Protein AF-A0A933G383-F1 (afdb_monomer_lite)

Sequence (411 aa):
MTEGMGKTAVCTGCHQSFRIGSARPRFTWKPTDLGEDSWIGVEPPRERKEIKHCIMCQAPMEDDAIRCLACGANQVTGLVHRRRPQPAGKDRSPIWSILPLRAMVVLAVVVWVGAGVFWVIRGLFTSVADSGVEMARHRLVLEAARYLASGEDEAGFVEKFGGRVDNQNLPRYLEMLEAGDPMVRRAAGPLIAAGRVTQVGPIVAKVQEADQSVAAGAIQVLRAIGPRRLVELSGDPDATIRRSAAEALCRLFDLKTDDQTVAELAEKIAVGEKIARLNELCRPWPRAVGLFTVTIEGQECPMAAVVDQIGRTFYLRIGSGTVTSDFAAERTFVIPIEQWCAATGVAVDARQVREWIAGTLTLTSPFGAGWQGEARITARKDLSSPPPGFLPVAGLRRDQAATLSVVLEHR

Structure (mmCIF, N/CA/C/O backbone):
data_AF-A0A933G383-F1
#
_entry.id   AF-A0A933G383-F1
#
loop_
_atom_site.group_PDB
_atom_site.id
_atom_site.type_symbol
_atom_site.label_atom_id
_atom_site.label_alt_id
_atom_site.label_comp_id
_atom_site.label_asym_id
_atom_site.label_entity_id
_atom_site.label_seq_id
_atom_site.pdbx_PDB_ins_code
_atom_site.Cartn_x
_atom_site.Cartn_y
_atom_site.Cartn_z
_atom_site.occupancy
_atom_site.B_iso_or_equiv
_atom_site.auth_seq_id
_atom_site.auth_comp_id
_atom_site.auth_asym_id
_atom_site.auth_atom_id
_atom_site.pdbx_PDB_model_num
ATOM 1 N N . MET A 1 1 ? -3.531 -23.526 29.211 1.00 42.62 1 MET A N 1
ATOM 2 C CA . MET A 1 1 ? -2.476 -24.037 30.114 1.00 42.62 1 MET A CA 1
ATOM 3 C C . MET A 1 1 ? -1.416 -24.687 29.242 1.00 42.62 1 MET A C 1
ATOM 5 O O . MET A 1 1 ? -1.759 -25.554 28.455 1.00 42.62 1 MET A O 1
ATOM 9 N N . THR A 1 2 ? -0.194 -24.162 29.259 1.00 47.28 2 THR A N 1
ATOM 10 C CA . THR A 1 2 ? 0.841 -24.387 28.237 1.00 47.28 2 THR A CA 1
ATOM 11 C C . THR A 1 2 ? 1.765 -25.559 28.595 1.00 47.28 2 THR A C 1
ATOM 13 O O . THR A 1 2 ? 2.396 -25.558 29.649 1.00 47.28 2 THR A O 1
ATOM 16 N N . GLU A 1 3 ? 1.895 -26.533 27.686 1.00 54.69 3 GLU A N 1
ATOM 17 C CA . GLU A 1 3 ? 2.660 -27.803 27.785 1.00 54.69 3 GLU A CA 1
ATOM 18 C C . GLU A 1 3 ? 4.203 -27.668 27.925 1.00 54.69 3 GLU A C 1
ATOM 20 O O . GLU A 1 3 ? 4.966 -28.611 27.679 1.00 54.69 3 GLU A O 1
ATOM 25 N N . GLY A 1 4 ? 4.697 -26.491 28.317 1.00 55.84 4 GLY A N 1
ATOM 26 C CA . GLY A 1 4 ? 6.127 -26.180 28.408 1.00 55.84 4 GLY A CA 1
ATOM 27 C C . GLY A 1 4 ? 6.641 -25.812 29.801 1.00 55.84 4 GLY A C 1
ATOM 28 O O . GLY A 1 4 ? 7.855 -25.826 30.008 1.00 55.84 4 GLY A O 1
ATOM 29 N N . MET A 1 5 ? 5.768 -25.488 30.764 1.00 44.41 5 MET A N 1
ATOM 30 C CA . MET A 1 5 ? 6.213 -25.104 32.110 1.00 44.41 5 MET A CA 1
ATOM 31 C C . MET A 1 5 ? 6.782 -26.317 32.859 1.00 44.41 5 MET A C 1
ATOM 33 O O . MET A 1 5 ? 6.090 -27.306 33.075 1.00 44.41 5 MET A O 1
ATOM 37 N N . GLY A 1 6 ? 8.060 -26.237 33.244 1.00 59.22 6 GLY A N 1
ATOM 38 C CA . GLY A 1 6 ? 8.761 -27.282 34.002 1.00 59.22 6 GLY A CA 1
ATOM 39 C C . GLY A 1 6 ? 9.775 -28.117 33.213 1.00 59.22 6 GLY A C 1
ATOM 40 O O . GLY A 1 6 ? 10.547 -28.847 33.837 1.00 59.22 6 GLY A O 1
ATOM 41 N N . LYS A 1 7 ? 9.848 -27.982 31.880 1.00 68.81 7 LYS A N 1
ATOM 42 C CA . LYS A 1 7 ? 10.910 -28.621 31.081 1.00 68.81 7 LYS A CA 1
ATOM 43 C C . LYS A 1 7 ? 12.247 -27.892 31.272 1.00 68.81 7 LYS A C 1
ATOM 45 O O . LYS A 1 7 ? 12.302 -26.663 31.376 1.00 68.81 7 LYS A O 1
ATOM 50 N N . THR A 1 8 ? 13.324 -28.666 31.351 1.00 72.31 8 THR A N 1
ATOM 51 C CA . THR A 1 8 ? 14.702 -28.176 31.462 1.00 72.31 8 THR A CA 1
ATOM 52 C C . THR A 1 8 ? 15.228 -27.842 30.068 1.00 72.31 8 THR A C 1
ATOM 54 O O . THR A 1 8 ? 15.267 -28.710 29.201 1.00 72.31 8 THR A O 1
ATOM 57 N N . ALA A 1 9 ? 15.626 -26.592 29.844 1.00 74.19 9 ALA A N 1
ATOM 58 C CA . ALA A 1 9 ? 16.316 -26.158 28.633 1.00 74.19 9 ALA A CA 1
ATOM 59 C C . ALA A 1 9 ? 17.818 -26.032 28.915 1.00 74.19 9 ALA A C 1
ATOM 61 O O . ALA A 1 9 ? 18.207 -25.672 30.026 1.00 74.19 9 ALA A O 1
ATOM 62 N N . VAL A 1 10 ? 18.661 -26.321 27.924 1.00 78.62 10 VAL A N 1
ATOM 63 C CA . VAL A 1 10 ? 20.124 -26.201 28.032 1.00 78.62 10 VAL A CA 1
ATOM 64 C C . VAL A 1 10 ? 20.580 -25.012 27.195 1.00 78.62 10 VAL A C 1
ATOM 66 O O . VAL A 1 10 ? 20.233 -24.906 26.020 1.00 78.62 10 VAL A O 1
ATOM 69 N N . CYS A 1 11 ? 21.339 -24.095 27.798 1.00 67.12 11 CYS A N 1
ATOM 70 C CA . CYS A 1 11 ? 21.926 -22.967 27.079 1.00 67.12 11 CYS A CA 1
ATOM 71 C C . CYS A 1 11 ? 23.033 -23.464 26.137 1.00 67.12 11 CYS A C 1
ATOM 73 O O . CYS A 1 11 ? 24.021 -24.034 26.596 1.00 67.12 11 CYS A O 1
ATOM 75 N N . THR A 1 12 ? 22.923 -23.205 24.836 1.00 64.38 12 THR A N 1
ATOM 76 C CA . THR A 1 12 ? 23.939 -23.609 23.847 1.00 64.38 12 THR A CA 1
ATOM 77 C C . THR A 1 12 ? 25.294 -22.932 24.059 1.00 64.38 12 THR A C 1
ATOM 79 O O . THR A 1 12 ? 26.307 -23.513 23.697 1.00 64.38 12 THR A O 1
ATOM 82 N N . GLY A 1 13 ? 25.342 -21.760 24.704 1.00 67.44 13 GLY A N 1
ATOM 83 C CA . GLY A 1 13 ? 26.595 -21.047 24.977 1.00 67.44 13 GLY A CA 1
ATOM 84 C C . GLY A 1 13 ? 27.373 -21.574 26.188 1.00 67.44 13 GLY A C 1
ATOM 85 O O . GLY A 1 13 ? 28.570 -21.804 26.092 1.00 67.44 13 GLY A O 1
ATOM 86 N N . CYS A 1 14 ? 26.709 -21.779 27.331 1.00 78.00 14 CYS A N 1
ATOM 87 C CA . CYS A 1 14 ? 27.381 -22.177 28.581 1.00 78.00 14 CYS A CA 1
ATOM 88 C C . CYS A 1 14 ? 27.087 -23.615 29.036 1.00 78.00 14 CYS A C 1
ATOM 90 O O . CYS A 1 14 ? 27.590 -24.042 30.071 1.00 78.00 14 CYS A O 1
ATOM 92 N N . HIS A 1 15 ? 26.236 -24.338 28.303 1.00 75.50 15 HIS A N 1
ATOM 93 C CA . HIS A 1 15 ? 25.824 -25.725 28.562 1.00 75.50 15 HIS A CA 1
ATOM 94 C C . HIS A 1 15 ? 25.168 -25.962 29.934 1.00 75.50 15 HIS A C 1
ATOM 96 O O . HIS A 1 15 ? 25.005 -27.101 30.368 1.00 75.50 15 HIS A O 1
ATOM 102 N N . GLN A 1 16 ? 24.716 -24.903 30.610 1.00 73.94 16 GLN A N 1
ATOM 103 C CA . GLN A 1 16 ? 23.964 -25.025 31.855 1.00 73.94 16 GLN A CA 1
ATOM 104 C C . GLN A 1 16 ? 22.474 -25.254 31.584 1.00 73.94 16 GLN A C 1
ATOM 106 O O . GLN A 1 16 ? 21.861 -24.590 30.740 1.00 73.94 16 GLN A O 1
ATOM 111 N N . SER A 1 17 ? 21.889 -26.192 32.329 1.00 78.19 17 SER A N 1
ATOM 112 C CA . SER A 1 17 ? 20.462 -26.503 32.302 1.00 78.19 17 SER A CA 1
ATOM 113 C C . SER A 1 17 ? 19.675 -25.581 33.236 1.00 78.19 17 SER A C 1
ATOM 115 O O . SER A 1 17 ? 20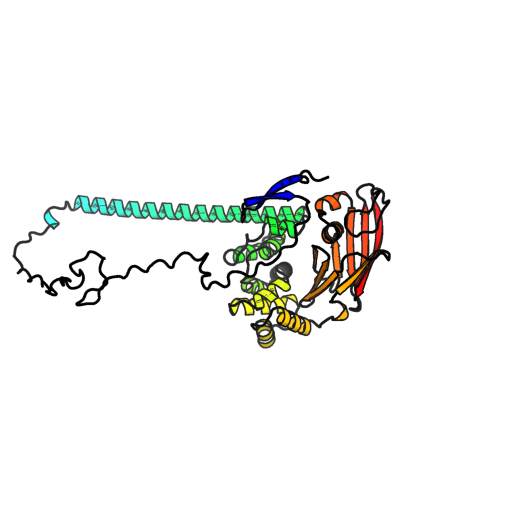.028 -25.448 34.407 1.00 78.19 17 SER A O 1
ATOM 117 N N . PHE A 1 18 ? 18.575 -25.001 32.760 1.00 75.62 18 PHE A N 1
ATOM 118 C CA . PHE A 1 18 ? 17.667 -24.185 33.569 1.00 75.62 18 PHE A CA 1
ATOM 119 C C . PHE A 1 18 ? 16.203 -24.558 33.312 1.00 75.62 18 PHE A C 1
ATOM 121 O O . PHE A 1 18 ? 15.841 -25.036 32.236 1.00 75.62 18 PHE A O 1
ATOM 128 N N . ARG A 1 19 ? 15.338 -24.357 34.313 1.00 77.44 19 ARG A N 1
ATOM 129 C CA . ARG A 1 19 ? 13.894 -24.601 34.178 1.00 77.44 19 ARG A CA 1
ATOM 130 C C . ARG A 1 19 ? 13.209 -23.402 33.536 1.00 77.44 19 ARG A C 1
ATOM 132 O O . ARG A 1 19 ? 13.369 -22.265 33.980 1.00 77.44 19 ARG A O 1
ATOM 139 N N . ILE A 1 20 ? 12.399 -23.666 32.516 1.00 63.53 20 ILE A N 1
ATOM 140 C CA . ILE A 1 20 ? 11.551 -22.648 31.894 1.00 63.53 20 ILE A CA 1
ATOM 141 C C . ILE A 1 20 ? 10.501 -22.209 32.931 1.00 63.53 20 ILE A C 1
ATOM 143 O O . ILE A 1 20 ? 9.637 -23.001 33.309 1.00 63.53 20 ILE A O 1
ATOM 147 N N . GLY A 1 21 ? 10.619 -20.967 33.420 1.00 69.44 21 GLY A N 1
ATOM 148 C CA . GLY A 1 21 ? 9.721 -20.358 34.414 1.00 69.44 21 GLY A CA 1
ATOM 149 C C . GLY A 1 21 ? 10.376 -19.901 35.727 1.00 69.44 21 GLY A C 1
ATOM 150 O O . GLY A 1 21 ? 9.725 -19.209 36.502 1.00 69.44 21 GLY A O 1
ATOM 151 N N . SER A 1 22 ? 11.648 -20.225 35.992 1.00 66.62 22 SER A N 1
ATOM 152 C CA . SER A 1 22 ? 12.361 -19.702 37.172 1.00 66.62 22 SER A CA 1
ATOM 153 C C . SER A 1 22 ? 13.015 -18.345 36.889 1.00 66.62 22 SER A C 1
ATOM 155 O O . SER A 1 22 ? 13.675 -18.179 35.860 1.00 66.62 22 SER A O 1
ATOM 157 N N . ALA A 1 23 ? 12.868 -17.389 37.813 1.00 60.38 23 ALA A N 1
ATOM 158 C CA . ALA A 1 23 ? 13.513 -16.079 37.744 1.00 60.38 23 ALA A CA 1
ATOM 159 C C . ALA A 1 23 ? 15.041 -16.228 37.635 1.00 60.38 23 ALA A C 1
ATOM 161 O O . ALA A 1 23 ? 15.661 -16.945 38.422 1.00 60.38 23 ALA A O 1
ATOM 162 N N . ARG A 1 24 ? 15.651 -15.569 36.641 1.00 61.88 24 ARG A N 1
ATOM 163 C CA . ARG A 1 24 ? 17.108 -15.603 36.452 1.00 61.88 24 ARG A CA 1
ATOM 164 C C . ARG A 1 24 ? 17.795 -14.946 37.659 1.00 61.88 24 ARG A C 1
ATOM 166 O O . ARG A 1 24 ? 17.355 -13.868 38.065 1.00 61.88 24 ARG A O 1
ATOM 173 N N . PRO A 1 25 ? 18.879 -15.521 38.208 1.00 60.53 25 PRO A N 1
ATOM 174 C CA . PRO A 1 25 ? 19.726 -14.778 39.133 1.00 60.53 25 PRO A CA 1
ATOM 175 C C . PRO A 1 25 ? 20.259 -13.520 38.432 1.00 60.53 25 PRO A C 1
ATOM 177 O O . PRO A 1 25 ? 20.523 -13.538 37.225 1.00 60.53 25 PRO A O 1
ATOM 180 N N . ARG A 1 26 ? 20.375 -12.412 39.176 1.00 53.22 26 ARG A N 1
ATOM 181 C CA . ARG A 1 26 ? 20.917 -11.152 38.648 1.00 53.22 26 ARG A CA 1
ATOM 182 C C . ARG A 1 26 ? 22.304 -11.416 38.070 1.00 53.22 26 ARG A C 1
ATOM 184 O O . ARG A 1 26 ? 23.179 -11.935 38.754 1.00 53.22 26 ARG A O 1
ATOM 191 N N . PHE A 1 27 ? 22.470 -11.063 36.802 1.00 61.28 27 PHE A N 1
ATOM 192 C CA . PHE A 1 27 ? 23.753 -11.098 36.123 1.00 61.28 27 PHE A CA 1
ATOM 193 C C . PHE A 1 27 ? 24.686 -10.076 36.781 1.00 61.28 27 PHE A C 1
ATOM 195 O O . PHE A 1 27 ? 24.442 -8.872 36.711 1.00 61.28 27 PHE A O 1
ATOM 202 N N . THR A 1 28 ? 25.722 -10.563 37.458 1.00 47.53 28 THR A N 1
ATOM 203 C CA . THR A 1 28 ? 26.767 -9.733 38.060 1.00 47.53 28 THR A CA 1
ATOM 204 C C . THR A 1 28 ? 27.967 -9.745 37.124 1.00 47.53 28 THR A C 1
ATOM 206 O O . THR A 1 28 ? 28.609 -10.783 36.956 1.00 47.53 28 THR A O 1
ATOM 209 N N . TRP A 1 29 ? 28.259 -8.603 36.498 1.00 42.91 29 TRP A N 1
ATOM 210 C CA . TRP A 1 29 ? 29.483 -8.411 35.720 1.00 42.91 29 TRP A CA 1
ATOM 211 C C . TRP A 1 29 ? 30.695 -8.697 36.616 1.00 42.91 29 TRP A C 1
ATOM 213 O O . TRP A 1 29 ? 30.834 -8.076 37.670 1.00 42.91 29 TRP A O 1
ATOM 223 N N . LYS A 1 30 ? 31.560 -9.637 36.218 1.00 47.12 30 LYS A N 1
ATOM 224 C CA . LYS A 1 30 ? 32.882 -9.814 36.831 1.00 47.12 30 LYS A CA 1
ATOM 225 C C . LYS A 1 30 ? 33.890 -8.991 36.022 1.00 47.12 30 LYS A C 1
ATOM 227 O O . LYS A 1 30 ? 34.109 -9.320 34.859 1.00 47.12 30 LYS A O 1
ATOM 232 N N . PRO A 1 31 ? 34.479 -7.925 36.588 1.00 53.38 31 PRO A N 1
ATOM 233 C CA . PRO A 1 31 ? 35.487 -7.126 35.912 1.00 53.38 31 PRO A CA 1
ATOM 234 C C . PRO A 1 31 ? 36.859 -7.778 36.114 1.00 53.38 31 PRO A C 1
ATOM 236 O O . PRO A 1 31 ? 37.655 -7.325 36.925 1.00 53.38 31 PRO A O 1
ATOM 239 N N . THR A 1 32 ? 37.123 -8.869 35.406 1.00 48.09 32 THR A N 1
ATOM 240 C CA . THR A 1 32 ? 38.477 -9.417 35.242 1.00 48.09 32 THR A CA 1
ATOM 241 C C . THR A 1 32 ? 38.535 -10.044 33.865 1.00 48.09 32 THR A C 1
ATOM 243 O O . THR A 1 32 ? 38.028 -11.145 33.678 1.00 48.09 32 THR A O 1
ATOM 246 N N . ASP A 1 33 ? 38.994 -9.227 32.918 1.00 40.62 33 ASP A N 1
ATOM 247 C CA . ASP A 1 33 ? 39.839 -9.564 31.764 1.00 40.62 33 ASP A CA 1
ATOM 248 C C . ASP A 1 33 ? 39.635 -8.494 30.685 1.00 40.62 33 ASP A C 1
ATOM 250 O O . ASP A 1 33 ? 39.052 -8.711 29.627 1.00 40.62 33 ASP A O 1
ATOM 254 N N . LEU A 1 34 ? 40.143 -7.290 30.972 1.00 48.75 34 LEU A N 1
ATOM 255 C CA . LEU A 1 34 ? 40.654 -6.410 29.921 1.00 48.75 34 LEU A CA 1
ATOM 256 C C . LEU A 1 34 ? 42.033 -6.953 29.531 1.00 48.75 34 LEU A C 1
ATOM 258 O O . LEU A 1 34 ? 43.064 -6.400 29.898 1.00 48.75 34 LEU A O 1
ATOM 262 N N . GLY A 1 35 ? 42.017 -8.108 28.869 1.00 38.28 35 GLY A N 1
ATOM 263 C CA . GLY A 1 35 ? 43.128 -8.612 28.084 1.00 38.28 35 GLY A CA 1
ATOM 264 C C . GLY A 1 35 ? 42.896 -8.181 26.646 1.00 38.28 35 GLY A C 1
ATOM 265 O O . GLY A 1 35 ? 41.890 -8.538 26.031 1.00 38.28 35 GLY A O 1
ATOM 266 N N . GLU A 1 36 ? 43.801 -7.355 26.147 1.00 46.94 36 GLU A N 1
ATOM 267 C CA . GLU A 1 36 ? 44.035 -7.120 24.730 1.00 46.94 36 GLU A CA 1
ATOM 268 C C . GLU A 1 36 ? 44.186 -8.482 24.036 1.00 46.94 36 GLU A C 1
ATOM 270 O O . GLU A 1 36 ? 45.245 -9.067 24.158 1.00 46.94 36 GLU A O 1
ATOM 275 N N . ASP A 1 37 ? 43.118 -9.043 23.450 1.00 47.78 37 ASP A N 1
ATOM 276 C CA . ASP A 1 37 ? 43.139 -10.143 22.457 1.00 47.78 37 ASP A CA 1
ATOM 277 C C . ASP A 1 37 ? 41.707 -10.598 22.101 1.00 47.78 37 ASP A C 1
ATOM 279 O O . ASP A 1 37 ? 41.307 -11.753 22.246 1.00 47.78 37 ASP A O 1
ATOM 283 N N . SER A 1 38 ? 40.878 -9.678 21.599 1.00 43.25 38 SER A N 1
ATOM 284 C CA . SER A 1 38 ? 39.568 -10.019 21.015 1.00 43.25 38 SER A CA 1
ATOM 285 C C . SER A 1 38 ? 39.655 -10.157 19.492 1.00 43.25 38 SER A C 1
ATOM 287 O O . SER A 1 38 ? 39.009 -9.440 18.736 1.00 43.25 38 SER A O 1
ATOM 289 N N . TRP A 1 39 ? 40.433 -11.145 19.048 1.00 46.75 39 TRP A N 1
ATOM 290 C CA . TRP A 1 39 ? 40.293 -11.770 17.728 1.00 46.75 39 TRP A CA 1
ATOM 291 C C . TRP A 1 39 ? 39.708 -13.175 17.905 1.00 46.75 39 TRP A C 1
ATOM 293 O O . TRP A 1 39 ? 40.367 -14.182 17.669 1.00 46.75 39 TRP A O 1
ATOM 303 N N . ILE A 1 40 ? 38.455 -13.261 18.356 1.00 45.19 40 ILE A N 1
ATOM 304 C CA . ILE A 1 40 ? 37.713 -14.527 18.417 1.00 45.19 40 ILE A CA 1
ATOM 305 C C . ILE A 1 40 ? 36.464 -14.366 17.550 1.00 45.19 40 ILE A C 1
ATOM 307 O O . ILE A 1 40 ? 35.490 -13.743 17.963 1.00 45.19 40 ILE A O 1
ATOM 311 N N . GLY A 1 41 ? 36.515 -14.903 16.326 1.00 52.91 41 GLY A N 1
ATOM 312 C CA . GLY A 1 41 ? 35.354 -15.008 15.431 1.00 52.91 41 GLY A CA 1
ATOM 313 C C . GLY A 1 41 ? 35.588 -14.642 13.963 1.00 52.91 41 GLY A C 1
ATOM 314 O O . GLY A 1 41 ? 34.700 -14.876 13.148 1.00 52.91 41 GLY A O 1
ATOM 315 N N . VAL A 1 42 ? 36.756 -14.106 13.599 1.00 44.00 42 VAL A N 1
ATOM 316 C CA . VAL A 1 42 ? 37.132 -13.900 12.191 1.00 44.00 42 VAL A CA 1
ATOM 317 C C . VAL A 1 42 ? 38.031 -15.060 11.779 1.00 44.00 42 VAL A C 1
ATOM 319 O O . VAL A 1 42 ? 39.037 -15.309 12.442 1.00 44.00 42 VAL A O 1
ATOM 322 N N . GLU A 1 43 ? 37.662 -15.796 10.726 1.00 57.22 43 GLU A N 1
ATOM 323 C CA . GLU A 1 43 ? 38.563 -16.784 10.122 1.00 57.22 43 GLU A CA 1
ATOM 324 C C . GLU A 1 43 ? 39.923 -16.115 9.860 1.00 57.22 43 GLU A C 1
ATOM 326 O O . GLU A 1 43 ? 39.941 -14.991 9.341 1.00 57.22 43 GLU A O 1
ATOM 331 N N . PRO A 1 44 ? 41.055 -16.749 10.226 1.00 59.06 44 PRO A N 1
ATOM 332 C CA . PRO A 1 44 ? 42.370 -16.168 9.993 1.00 59.06 44 PRO A CA 1
ATOM 333 C C . PRO A 1 44 ? 42.470 -15.769 8.515 1.00 59.06 44 PRO A C 1
ATOM 335 O O . PRO A 1 44 ? 42.077 -16.565 7.651 1.00 59.06 44 PRO A O 1
ATOM 338 N N . PRO A 1 45 ? 42.929 -14.543 8.194 1.00 60.53 45 PRO A N 1
ATOM 339 C CA . PRO A 1 45 ? 43.042 -14.117 6.810 1.00 60.53 45 PRO A CA 1
ATOM 340 C C . PRO A 1 45 ? 43.897 -15.151 6.088 1.00 60.53 45 PRO A C 1
ATOM 342 O O . PRO A 1 45 ? 45.030 -15.403 6.492 1.00 60.53 45 PRO A O 1
ATOM 345 N N . ARG A 1 46 ? 43.322 -15.796 5.062 1.00 56.06 46 ARG A N 1
ATOM 346 C CA . ARG A 1 46 ? 44.026 -16.800 4.256 1.00 56.06 46 ARG A CA 1
ATOM 347 C C . ARG A 1 46 ? 45.366 -16.198 3.852 1.00 56.06 46 ARG A C 1
ATOM 349 O O . ARG A 1 46 ? 45.368 -15.201 3.126 1.00 56.06 46 ARG A O 1
ATOM 356 N N . GLU A 1 47 ? 46.467 -16.774 4.339 1.00 56.97 47 GLU A N 1
ATOM 357 C CA . GLU A 1 47 ? 47.813 -16.397 3.917 1.00 56.97 47 GLU A CA 1
ATOM 358 C C . GLU A 1 47 ? 47.811 -16.382 2.390 1.00 56.97 47 GLU A C 1
ATOM 360 O O . GLU A 1 47 ? 47.573 -17.400 1.731 1.00 56.97 47 GLU A O 1
ATOM 365 N N . ARG A 1 48 ? 47.963 -15.188 1.809 1.00 55.28 48 ARG A N 1
ATOM 366 C CA . ARG A 1 48 ? 48.083 -15.061 0.363 1.00 55.28 48 ARG A CA 1
ATOM 367 C C . ARG A 1 48 ? 49.400 -15.726 0.014 1.00 55.28 48 ARG A C 1
ATOM 369 O O . ARG A 1 48 ? 50.451 -15.170 0.306 1.00 55.28 48 ARG A O 1
ATOM 376 N N . LYS A 1 49 ? 49.319 -16.925 -0.563 1.00 65.50 49 LYS A N 1
ATOM 377 C CA . LYS A 1 49 ? 50.470 -17.678 -1.057 1.00 65.50 49 LYS A CA 1
ATOM 378 C C . LYS A 1 49 ? 51.324 -16.728 -1.901 1.00 65.50 49 LYS A C 1
ATOM 380 O O . LYS A 1 49 ? 50.845 -16.225 -2.919 1.00 65.50 49 LYS A O 1
ATOM 385 N N . GLU A 1 50 ? 52.523 -16.405 -1.424 1.00 65.44 50 GLU A N 1
ATOM 386 C CA . GLU A 1 50 ? 53.415 -15.478 -2.116 1.00 65.44 50 GLU A CA 1
ATOM 387 C C . GLU A 1 50 ? 53.791 -16.084 -3.468 1.00 65.44 50 GLU A C 1
ATOM 389 O O . GLU A 1 50 ? 54.512 -17.075 -3.546 1.00 65.44 50 GLU A O 1
ATOM 394 N N . ILE A 1 51 ? 53.265 -15.505 -4.548 1.00 75.81 51 ILE A N 1
ATOM 395 C CA . ILE A 1 51 ? 53.572 -15.954 -5.904 1.00 75.81 51 ILE A CA 1
ATOM 396 C C . ILE A 1 51 ? 55.026 -15.575 -6.189 1.00 75.81 51 ILE A C 1
ATOM 398 O O . ILE A 1 51 ? 55.384 -14.392 -6.186 1.00 75.81 51 ILE A O 1
ATOM 402 N N . LYS A 1 52 ? 55.880 -16.568 -6.445 1.00 80.56 52 LYS A N 1
ATOM 403 C CA . LYS A 1 52 ? 57.266 -16.324 -6.856 1.00 80.56 52 LYS A CA 1
ATOM 404 C C . LYS A 1 52 ? 57.284 -15.690 -8.243 1.00 80.56 52 LYS A C 1
ATOM 406 O O . LYS A 1 52 ? 56.568 -16.117 -9.144 1.00 80.56 52 LYS A O 1
ATOM 411 N N . HIS A 1 53 ? 58.134 -14.689 -8.432 1.00 88.44 53 HIS A N 1
ATOM 412 C CA . HIS A 1 53 ? 58.320 -14.035 -9.726 1.00 88.44 53 HIS A CA 1
ATOM 413 C C . HIS A 1 53 ? 59.697 -14.382 -10.291 1.00 88.44 53 HIS A C 1
ATOM 415 O O . HIS A 1 53 ? 60.660 -14.581 -9.551 1.00 88.44 53 HIS A O 1
ATOM 421 N N . CYS A 1 54 ? 59.798 -14.456 -11.616 1.00 85.81 54 CYS A N 1
ATOM 422 C CA . CYS A 1 54 ? 61.063 -14.695 -12.294 1.00 85.81 54 CYS A CA 1
ATOM 423 C C . CYS A 1 54 ? 62.063 -13.568 -12.008 1.00 85.81 54 CYS A C 1
ATOM 425 O O . CYS A 1 54 ? 61.769 -12.405 -12.288 1.00 85.81 54 CYS A O 1
ATOM 427 N N . ILE A 1 55 ? 63.281 -13.916 -11.585 1.00 83.94 55 ILE A N 1
ATOM 428 C CA . ILE A 1 55 ? 64.341 -12.938 -11.285 1.00 83.94 55 ILE A CA 1
ATOM 429 C C . ILE A 1 55 ? 64.741 -12.070 -12.492 1.00 83.94 55 ILE A C 1
ATOM 431 O O . ILE A 1 55 ? 65.256 -10.974 -12.308 1.00 83.94 55 ILE A O 1
ATOM 435 N N . MET A 1 56 ? 64.509 -12.543 -13.725 1.00 84.69 56 MET A N 1
ATOM 436 C CA . MET A 1 56 ? 64.929 -11.846 -14.950 1.00 84.69 56 MET A CA 1
ATOM 437 C C . MET A 1 56 ? 63.823 -11.028 -15.616 1.00 84.69 56 MET A C 1
ATOM 439 O O . MET A 1 56 ? 64.114 -9.996 -16.211 1.00 84.69 56 MET A O 1
ATOM 443 N N . CYS A 1 57 ? 62.572 -11.494 -15.591 1.00 87.19 57 CYS A N 1
ATOM 444 C CA . CYS A 1 57 ? 61.478 -10.844 -16.327 1.00 87.19 57 CYS A CA 1
ATOM 445 C C . CYS A 1 57 ? 60.220 -10.589 -15.496 1.00 87.19 57 CYS A C 1
ATOM 447 O O . CYS A 1 57 ? 59.212 -10.173 -16.056 1.00 87.19 57 CYS A O 1
ATOM 449 N N . GLN A 1 58 ? 60.261 -10.869 -14.190 1.00 87.12 58 GLN A N 1
ATOM 450 C CA . GLN A 1 58 ? 59.145 -10.702 -13.255 1.00 87.12 58 GLN A CA 1
ATOM 451 C C . GLN A 1 58 ? 57.849 -11.430 -13.651 1.00 87.12 58 GLN A C 1
ATOM 453 O O . GLN A 1 58 ? 56.786 -11.119 -13.134 1.00 87.12 58 GLN A O 1
ATOM 458 N N . ALA A 1 59 ? 57.899 -12.423 -14.542 1.00 87.06 59 ALA A N 1
ATOM 459 C CA . ALA A 1 59 ? 56.730 -13.252 -14.823 1.00 87.06 59 ALA A CA 1
ATOM 460 C C . ALA A 1 59 ? 56.385 -14.118 -13.592 1.00 87.06 59 ALA A C 1
ATOM 462 O O . ALA A 1 59 ? 57.316 -14.643 -12.970 1.00 87.06 59 ALA A O 1
ATOM 463 N N . PRO A 1 60 ? 55.097 -14.296 -13.245 1.00 87.38 60 PRO A N 1
ATOM 464 C CA . PRO A 1 60 ? 54.692 -15.170 -12.149 1.00 87.38 60 PRO A CA 1
ATOM 465 C C . PRO A 1 60 ? 55.085 -16.621 -12.455 1.00 87.38 60 PRO A C 1
ATOM 467 O O . PRO A 1 60 ? 55.020 -17.067 -13.603 1.00 87.38 60 PRO A O 1
ATOM 470 N N . MET A 1 61 ? 55.526 -17.347 -11.433 1.00 84.81 61 MET A N 1
ATOM 471 C CA . MET A 1 61 ? 55.992 -18.727 -11.530 1.00 84.81 61 MET A CA 1
ATOM 472 C C . MET A 1 61 ? 55.323 -19.600 -10.471 1.00 84.81 61 MET A C 1
ATOM 474 O O . MET A 1 61 ? 54.934 -19.122 -9.406 1.00 84.81 61 MET A O 1
ATOM 478 N N . GLU A 1 62 ? 55.220 -20.890 -10.770 1.00 85.56 62 GLU A N 1
ATOM 479 C CA . GLU A 1 62 ? 54.771 -21.910 -9.821 1.00 85.56 62 GLU A CA 1
ATOM 480 C C . GLU A 1 62 ? 55.834 -22.130 -8.727 1.00 85.56 62 GLU A C 1
ATOM 482 O O . GLU A 1 62 ? 57.025 -21.881 -8.940 1.00 85.56 62 GLU A O 1
ATOM 487 N N . ASP A 1 63 ? 55.413 -22.565 -7.536 1.00 81.25 63 ASP A N 1
ATOM 488 C CA . ASP A 1 63 ? 56.255 -22.584 -6.327 1.00 81.25 63 ASP A CA 1
ATOM 489 C C . ASP A 1 63 ? 57.511 -23.472 -6.446 1.00 81.25 63 ASP A C 1
ATOM 491 O O . ASP A 1 63 ? 58.513 -23.221 -5.761 1.00 81.25 63 ASP A O 1
ATOM 495 N N . ASP A 1 64 ? 57.469 -24.473 -7.327 1.00 83.88 64 ASP A N 1
ATOM 496 C CA . ASP A 1 64 ? 58.508 -25.459 -7.638 1.00 83.88 64 ASP A CA 1
ATOM 497 C C . ASP A 1 64 ? 59.192 -25.231 -9.004 1.00 83.88 64 ASP A C 1
ATOM 499 O O . ASP A 1 64 ? 60.116 -25.963 -9.378 1.00 83.88 64 ASP A O 1
ATOM 503 N N . ALA A 1 65 ? 58.813 -24.185 -9.747 1.00 81.56 65 ALA A N 1
ATOM 504 C CA . ALA A 1 65 ? 59.368 -23.911 -11.067 1.00 81.56 65 ALA A CA 1
ATOM 505 C C . ALA A 1 65 ? 60.808 -23.363 -10.993 1.00 81.56 65 ALA A C 1
ATOM 507 O O . ALA A 1 65 ? 61.060 -22.181 -10.761 1.00 81.56 65 ALA A O 1
ATOM 508 N N . ILE A 1 66 ? 61.785 -24.225 -11.290 1.00 85.12 66 ILE A N 1
ATOM 509 C CA . ILE A 1 66 ? 63.215 -23.862 -11.370 1.00 85.12 66 ILE A CA 1
ATOM 510 C C . ILE A 1 66 ? 63.528 -23.049 -12.643 1.00 85.12 66 ILE A C 1
ATOM 512 O O . ILE A 1 66 ? 64.564 -22.387 -12.730 1.00 85.12 66 ILE A O 1
ATOM 516 N N . ARG A 1 67 ? 62.655 -23.064 -13.659 1.00 84.06 67 ARG A N 1
ATOM 517 C CA . ARG A 1 67 ? 62.842 -22.321 -14.918 1.00 84.06 67 ARG A CA 1
ATOM 518 C C . ARG A 1 67 ? 61.620 -21.486 -15.259 1.00 84.06 67 ARG A C 1
ATOM 520 O O . ARG A 1 67 ? 60.500 -21.979 -15.238 1.00 84.06 67 ARG A O 1
ATOM 527 N N . CYS A 1 68 ? 61.857 -20.244 -15.669 1.00 85.12 68 CYS A N 1
ATOM 528 C CA . CYS A 1 68 ? 60.795 -19.376 -16.154 1.00 8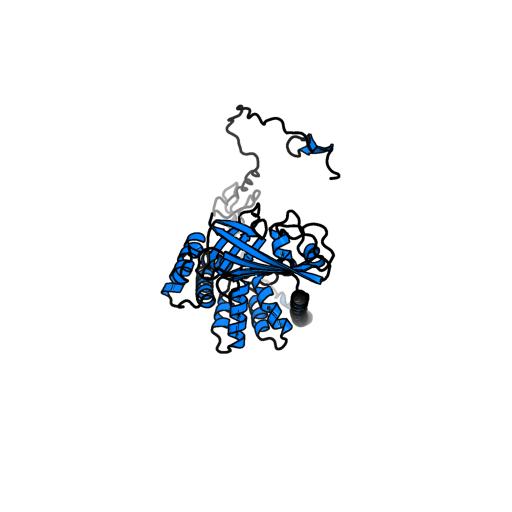5.12 68 CYS A CA 1
ATOM 529 C C . CYS A 1 68 ? 60.358 -19.793 -17.564 1.00 85.12 68 CYS A C 1
ATOM 531 O O . CYS A 1 68 ? 61.180 -19.836 -18.479 1.00 85.12 68 CYS A O 1
ATOM 533 N N . LEU A 1 69 ? 59.062 -20.039 -17.759 1.00 83.31 69 LEU A N 1
ATOM 534 C CA . LEU A 1 69 ? 58.493 -20.384 -19.067 1.00 83.31 69 LEU A CA 1
ATOM 535 C C . LEU A 1 69 ? 58.514 -19.212 -20.058 1.00 83.31 69 LEU A C 1
ATOM 537 O O . LEU A 1 69 ? 58.622 -19.436 -21.260 1.00 83.31 69 LEU A O 1
ATOM 541 N N . ALA A 1 70 ? 58.457 -17.971 -19.566 1.00 84.00 70 ALA A N 1
ATOM 542 C CA . ALA A 1 70 ? 58.426 -16.788 -20.422 1.00 84.00 70 ALA A CA 1
ATOM 543 C C . ALA A 1 70 ? 59.795 -16.480 -21.053 1.00 84.00 70 ALA A C 1
ATOM 545 O O . ALA A 1 70 ? 59.874 -16.180 -22.241 1.00 84.00 70 ALA A O 1
ATOM 546 N N . CYS A 1 71 ? 60.881 -16.554 -20.275 1.00 84.94 71 CYS A N 1
ATOM 547 C CA . CYS A 1 71 ? 62.217 -16.159 -20.744 1.00 84.94 71 CYS A CA 1
ATOM 548 C C . CYS A 1 71 ? 63.248 -17.297 -20.767 1.00 84.94 71 CYS A C 1
ATOM 550 O O . CYS A 1 71 ? 64.357 -17.110 -21.265 1.00 84.94 71 CYS A O 1
ATOM 552 N N . GLY A 1 72 ? 62.917 -18.474 -20.230 1.00 82.00 72 GLY A N 1
ATOM 553 C CA . GLY A 1 72 ? 63.822 -19.624 -20.157 1.00 82.00 72 GLY A CA 1
ATOM 554 C C . GLY A 1 72 ? 64.936 -19.500 -19.112 1.00 82.00 72 GLY A C 1
ATOM 555 O O . GLY A 1 72 ? 65.828 -20.351 -19.085 1.00 82.00 72 GLY A O 1
ATOM 556 N N . ALA A 1 73 ? 64.917 -18.463 -18.266 1.00 86.81 73 ALA A N 1
ATOM 557 C CA . ALA A 1 73 ? 65.915 -18.262 -17.218 1.00 86.81 73 ALA A CA 1
ATOM 558 C C . ALA A 1 73 ? 65.792 -19.329 -16.123 1.00 86.81 73 ALA A C 1
ATOM 560 O O . ALA A 1 73 ? 64.711 -19.527 -15.558 1.00 86.81 73 ALA A O 1
ATOM 561 N N . ASN A 1 74 ? 66.908 -19.982 -15.794 1.00 86.00 74 ASN A N 1
ATOM 562 C CA . ASN A 1 74 ? 67.001 -20.834 -14.613 1.00 86.00 74 ASN A CA 1
ATOM 563 C C . ASN A 1 74 ? 67.117 -19.955 -13.356 1.00 86.00 74 ASN A C 1
ATOM 565 O O . ASN A 1 74 ? 68.008 -19.116 -13.268 1.00 86.00 74 ASN A O 1
ATOM 569 N N . GLN A 1 75 ? 66.210 -20.142 -12.402 1.00 83.69 75 GLN A N 1
ATOM 570 C CA . GLN A 1 75 ? 66.062 -19.307 -11.207 1.00 83.69 75 GLN A CA 1
ATOM 571 C C . GLN A 1 75 ? 67.132 -19.574 -10.147 1.00 83.69 75 GLN A C 1
ATOM 573 O O . GLN A 1 75 ? 67.346 -18.741 -9.277 1.00 83.69 75 GLN A O 1
ATOM 578 N N . VAL A 1 76 ? 67.829 -20.711 -10.242 1.00 81.69 76 VAL A N 1
ATOM 579 C CA . VAL A 1 76 ? 68.923 -21.066 -9.326 1.00 81.69 76 VAL A CA 1
ATOM 580 C C . VAL A 1 76 ? 70.270 -20.582 -9.861 1.00 81.69 76 VAL A C 1
ATOM 582 O O . VAL A 1 76 ? 71.124 -20.164 -9.090 1.00 81.69 76 VAL A O 1
ATOM 585 N N . THR A 1 77 ? 70.476 -20.621 -11.182 1.00 78.25 77 THR A N 1
ATOM 586 C CA . THR A 1 77 ? 71.784 -20.304 -11.788 1.00 78.25 77 THR A CA 1
ATOM 587 C C . THR A 1 77 ? 71.835 -18.968 -12.527 1.00 78.25 77 THR A C 1
ATOM 589 O O . THR A 1 77 ? 72.913 -18.559 -12.945 1.00 78.25 77 THR A O 1
ATOM 592 N N . GLY A 1 78 ? 70.700 -18.298 -12.751 1.00 76.19 78 GLY A N 1
ATOM 593 C CA . GLY A 1 78 ? 70.612 -17.024 -13.480 1.00 76.19 78 GLY A CA 1
ATOM 594 C C . GLY A 1 78 ? 70.918 -17.109 -14.983 1.00 76.19 78 GLY A C 1
ATOM 595 O O . GLY A 1 78 ? 70.793 -16.119 -15.701 1.00 76.19 78 GLY A O 1
ATOM 596 N N . LEU A 1 79 ? 71.293 -18.285 -15.494 1.00 77.00 79 LEU A N 1
ATOM 597 C CA . LEU A 1 79 ? 71.680 -18.470 -16.890 1.00 77.00 79 LEU A CA 1
ATOM 598 C C . LEU A 1 79 ? 70.451 -18.691 -17.781 1.00 77.00 79 LEU A C 1
ATOM 600 O O . LEU A 1 79 ? 69.611 -19.562 -17.532 1.00 77.00 79 LEU A O 1
ATOM 604 N N . VAL A 1 80 ? 70.372 -17.913 -18.862 1.00 76.12 80 VAL A N 1
ATOM 605 C CA . VAL A 1 80 ? 69.344 -18.044 -19.900 1.00 76.12 80 VAL A CA 1
ATOM 606 C C . VAL A 1 80 ? 69.866 -18.974 -20.990 1.00 76.12 80 VAL A C 1
ATOM 608 O O . VAL A 1 80 ? 70.706 -18.591 -21.806 1.00 76.12 80 VAL A O 1
ATOM 611 N N . HIS A 1 81 ? 69.348 -20.201 -21.050 1.00 65.12 81 HIS A N 1
ATOM 612 C CA . HIS A 1 81 ? 69.608 -21.072 -22.193 1.00 65.12 81 HIS A CA 1
ATOM 613 C C . HIS A 1 81 ? 68.764 -20.615 -23.385 1.00 65.12 81 HIS A C 1
ATOM 615 O O . HIS A 1 81 ? 67.652 -21.095 -23.605 1.00 65.12 81 HIS A O 1
ATOM 621 N N . ARG A 1 82 ? 69.306 -19.698 -24.194 1.00 58.84 82 ARG A N 1
ATOM 622 C CA . ARG A 1 82 ? 68.770 -19.450 -25.536 1.00 58.84 82 ARG A CA 1
ATOM 623 C C . ARG A 1 82 ? 68.892 -20.745 -26.337 1.00 58.84 82 ARG A C 1
ATOM 625 O O . ARG A 1 82 ? 70.001 -21.191 -26.632 1.00 58.84 82 ARG A O 1
ATOM 632 N N . ARG A 1 83 ? 67.756 -21.354 -26.694 1.00 51.41 83 ARG A N 1
ATOM 633 C CA . ARG A 1 83 ? 67.725 -22.413 -27.710 1.00 51.41 83 ARG A CA 1
ATOM 634 C C . ARG A 1 83 ? 68.369 -21.848 -28.975 1.00 51.41 83 ARG A C 1
ATOM 636 O O . ARG A 1 83 ? 67.866 -20.893 -29.560 1.00 51.41 83 ARG A O 1
ATOM 643 N N . ARG A 1 84 ? 69.506 -22.423 -29.360 1.00 49.94 84 ARG A N 1
ATOM 644 C CA . ARG A 1 84 ? 70.188 -22.130 -30.621 1.00 49.94 84 ARG A CA 1
ATOM 645 C C . ARG A 1 84 ? 69.196 -22.450 -31.754 1.00 49.94 84 ARG A C 1
ATOM 647 O O . ARG A 1 84 ? 68.676 -23.568 -31.754 1.00 49.94 84 ARG A O 1
ATOM 654 N N . PRO A 1 85 ? 68.880 -21.514 -32.665 1.00 51.16 85 PRO A N 1
ATOM 655 C CA . PRO A 1 85 ? 67.989 -21.809 -33.776 1.00 51.16 85 PRO A CA 1
ATOM 656 C C . PRO A 1 85 ? 68.624 -22.907 -34.629 1.00 51.16 85 PRO A C 1
ATOM 658 O O . PRO A 1 85 ? 69.753 -22.776 -35.102 1.00 51.16 85 PRO A O 1
ATOM 661 N N . GLN A 1 86 ? 67.915 -24.025 -34.743 1.00 48.97 86 GLN A N 1
ATOM 662 C CA . GLN A 1 86 ? 68.332 -25.171 -35.533 1.00 48.97 86 GLN A CA 1
ATOM 663 C C . GLN A 1 86 ? 68.162 -24.806 -37.017 1.00 48.97 86 GLN A C 1
ATOM 665 O O . GLN A 1 86 ? 67.075 -24.364 -37.400 1.00 48.97 86 GLN A O 1
ATOM 670 N N . PRO A 1 87 ? 69.210 -24.921 -37.852 1.00 45.12 87 PRO A N 1
ATOM 671 C CA . PRO A 1 87 ? 69.120 -24.563 -39.259 1.00 45.12 87 PRO A CA 1
ATOM 672 C C . PRO A 1 87 ? 68.140 -25.495 -39.978 1.00 45.12 87 PRO A C 1
ATOM 674 O O . PRO A 1 87 ? 68.113 -26.702 -39.734 1.00 45.12 87 PRO A O 1
ATOM 677 N N . ALA A 1 88 ? 67.319 -24.899 -40.843 1.00 50.91 88 ALA A N 1
ATOM 678 C CA . ALA A 1 88 ? 66.277 -25.561 -41.611 1.00 50.91 88 ALA A CA 1
ATOM 679 C C . ALA A 1 88 ? 66.858 -26.686 -42.481 1.00 50.91 88 ALA A C 1
ATOM 681 O O . ALA A 1 88 ? 67.443 -26.448 -43.538 1.00 50.91 88 ALA A O 1
ATOM 682 N N . GLY A 1 89 ? 66.670 -27.924 -42.026 1.00 41.94 89 GLY A N 1
ATOM 683 C CA . GLY A 1 89 ? 66.852 -29.115 -42.838 1.00 41.94 89 GLY A CA 1
ATOM 684 C C . GLY A 1 89 ? 65.715 -29.220 -43.848 1.00 41.94 89 GLY A C 1
ATOM 685 O O . GLY A 1 89 ? 64.559 -29.425 -43.475 1.00 41.94 89 GLY A O 1
ATOM 686 N N . LYS A 1 90 ? 66.067 -29.061 -45.126 1.00 52.22 90 LYS A N 1
ATOM 687 C CA . LYS A 1 90 ? 65.344 -29.624 -46.270 1.00 52.22 90 LYS A CA 1
ATOM 688 C C . LYS A 1 90 ? 64.991 -31.078 -45.958 1.00 52.22 90 LYS A C 1
ATOM 690 O O . LYS A 1 90 ? 65.901 -31.876 -45.786 1.00 52.22 90 LYS A O 1
ATOM 695 N N . ASP A 1 91 ? 63.704 -31.365 -45.820 1.00 52.12 91 ASP A N 1
ATOM 696 C CA . ASP A 1 91 ? 62.943 -32.316 -46.641 1.00 52.12 91 ASP A CA 1
ATOM 697 C C . ASP A 1 91 ? 61.603 -32.559 -45.924 1.00 52.12 91 ASP A C 1
ATOM 699 O O . ASP A 1 91 ? 61.503 -33.311 -44.954 1.00 52.12 91 ASP A O 1
ATOM 703 N N . ARG A 1 92 ? 60.566 -31.818 -46.320 1.00 45.88 92 ARG A N 1
ATOM 704 C CA . ARG A 1 92 ? 59.189 -32.080 -45.890 1.00 45.88 92 ARG A CA 1
ATOM 705 C C . ARG A 1 92 ? 58.370 -32.298 -47.143 1.00 45.88 92 ARG A C 1
ATOM 707 O O . ARG A 1 92 ? 57.837 -31.356 -47.726 1.00 45.88 92 ARG A O 1
ATOM 714 N N . SER A 1 93 ? 58.270 -33.558 -47.533 1.00 57.72 93 SER A N 1
ATOM 715 C CA . SER A 1 93 ? 57.150 -34.052 -48.318 1.00 57.72 93 SER A CA 1
ATOM 716 C C . SER A 1 93 ? 55.840 -33.575 -47.662 1.00 57.72 93 SER A C 1
ATOM 718 O O . SER A 1 93 ? 55.706 -33.611 -46.433 1.00 57.72 93 SER A O 1
ATOM 720 N N . PRO A 1 94 ? 54.876 -33.058 -48.440 1.00 51.81 94 PRO A N 1
ATOM 721 C CA . PRO A 1 94 ? 53.657 -32.497 -47.884 1.00 51.81 94 PRO A CA 1
ATOM 722 C C . PRO A 1 94 ? 52.840 -33.599 -47.196 1.00 51.81 94 PRO A C 1
ATOM 724 O O . PRO A 1 94 ? 52.370 -34.544 -47.833 1.00 51.81 94 PRO A O 1
ATOM 727 N N . ILE A 1 95 ? 52.615 -33.422 -45.891 1.00 51.88 95 ILE A N 1
ATOM 728 C CA . ILE A 1 95 ? 51.740 -34.239 -45.021 1.00 51.88 95 ILE A CA 1
ATOM 729 C C . ILE A 1 95 ? 50.301 -34.357 -45.583 1.00 51.88 95 ILE A C 1
ATOM 731 O O . ILE A 1 95 ? 49.547 -35.253 -45.215 1.00 51.88 95 ILE A O 1
ATOM 735 N N . TRP A 1 96 ? 49.938 -33.516 -46.554 1.00 49.62 96 TRP A N 1
ATOM 736 C CA . TRP A 1 96 ? 48.682 -33.566 -47.306 1.00 49.62 96 TRP A CA 1
ATOM 737 C C . TRP A 1 96 ? 48.497 -34.808 -48.194 1.00 49.62 96 TRP A C 1
ATOM 739 O O . TRP A 1 96 ? 47.390 -35.039 -48.666 1.00 49.62 96 TRP A O 1
ATOM 749 N N . SER A 1 97 ? 49.534 -35.619 -48.417 1.00 54.34 97 SER A N 1
ATOM 750 C CA . SER A 1 97 ? 49.450 -36.818 -49.271 1.00 54.34 97 SER A CA 1
ATOM 751 C C . SER A 1 97 ? 48.974 -38.092 -48.555 1.00 54.34 97 SER A C 1
ATOM 753 O O . SER A 1 97 ? 48.690 -39.084 -49.221 1.00 54.34 97 SER A O 1
ATOM 755 N N . ILE A 1 98 ? 48.844 -38.074 -47.221 1.00 59.00 98 ILE A N 1
ATOM 756 C CA . ILE A 1 98 ? 48.465 -39.258 -46.418 1.00 59.00 98 ILE A CA 1
ATOM 757 C C . ILE A 1 98 ? 47.048 -39.137 -45.833 1.00 59.00 98 ILE A C 1
ATOM 759 O O . ILE A 1 98 ? 46.453 -40.132 -45.426 1.00 59.00 98 ILE A O 1
ATOM 763 N N . LEU A 1 99 ? 46.452 -37.941 -45.834 1.00 56.97 99 LEU A N 1
ATOM 764 C CA . LEU A 1 99 ? 45.064 -37.765 -45.412 1.00 56.97 99 LEU A CA 1
ATOM 765 C C . LEU A 1 99 ? 44.123 -38.035 -46.595 1.00 56.97 99 LEU A C 1
ATOM 767 O O . LEU A 1 99 ? 44.138 -37.270 -47.562 1.00 56.97 99 LEU A O 1
ATOM 771 N N . PRO A 1 100 ? 43.283 -39.090 -46.549 1.00 72.62 100 PRO A N 1
ATOM 772 C CA . PRO A 1 100 ? 42.315 -39.341 -47.604 1.00 72.62 100 PRO A CA 1
ATOM 773 C C . PRO A 1 100 ? 41.338 -38.166 -47.639 1.00 72.62 100 PRO A C 1
ATOM 775 O O . PRO A 1 100 ? 40.478 -38.031 -46.771 1.00 72.62 100 PRO A O 1
ATOM 778 N N . LEU A 1 101 ? 41.468 -37.311 -48.656 1.00 73.19 101 LEU A N 1
ATOM 779 C CA . LEU A 1 101 ? 40.666 -36.094 -48.832 1.00 73.19 101 LEU A CA 1
ATOM 780 C C . LEU A 1 101 ? 39.159 -36.378 -48.699 1.00 73.19 101 LEU A C 1
ATOM 782 O O . LEU A 1 101 ? 38.410 -35.591 -48.129 1.00 73.19 101 LEU A O 1
ATOM 786 N N . ARG A 1 102 ? 38.733 -37.566 -49.151 1.00 76.50 102 ARG A N 1
ATOM 787 C CA . ARG A 1 102 ? 37.359 -38.063 -49.019 1.00 76.50 102 ARG A CA 1
ATOM 788 C C . ARG A 1 102 ? 36.901 -38.176 -47.560 1.00 76.50 102 ARG A C 1
ATOM 790 O O . ARG A 1 102 ? 35.781 -37.783 -47.265 1.00 76.50 102 ARG A O 1
ATOM 797 N N . ALA A 1 103 ? 37.747 -38.650 -46.646 1.00 78.94 103 ALA A N 1
ATOM 798 C CA . ALA A 1 103 ? 37.393 -38.774 -45.231 1.00 78.94 103 ALA A CA 1
ATOM 799 C C . ALA A 1 103 ? 37.276 -37.404 -44.545 1.00 78.94 103 ALA A C 1
ATOM 801 O O . ALA A 1 103 ? 36.369 -37.199 -43.746 1.00 78.94 103 ALA A O 1
ATOM 802 N N . MET A 1 104 ? 38.142 -36.448 -44.901 1.00 80.44 104 MET A N 1
ATOM 803 C CA . MET A 1 104 ? 38.075 -35.071 -44.388 1.00 80.44 104 MET A CA 1
ATOM 804 C C . MET A 1 104 ? 36.801 -34.354 -44.847 1.00 80.44 104 MET A C 1
ATOM 806 O O . MET A 1 104 ? 36.146 -33.697 -44.042 1.00 80.44 104 MET A O 1
ATOM 810 N N . VAL A 1 105 ? 36.408 -34.525 -46.114 1.00 83.81 105 VAL A N 1
ATOM 811 C CA . VAL A 1 105 ? 35.152 -33.966 -46.642 1.00 83.81 105 VAL A CA 1
ATOM 812 C C . VAL A 1 105 ? 33.939 -34.593 -45.952 1.00 83.81 105 VAL A C 1
ATOM 814 O O . VAL A 1 105 ? 33.039 -33.869 -45.537 1.00 83.81 105 VAL A O 1
ATOM 817 N N . VAL A 1 106 ? 33.926 -35.917 -45.762 1.00 85.25 106 VAL A N 1
ATOM 818 C CA . VAL A 1 106 ? 32.839 -36.603 -45.042 1.00 85.25 106 VAL A CA 1
ATOM 819 C C . VAL A 1 106 ? 32.741 -36.119 -43.593 1.00 85.25 106 VAL A C 1
ATOM 821 O O . VAL A 1 106 ? 31.646 -35.798 -43.138 1.00 85.25 106 VAL A O 1
ATOM 824 N N . LEU A 1 107 ? 33.866 -35.994 -42.882 1.00 85.81 107 LEU A N 1
ATOM 825 C CA . LEU A 1 107 ? 33.885 -35.485 -41.510 1.00 85.81 107 LEU A CA 1
ATOM 826 C C . LEU A 1 107 ? 33.365 -34.040 -41.437 1.00 85.81 107 LEU A C 1
ATOM 828 O O . LEU A 1 107 ? 32.556 -33.724 -40.569 1.00 85.81 107 LEU A O 1
ATOM 832 N N . ALA A 1 108 ? 33.781 -33.178 -42.369 1.00 84.69 108 ALA A N 1
ATOM 833 C CA . ALA A 1 108 ? 33.325 -31.792 -42.434 1.00 84.69 108 ALA A CA 1
ATOM 834 C C . ALA A 1 108 ? 31.808 -31.696 -42.664 1.00 84.69 108 ALA A C 1
ATOM 836 O O . ALA A 1 108 ? 31.138 -30.918 -41.988 1.00 84.69 108 ALA A O 1
ATOM 837 N N . VAL A 1 109 ? 31.253 -32.528 -43.554 1.00 89.56 109 VAL A N 1
ATOM 838 C CA . VAL A 1 109 ? 29.802 -32.604 -43.783 1.00 89.56 109 VAL A CA 1
ATOM 839 C C . VAL A 1 109 ? 29.079 -33.085 -42.525 1.00 89.56 109 VAL A C 1
ATOM 841 O O . VAL A 1 109 ? 28.101 -32.464 -42.124 1.00 89.56 109 VAL A O 1
ATOM 844 N N . VAL A 1 110 ? 29.571 -34.131 -41.854 1.00 91.56 110 VAL A N 1
ATOM 845 C CA . VAL A 1 110 ? 28.961 -34.645 -40.614 1.00 91.56 110 VAL A CA 1
ATOM 846 C C . VAL A 1 110 ? 28.976 -33.597 -39.501 1.00 91.56 110 VAL A C 1
ATOM 848 O O . VAL A 1 110 ? 27.964 -33.416 -38.830 1.00 91.56 110 VAL A O 1
ATOM 851 N N . VAL A 1 111 ? 30.081 -32.869 -39.324 1.00 90.06 111 VAL A N 1
ATOM 852 C CA . VAL A 1 111 ? 30.172 -31.775 -38.343 1.00 90.06 111 VAL A CA 1
ATOM 853 C C . VAL A 1 111 ? 29.210 -30.644 -38.697 1.00 90.06 111 VAL A C 1
ATOM 855 O O . VAL A 1 111 ? 28.538 -30.122 -37.811 1.00 90.06 111 VAL A O 1
ATOM 858 N N . TRP A 1 112 ? 29.096 -30.285 -39.977 1.00 91.88 112 TRP A N 1
ATOM 859 C CA . TRP A 1 112 ? 28.193 -29.228 -40.425 1.00 91.88 112 TRP A CA 1
ATOM 860 C C . TRP A 1 112 ? 26.718 -29.603 -40.223 1.00 91.88 112 TRP A C 1
ATOM 862 O O . TRP A 1 112 ? 25.954 -28.820 -39.658 1.00 91.88 112 TRP A O 1
ATOM 872 N N . VAL A 1 113 ? 26.330 -30.833 -40.579 1.00 90.56 113 VAL A N 1
ATOM 873 C CA . VAL A 1 113 ? 24.986 -31.364 -40.302 1.00 90.56 113 VAL A CA 1
ATOM 874 C C . VAL A 1 113 ? 24.738 -31.451 -38.796 1.00 90.56 113 VAL A C 1
ATOM 876 O O . VAL A 1 113 ? 23.690 -31.015 -38.329 1.00 90.56 113 VAL A O 1
ATOM 879 N N . GLY A 1 114 ? 25.702 -31.946 -38.017 1.00 87.56 114 GLY A N 1
ATOM 880 C CA . GLY A 1 114 ? 25.604 -32.028 -36.560 1.00 87.56 114 GLY A CA 1
ATOM 881 C C . GLY A 1 114 ? 25.432 -30.659 -35.899 1.00 87.56 114 GLY A C 1
ATOM 882 O O . GLY A 1 114 ? 24.593 -30.510 -35.014 1.00 87.56 114 GLY A O 1
ATOM 883 N N . ALA A 1 115 ? 26.157 -29.639 -36.365 1.00 87.56 115 ALA A N 1
ATOM 884 C CA . ALA A 1 115 ? 26.009 -28.262 -35.902 1.00 87.56 115 ALA A CA 1
ATOM 885 C C . ALA A 1 115 ? 24.637 -27.678 -36.272 1.00 87.56 115 ALA A C 1
ATOM 887 O O . ALA A 1 115 ? 24.011 -27.024 -35.438 1.00 87.56 115 ALA A O 1
ATOM 888 N N . GLY A 1 116 ? 24.143 -27.953 -37.485 1.00 86.75 116 GLY A N 1
ATOM 889 C CA . GLY A 1 116 ? 22.800 -27.558 -37.914 1.00 86.75 116 GLY A CA 1
ATOM 890 C C . GLY A 1 116 ? 21.705 -28.199 -37.059 1.00 86.75 116 GLY A C 1
ATOM 891 O O . GLY A 1 116 ? 20.835 -27.502 -36.540 1.00 86.75 116 GLY A O 1
ATOM 892 N N . VAL A 1 117 ? 21.791 -29.512 -36.829 1.00 88.94 117 VAL A N 1
ATOM 893 C CA . VAL A 1 117 ? 20.862 -30.259 -35.965 1.00 88.94 117 VAL A CA 1
ATOM 894 C C . VAL A 1 117 ? 20.925 -29.751 -34.523 1.00 88.94 117 VAL A C 1
ATOM 896 O O . VAL A 1 117 ? 19.882 -29.515 -33.920 1.00 88.94 117 VAL A O 1
ATOM 899 N N . PHE A 1 118 ? 22.119 -29.507 -33.979 1.00 88.50 118 PHE A N 1
ATOM 900 C CA . PHE A 1 118 ? 22.286 -28.932 -32.643 1.00 88.50 118 PHE A CA 1
ATOM 901 C C . PHE A 1 118 ? 21.624 -27.554 -32.520 1.00 88.50 118 PHE A C 1
ATOM 903 O O . PHE A 1 118 ? 20.939 -27.296 -31.532 1.00 88.50 118 PHE A O 1
ATOM 910 N N . TRP A 1 119 ? 21.777 -26.684 -33.521 1.00 86.88 119 TRP A N 1
ATOM 911 C CA . TRP A 1 119 ? 21.137 -25.368 -33.536 1.00 86.88 119 TRP A CA 1
ATOM 912 C C . TRP A 1 119 ? 19.611 -25.452 -33.595 1.00 86.88 119 TRP A C 1
ATOM 914 O O . TRP A 1 119 ? 18.938 -24.734 -32.856 1.00 86.88 119 TRP A O 1
ATOM 924 N N . VAL A 1 120 ? 19.061 -26.357 -34.408 1.00 83.19 120 VAL A N 1
ATOM 925 C CA . VAL A 1 120 ? 17.610 -26.594 -34.486 1.00 83.19 120 VAL A CA 1
ATOM 926 C C . VAL A 1 120 ? 17.071 -27.132 -33.161 1.00 83.19 120 VAL A C 1
ATOM 928 O O . VAL A 1 120 ? 16.091 -26.610 -32.635 1.00 83.19 120 VAL A O 1
ATOM 931 N N . ILE A 1 121 ? 17.739 -28.130 -32.578 1.00 80.81 121 ILE A N 1
ATOM 932 C CA . ILE A 1 121 ? 17.364 -28.706 -31.281 1.00 80.81 121 ILE A CA 1
ATOM 933 C C . ILE A 1 121 ? 17.425 -27.635 -30.185 1.00 80.81 121 ILE A C 1
ATOM 935 O O . ILE A 1 121 ? 16.482 -27.491 -29.409 1.00 80.81 121 ILE A O 1
ATOM 939 N N . ARG A 1 122 ? 18.494 -26.833 -30.146 1.00 81.88 122 ARG A N 1
ATOM 940 C CA . ARG A 1 122 ? 18.633 -25.722 -29.198 1.00 81.88 122 ARG A CA 1
ATOM 941 C C . ARG A 1 122 ? 17.508 -24.696 -29.362 1.00 81.88 122 ARG A C 1
ATOM 943 O O . ARG A 1 122 ? 16.953 -24.274 -28.353 1.00 81.88 122 ARG A O 1
ATOM 950 N N . GLY A 1 123 ? 17.147 -24.344 -30.597 1.00 73.94 123 GLY A N 1
ATOM 951 C CA . GLY A 1 123 ? 16.038 -23.432 -30.897 1.00 73.94 123 GLY A CA 1
ATOM 952 C C . GLY A 1 123 ? 14.674 -23.958 -30.434 1.00 73.94 123 GLY A C 1
ATOM 953 O O . GLY A 1 123 ? 13.869 -23.208 -29.878 1.00 73.94 123 GLY A O 1
ATOM 954 N N . LEU A 1 124 ? 14.431 -25.264 -30.589 1.00 71.00 124 LEU A N 1
ATOM 955 C CA . LEU A 1 124 ? 13.224 -25.919 -30.078 1.00 71.00 124 LEU A CA 1
ATOM 956 C C . LEU A 1 124 ? 13.174 -25.892 -28.544 1.00 71.00 124 LEU A C 1
ATOM 958 O O . LEU A 1 124 ? 12.136 -25.560 -27.976 1.00 71.00 124 LEU A O 1
ATOM 962 N N . PHE A 1 125 ? 14.292 -26.157 -27.862 1.00 69.50 125 PHE A N 1
ATOM 963 C CA . PHE A 1 125 ? 14.344 -26.089 -26.398 1.00 69.50 125 PHE A CA 1
ATOM 964 C C . PHE A 1 125 ? 14.145 -24.671 -25.855 1.00 69.50 125 PHE A C 1
ATOM 966 O O . PHE A 1 125 ? 13.453 -24.512 -24.852 1.00 69.50 125 PHE A O 1
ATOM 973 N N . THR A 1 126 ? 14.687 -23.638 -26.510 1.00 67.62 126 THR A N 1
ATOM 974 C CA . THR A 1 126 ? 14.448 -22.245 -26.095 1.00 67.62 126 THR A CA 1
ATOM 975 C C . THR A 1 126 ? 12.985 -21.843 -26.276 1.00 67.62 126 THR A C 1
ATOM 977 O O . THR A 1 126 ? 12.405 -21.243 -25.379 1.00 67.62 126 THR A O 1
ATOM 980 N N . SER A 1 127 ? 12.347 -22.255 -27.376 1.00 58.34 127 SER A N 1
ATOM 981 C CA . SER A 1 127 ? 10.930 -21.962 -27.629 1.00 58.34 127 SER A CA 1
ATOM 982 C C . SER A 1 127 ? 9.986 -22.678 -26.649 1.00 58.34 127 SER A C 1
ATOM 984 O O . SER A 1 127 ? 9.018 -22.085 -26.162 1.00 58.34 127 SER A O 1
ATOM 986 N N . VAL A 1 128 ? 10.279 -23.938 -26.305 1.00 59.88 128 VAL A N 1
ATOM 987 C CA . VAL A 1 128 ? 9.518 -24.688 -25.292 1.00 59.88 128 VAL A CA 1
ATOM 988 C C . VAL A 1 128 ? 9.718 -24.094 -23.895 1.00 59.88 128 VAL A C 1
ATOM 990 O O . VAL A 1 128 ? 8.752 -23.989 -23.138 1.00 59.88 128 VAL A O 1
ATOM 993 N N . ALA A 1 129 ? 10.937 -23.661 -23.558 1.00 63.34 129 ALA A N 1
ATOM 994 C CA . ALA A 1 129 ? 11.210 -22.986 -22.292 1.00 63.34 129 ALA A CA 1
ATOM 995 C C . ALA A 1 129 ? 10.417 -21.672 -22.167 1.00 63.34 129 ALA A C 1
ATOM 997 O O . ALA A 1 129 ? 9.748 -21.465 -21.154 1.00 63.34 129 ALA A O 1
ATOM 998 N N . ASP A 1 130 ? 10.397 -20.841 -23.211 1.00 69.50 130 ASP A N 1
ATOM 999 C CA . ASP A 1 130 ? 9.635 -19.585 -23.220 1.00 69.50 130 ASP A CA 1
ATOM 1000 C C . ASP A 1 130 ? 8.120 -19.821 -23.111 1.00 69.50 130 ASP A C 1
ATOM 1002 O O . ASP A 1 130 ? 7.429 -19.132 -22.356 1.00 69.50 130 ASP A O 1
ATOM 1006 N N . SER A 1 131 ? 7.604 -20.858 -23.780 1.00 70.44 131 SER A N 1
ATOM 1007 C CA . SER A 1 131 ? 6.186 -21.243 -23.702 1.00 70.44 131 SER A CA 1
ATOM 1008 C C . SER A 1 131 ? 5.787 -21.711 -22.297 1.00 70.44 131 SER A C 1
ATOM 1010 O O . SER A 1 131 ? 4.709 -21.377 -21.800 1.00 70.44 131 SER A O 1
ATOM 1012 N N . GLY A 1 132 ? 6.663 -22.463 -21.623 1.00 73.12 132 GLY A N 1
ATOM 1013 C CA . GLY A 1 132 ? 6.431 -22.923 -20.254 1.00 73.12 132 GLY A CA 1
ATOM 1014 C C . GLY A 1 132 ? 6.389 -21.774 -19.244 1.00 73.12 132 GLY A C 1
ATOM 1015 O O . GLY A 1 132 ? 5.546 -21.765 -18.343 1.00 73.12 132 GLY A O 1
ATOM 1016 N N . VAL A 1 133 ? 7.254 -20.773 -19.422 1.00 77.00 133 VAL A N 1
ATOM 1017 C CA . VAL A 1 133 ? 7.293 -19.578 -18.570 1.00 77.00 133 VAL A CA 1
ATOM 1018 C C . VAL A 1 133 ? 6.029 -18.729 -18.748 1.00 77.00 133 VAL A C 1
ATOM 1020 O O . VAL A 1 133 ? 5.458 -18.276 -17.754 1.00 77.00 133 VAL A O 1
ATOM 1023 N N . GLU A 1 134 ? 5.541 -18.562 -19.978 1.00 78.12 134 GLU A N 1
ATOM 1024 C CA . GLU A 1 134 ? 4.278 -17.861 -20.245 1.00 78.12 134 GLU A CA 1
ATOM 1025 C C . GLU A 1 134 ? 3.071 -18.559 -19.613 1.00 78.12 134 GLU A C 1
ATOM 1027 O O . GLU A 1 134 ? 2.254 -17.924 -18.942 1.00 78.12 134 GLU A O 1
ATOM 1032 N N . MET A 1 135 ? 2.996 -19.888 -19.717 1.00 79.31 135 MET A N 1
ATOM 1033 C CA . MET A 1 135 ? 1.934 -20.651 -19.057 1.00 79.31 135 MET A CA 1
ATOM 1034 C C . MET A 1 135 ? 1.979 -20.527 -17.531 1.00 79.31 135 MET A C 1
ATOM 1036 O O . MET A 1 135 ? 0.931 -20.413 -16.891 1.00 79.31 135 MET A O 1
ATOM 1040 N N . ALA A 1 136 ? 3.173 -20.540 -16.934 1.00 83.50 136 ALA A N 1
ATOM 1041 C CA . ALA A 1 136 ? 3.331 -20.367 -15.494 1.00 83.50 136 ALA A CA 1
ATOM 1042 C C . ALA A 1 136 ? 2.856 -18.980 -15.030 1.00 83.50 136 ALA A C 1
ATOM 1044 O O . ALA A 1 136 ? 2.154 -18.879 -14.023 1.00 83.50 136 ALA A O 1
ATOM 1045 N N . ARG A 1 137 ? 3.169 -17.921 -15.788 1.00 83.50 137 ARG A N 1
ATOM 1046 C CA . ARG A 1 137 ? 2.703 -16.553 -15.505 1.00 83.50 137 ARG A CA 1
ATOM 1047 C C . ARG A 1 137 ? 1.195 -16.429 -15.630 1.00 83.50 137 ARG A C 1
ATOM 1049 O O . ARG A 1 137 ? 0.554 -15.906 -14.723 1.00 83.50 137 ARG A O 1
ATOM 1056 N N . HIS A 1 138 ? 0.611 -16.956 -16.704 1.00 84.31 138 HIS A N 1
ATOM 1057 C CA . HIS A 1 138 ? -0.835 -16.879 -16.876 1.00 84.31 138 HIS A CA 1
ATOM 1058 C C . HIS A 1 138 ? -1.573 -17.600 -15.737 1.00 84.31 138 HIS A C 1
ATOM 1060 O O . HIS A 1 138 ? -2.557 -17.077 -15.210 1.00 84.31 138 HIS A O 1
ATOM 1066 N N . ARG A 1 139 ? -1.056 -18.753 -15.288 1.00 88.75 139 ARG A N 1
ATOM 1067 C CA . ARG A 1 139 ? -1.575 -19.447 -14.101 1.00 88.75 139 ARG A CA 1
ATOM 1068 C C . ARG A 1 139 ? -1.447 -18.606 -12.834 1.00 88.75 139 ARG A C 1
ATOM 1070 O O . ARG A 1 139 ? -2.427 -18.520 -12.104 1.00 88.75 139 ARG A O 1
ATOM 1077 N N . LEU A 1 140 ? -0.294 -17.972 -12.600 1.00 91.69 140 LEU A N 1
ATOM 1078 C CA . LEU A 1 140 ? -0.077 -17.094 -11.444 1.00 91.69 140 LEU A CA 1
ATOM 1079 C C . LEU A 1 140 ? -1.121 -15.970 -11.399 1.00 91.69 140 LEU A C 1
ATOM 1081 O O . LEU A 1 140 ? -1.722 -15.724 -10.359 1.00 91.69 140 LEU A O 1
ATOM 1085 N N . VAL A 1 141 ? -1.373 -15.323 -12.535 1.00 91.69 141 VAL A N 1
ATOM 1086 C CA . VAL A 1 141 ? -2.330 -14.214 -12.636 1.00 91.69 141 VAL A CA 1
ATOM 1087 C C . VAL A 1 141 ? -3.759 -14.684 -12.394 1.00 91.69 141 VAL A C 1
ATOM 1089 O O . VAL A 1 141 ? -4.497 -14.038 -11.656 1.00 91.69 141 VAL A O 1
ATOM 1092 N N . LEU A 1 142 ? -4.151 -15.831 -12.954 1.00 90.25 142 LEU A N 1
ATOM 1093 C CA . LEU A 1 142 ? -5.469 -16.415 -12.698 1.00 90.25 142 LEU A CA 1
ATOM 1094 C C . LEU A 1 142 ? -5.636 -16.829 -11.233 1.00 90.25 142 LEU A C 1
ATOM 1096 O O . LEU A 1 142 ? -6.714 -16.671 -10.665 1.00 90.25 142 LEU A O 1
ATOM 1100 N N . GLU A 1 143 ? -4.583 -17.356 -10.611 1.00 92.88 143 GLU A N 1
ATOM 1101 C CA . GLU A 1 143 ? -4.596 -17.705 -9.195 1.00 92.88 143 GLU A CA 1
ATOM 1102 C C . GLU A 1 143 ? -4.727 -16.459 -8.312 1.00 92.88 143 GLU A C 1
ATOM 1104 O O . GLU A 1 143 ? -5.560 -16.443 -7.406 1.00 92.88 143 GLU A O 1
ATOM 1109 N N . ALA A 1 144 ? -3.976 -15.400 -8.615 1.00 93.19 144 ALA A N 1
ATOM 1110 C CA . ALA A 1 144 ? -4.081 -14.110 -7.941 1.00 93.19 144 ALA A CA 1
ATOM 1111 C C . ALA A 1 144 ? -5.471 -13.487 -8.119 1.00 93.19 144 ALA A C 1
ATOM 1113 O O . ALA A 1 144 ? -6.066 -13.016 -7.153 1.00 93.19 144 ALA A O 1
ATOM 1114 N N . ALA A 1 145 ? -6.041 -13.553 -9.323 1.00 90.88 145 ALA A N 1
ATOM 1115 C CA . ALA A 1 145 ? -7.386 -13.060 -9.588 1.00 90.88 145 ALA A CA 1
ATOM 1116 C C . ALA A 1 145 ? -8.449 -13.809 -8.772 1.00 90.88 145 ALA A C 1
ATOM 1118 O O . ALA A 1 145 ? -9.333 -13.183 -8.189 1.00 90.88 145 ALA A O 1
ATOM 1119 N N . ARG A 1 146 ? -8.346 -15.142 -8.680 1.00 90.00 146 ARG A N 1
ATOM 1120 C CA . ARG A 1 146 ? -9.246 -15.955 -7.845 1.00 90.00 146 ARG A CA 1
ATOM 1121 C C . ARG A 1 146 ? -9.095 -15.637 -6.363 1.00 90.00 146 ARG A C 1
ATOM 1123 O O . ARG A 1 146 ? -10.103 -15.563 -5.673 1.00 90.00 146 ARG A O 1
ATOM 1130 N N . TYR A 1 147 ? -7.866 -15.424 -5.900 1.00 90.75 147 TYR A N 1
ATOM 1131 C CA . TYR A 1 147 ? -7.585 -15.036 -4.519 1.00 90.75 147 TYR A CA 1
ATOM 1132 C C . TYR A 1 147 ? -8.198 -13.669 -4.173 1.00 90.75 147 TYR A C 1
ATOM 1134 O O . TYR A 1 147 ? -8.795 -13.486 -3.119 1.00 90.75 147 TYR A O 1
ATOM 1142 N N . LEU A 1 148 ? -8.120 -12.697 -5.085 1.00 87.25 148 LEU A N 1
ATOM 1143 C CA . LEU A 1 148 ? -8.788 -11.405 -4.898 1.00 87.25 148 LEU A CA 1
ATOM 1144 C C . LEU A 1 148 ? -10.318 -11.546 -4.944 1.00 87.25 148 LEU A C 1
ATOM 1146 O O . LEU A 1 148 ? -11.028 -10.852 -4.219 1.00 87.25 148 LEU A O 1
ATOM 1150 N N . ALA A 1 149 ? -10.838 -12.454 -5.775 1.00 84.94 149 ALA A N 1
ATOM 1151 C CA . ALA A 1 149 ? -12.271 -12.718 -5.880 1.00 84.94 149 ALA A CA 1
ATOM 1152 C C . ALA A 1 149 ? -12.857 -13.413 -4.637 1.00 84.94 149 ALA A C 1
ATOM 1154 O O . ALA A 1 149 ? -14.036 -13.214 -4.347 1.00 84.94 149 ALA A O 1
ATOM 1155 N N . SER A 1 150 ? -12.065 -14.187 -3.885 1.00 83.75 150 SER A N 1
ATOM 1156 C CA . SER A 1 150 ? -12.498 -14.797 -2.618 1.00 83.75 150 SER A CA 1
ATOM 1157 C C . SER A 1 150 ? -12.566 -13.804 -1.449 1.00 83.75 150 SER A C 1
ATOM 1159 O O . SER A 1 150 ? -13.059 -14.166 -0.380 1.00 83.75 150 SER A O 1
ATOM 1161 N N . GLY A 1 151 ? -12.130 -12.550 -1.637 1.00 73.56 151 GLY A N 1
ATOM 1162 C CA . GLY A 1 151 ? -12.150 -11.525 -0.586 1.00 73.56 151 GLY A CA 1
ATOM 1163 C C . GLY A 1 151 ? -11.141 -11.797 0.533 1.00 73.56 151 GLY A C 1
ATOM 1164 O O . GLY A 1 151 ? -11.378 -11.460 1.700 1.00 73.56 151 GLY A O 1
ATOM 1165 N N . GLU A 1 152 ? -10.040 -12.471 0.204 1.00 73.12 152 GLU A N 1
ATOM 1166 C CA . GLU A 1 152 ? -8.909 -12.627 1.113 1.00 73.12 152 GLU A CA 1
ATOM 1167 C C . GLU A 1 152 ? -8.157 -11.297 1.290 1.00 73.12 152 GLU A C 1
ATOM 1169 O O . GLU A 1 152 ? -8.283 -10.378 0.479 1.00 73.12 152 GLU A O 1
ATOM 1174 N N . ASP A 1 153 ? -7.443 -11.155 2.407 1.00 74.50 153 ASP A N 1
ATOM 1175 C CA . ASP A 1 153 ? -6.810 -9.895 2.791 1.00 74.50 153 ASP A CA 1
ATOM 1176 C C . ASP A 1 153 ? -5.489 -9.628 2.047 1.00 74.50 153 ASP A C 1
ATOM 1178 O O . ASP A 1 153 ? -4.852 -10.516 1.473 1.00 74.50 153 ASP A O 1
ATOM 1182 N N . GLU A 1 154 ? -5.083 -8.357 2.047 1.00 76.31 154 GLU A N 1
ATOM 1183 C CA . GLU A 1 154 ? -3.866 -7.883 1.383 1.00 76.31 154 GLU A CA 1
ATOM 1184 C C . GLU A 1 154 ? -2.598 -8.509 1.982 1.00 76.31 154 GLU A C 1
ATOM 1186 O O . GLU A 1 154 ? -1.673 -8.857 1.250 1.00 76.31 154 GLU A O 1
ATOM 1191 N N . ALA A 1 155 ? -2.577 -8.731 3.301 1.00 75.94 155 ALA A N 1
ATOM 1192 C CA . ALA A 1 155 ? -1.459 -9.376 3.982 1.00 75.94 155 ALA A CA 1
ATOM 1193 C C . ALA A 1 155 ? -1.217 -10.798 3.452 1.00 75.94 155 ALA A C 1
ATOM 1195 O O . ALA A 1 155 ? -0.094 -11.123 3.058 1.00 75.94 155 ALA A O 1
ATOM 1196 N N . GLY A 1 156 ? -2.269 -11.620 3.352 1.00 83.56 156 GLY A N 1
ATOM 1197 C CA . GLY A 1 156 ? -2.152 -12.955 2.772 1.00 83.56 156 GLY A CA 1
ATOM 1198 C C . GLY A 1 156 ? -1.840 -12.925 1.270 1.00 83.56 156 GLY A C 1
ATOM 1199 O O . GLY A 1 156 ? -1.126 -13.795 0.767 1.00 83.56 156 GLY A O 1
ATOM 1200 N N . PHE A 1 157 ? -2.298 -11.895 0.546 1.00 89.69 157 PHE A N 1
ATOM 1201 C CA . PHE A 1 157 ? -1.925 -11.708 -0.858 1.00 89.69 157 PHE A CA 1
ATOM 1202 C C . PHE A 1 157 ? -0.411 -11.508 -1.012 1.00 89.69 157 PHE A C 1
ATOM 1204 O O . PHE A 1 157 ? 0.219 -12.178 -1.834 1.00 89.69 157 PHE A O 1
ATOM 1211 N N . VAL A 1 158 ? 0.188 -10.625 -0.207 1.00 88.38 158 VAL A N 1
ATOM 1212 C CA . VAL A 1 158 ? 1.637 -10.371 -0.221 1.00 88.38 158 VAL A CA 1
ATOM 1213 C C . VAL A 1 158 ? 2.419 -11.607 0.221 1.00 88.38 158 VAL A C 1
ATOM 1215 O O . VAL A 1 158 ? 3.436 -11.923 -0.388 1.00 88.38 158 VAL A O 1
ATOM 1218 N N . GLU A 1 159 ? 1.947 -12.357 1.215 1.00 88.19 159 GLU A N 1
ATOM 1219 C CA . GLU A 1 159 ? 2.588 -13.614 1.622 1.00 88.19 159 GLU A CA 1
ATOM 1220 C C . GLU A 1 159 ? 2.620 -14.636 0.472 1.00 88.19 159 GLU A C 1
ATOM 1222 O O . GLU A 1 159 ? 3.647 -15.264 0.201 1.00 88.19 159 GLU A O 1
ATOM 1227 N N . LYS A 1 160 ? 1.503 -14.777 -0.247 1.00 91.81 160 LYS A N 1
ATOM 1228 C CA . LYS A 1 160 ? 1.345 -15.790 -1.293 1.00 91.81 160 LYS A CA 1
ATOM 1229 C C . LYS A 1 160 ? 2.027 -15.417 -2.612 1.00 91.81 160 LYS A C 1
ATOM 1231 O O . LYS A 1 160 ? 2.661 -16.263 -3.255 1.00 91.81 160 LYS A O 1
ATOM 1236 N N . PHE A 1 161 ? 1.887 -14.164 -3.036 1.00 93.75 161 PHE A N 1
ATOM 1237 C CA . PHE A 1 161 ? 2.325 -13.683 -4.351 1.00 93.75 161 PHE A CA 1
ATOM 1238 C C . PHE A 1 161 ? 3.508 -12.709 -4.291 1.00 93.75 161 PHE A C 1
ATOM 1240 O O . PHE A 1 161 ? 3.983 -12.253 -5.335 1.00 93.75 161 PHE A O 1
ATOM 1247 N N . GLY A 1 162 ? 4.019 -12.419 -3.095 1.00 91.81 162 GLY A N 1
ATOM 1248 C CA . GLY A 1 162 ? 5.130 -11.504 -2.877 1.00 91.81 162 GLY A CA 1
ATOM 1249 C C . GLY A 1 162 ? 6.384 -11.873 -3.664 1.00 91.81 162 GLY A C 1
ATOM 1250 O O . GLY A 1 162 ? 6.777 -13.037 -3.768 1.00 91.81 162 GLY A O 1
ATOM 1251 N N . GLY A 1 163 ? 7.020 -10.861 -4.252 1.00 91.25 163 GLY A N 1
ATOM 1252 C CA . GLY A 1 163 ? 8.295 -10.983 -4.961 1.00 91.25 163 GLY A CA 1
ATOM 1253 C C . GLY A 1 163 ? 8.263 -11.771 -6.274 1.00 91.25 163 GLY A C 1
ATOM 1254 O O . GLY A 1 163 ? 9.329 -12.062 -6.820 1.00 91.25 163 GLY A O 1
ATOM 1255 N N . ARG A 1 164 ? 7.075 -12.113 -6.793 1.00 92.25 164 ARG A N 1
ATOM 1256 C CA . ARG A 1 164 ? 6.900 -12.809 -8.084 1.00 92.25 164 ARG A CA 1
ATOM 1257 C C . ARG A 1 164 ? 7.089 -11.886 -9.288 1.00 92.25 164 ARG A C 1
ATOM 1259 O O . ARG A 1 164 ? 7.500 -12.349 -10.352 1.00 92.25 164 ARG A O 1
ATOM 1266 N N . VAL A 1 165 ? 6.806 -10.598 -9.112 1.00 93.88 165 VAL A N 1
ATOM 1267 C CA . VAL A 1 165 ? 7.054 -9.545 -10.103 1.00 93.88 165 VAL A CA 1
ATOM 1268 C C . VAL A 1 165 ? 8.353 -8.818 -9.752 1.00 93.88 165 VAL A C 1
ATOM 1270 O O . VAL A 1 165 ? 8.612 -8.548 -8.582 1.00 93.88 165 VAL A O 1
ATOM 1273 N N . ASP A 1 166 ? 9.182 -8.518 -10.743 1.00 94.56 166 ASP A N 1
ATOM 1274 C CA . ASP A 1 166 ? 10.431 -7.764 -10.627 1.00 94.56 166 ASP A CA 1
ATOM 1275 C C . ASP A 1 166 ? 10.628 -6.864 -11.858 1.00 94.56 166 ASP A C 1
ATOM 1277 O O . ASP A 1 166 ? 9.820 -6.872 -12.784 1.00 94.56 166 ASP A O 1
ATOM 1281 N N . ASN A 1 167 ? 11.703 -6.073 -11.888 1.00 94.31 167 ASN A N 1
ATOM 1282 C CA . ASN A 1 167 ? 11.957 -5.147 -12.999 1.00 94.31 167 ASN A CA 1
ATOM 1283 C C . ASN A 1 167 ? 12.091 -5.851 -14.368 1.00 94.31 167 ASN A C 1
ATOM 1285 O O . ASN A 1 167 ? 11.822 -5.227 -15.390 1.00 94.31 167 ASN A O 1
ATOM 1289 N N . GLN A 1 168 ? 12.508 -7.125 -14.412 1.00 92.62 168 GLN A N 1
ATOM 1290 C CA . GLN A 1 168 ? 12.723 -7.848 -15.673 1.00 92.62 168 GLN A CA 1
ATOM 1291 C C . GLN A 1 168 ? 11.403 -8.310 -16.285 1.00 92.62 168 GLN A C 1
ATOM 1293 O O . GLN A 1 168 ? 11.247 -8.312 -17.506 1.00 92.62 168 GLN A O 1
ATOM 1298 N N . ASN A 1 169 ? 10.454 -8.722 -15.443 1.00 92.81 169 ASN A N 1
ATOM 1299 C CA . ASN A 1 169 ? 9.156 -9.210 -15.894 1.00 92.81 169 ASN A CA 1
ATOM 1300 C C . ASN A 1 169 ? 8.036 -8.154 -15.831 1.00 92.81 169 ASN A C 1
ATOM 1302 O O . ASN A 1 169 ? 6.983 -8.382 -16.428 1.00 92.81 169 ASN A O 1
ATOM 1306 N N . LEU A 1 170 ? 8.279 -6.996 -15.204 1.00 94.12 170 LEU A N 1
ATOM 1307 C CA . LEU A 1 170 ? 7.342 -5.874 -15.094 1.00 94.12 170 LEU A CA 1
ATOM 1308 C C . LEU A 1 170 ? 6.660 -5.497 -16.422 1.00 94.12 170 LEU A C 1
ATOM 1310 O O . LEU A 1 170 ? 5.434 -5.395 -16.402 1.00 94.12 170 LEU A O 1
ATOM 1314 N N . PRO A 1 171 ? 7.362 -5.336 -17.569 1.00 92.31 171 PRO A N 1
ATOM 1315 C CA . PRO A 1 171 ? 6.709 -4.936 -18.820 1.00 92.31 171 PRO A CA 1
ATOM 1316 C C . PRO A 1 171 ? 5.531 -5.837 -19.210 1.00 92.31 171 PRO A C 1
ATOM 1318 O O . PRO A 1 171 ? 4.481 -5.341 -19.604 1.00 92.31 171 PRO A O 1
ATOM 1321 N N . ARG A 1 172 ? 5.649 -7.151 -18.987 1.00 90.38 172 ARG A N 1
ATOM 1322 C CA . ARG A 1 172 ? 4.583 -8.113 -19.304 1.00 90.38 172 ARG A CA 1
ATOM 1323 C C . ARG A 1 172 ? 3.373 -7.975 -18.382 1.00 90.38 172 ARG A C 1
ATOM 1325 O O . ARG A 1 172 ? 2.244 -8.142 -18.822 1.00 90.38 172 ARG A O 1
ATOM 1332 N N . TYR A 1 173 ? 3.581 -7.661 -17.103 1.00 92.38 173 TYR A N 1
ATOM 1333 C CA . TYR A 1 173 ? 2.465 -7.393 -16.186 1.00 92.38 173 TYR A CA 1
ATOM 1334 C C . TYR A 1 173 ? 1.806 -6.038 -16.465 1.00 92.38 173 TYR A C 1
ATOM 1336 O O . TYR A 1 173 ? 0.617 -5.883 -16.203 1.00 92.38 173 TYR A O 1
ATOM 1344 N N . LEU A 1 174 ? 2.540 -5.074 -17.031 1.00 91.88 174 LEU A N 1
ATOM 1345 C CA . LEU A 1 174 ? 1.951 -3.818 -17.500 1.00 91.88 174 LEU A CA 1
ATOM 1346 C C . LEU A 1 174 ? 1.057 -4.031 -18.722 1.00 91.88 174 LEU A C 1
ATOM 1348 O O . LEU A 1 174 ? -0.037 -3.481 -18.750 1.00 91.88 174 LEU A O 1
ATOM 1352 N N . GLU A 1 175 ? 1.448 -4.888 -19.668 1.00 90.25 175 GLU A N 1
ATOM 1353 C CA . GLU A 1 175 ? 0.578 -5.296 -20.787 1.00 90.25 175 GLU A CA 1
ATOM 1354 C C . GLU A 1 175 ? -0.730 -5.941 -20.287 1.00 90.25 175 GLU A C 1
ATOM 1356 O O . GLU A 1 175 ? -1.796 -5.761 -20.872 1.00 90.25 175 GLU A O 1
ATOM 1361 N N . MET A 1 176 ? -0.694 -6.645 -19.150 1.00 90.12 176 MET A N 1
ATOM 1362 C CA . MET A 1 176 ? -1.891 -7.252 -18.556 1.00 90.12 176 MET A CA 1
ATOM 1363 C C . MET A 1 176 ? -2.889 -6.236 -17.990 1.00 90.12 176 MET A C 1
ATOM 1365 O O . MET A 1 176 ? -4.049 -6.600 -17.796 1.00 90.12 176 MET A O 1
ATOM 1369 N N . LEU A 1 177 ? -2.494 -4.976 -17.768 1.00 87.25 177 LEU A N 1
ATOM 1370 C CA . LEU A 1 177 ? -3.436 -3.898 -17.433 1.00 87.25 177 LEU A CA 1
ATOM 1371 C C . LEU A 1 177 ? -4.398 -3.604 -18.594 1.00 87.25 177 LEU A C 1
ATOM 1373 O O . LEU A 1 177 ? -5.473 -3.055 -18.370 1.00 87.25 177 LEU A O 1
ATOM 1377 N N . GLU A 1 178 ? -4.041 -4.018 -19.810 1.00 86.00 178 GLU A N 1
ATOM 1378 C CA . GLU A 1 178 ? -4.801 -3.823 -21.050 1.00 86.00 178 GLU A CA 1
ATOM 1379 C C . GLU A 1 178 ? -5.509 -5.104 -21.507 1.00 86.00 178 GLU A C 1
ATOM 1381 O O . GLU A 1 178 ? -6.223 -5.112 -22.510 1.00 86.00 178 GLU A O 1
ATOM 1386 N N . ALA A 1 179 ? -5.336 -6.209 -20.775 1.00 85.88 179 ALA A N 1
ATOM 1387 C CA . ALA A 1 179 ? -5.912 -7.492 -21.145 1.00 85.88 179 ALA A CA 1
ATOM 1388 C C . ALA A 1 179 ? -7.436 -7.392 -21.290 1.00 85.88 179 ALA A C 1
ATOM 1390 O O . ALA A 1 179 ? -8.104 -6.778 -20.462 1.00 85.88 179 ALA A O 1
ATOM 1391 N N . GLY A 1 180 ? -8.021 -8.052 -22.293 1.00 82.75 180 GLY A N 1
ATOM 1392 C CA . GLY A 1 180 ? -9.479 -8.059 -22.481 1.00 82.75 180 GLY A CA 1
ATOM 1393 C C . GLY A 1 180 ? -10.244 -8.654 -21.290 1.00 82.75 180 GLY A C 1
ATOM 1394 O O . GLY A 1 180 ? -11.343 -8.197 -20.972 1.00 82.75 180 GLY A O 1
ATOM 1395 N N . ASP A 1 181 ? -9.636 -9.610 -20.581 1.00 86.94 181 ASP A N 1
ATOM 1396 C CA . ASP A 1 181 ? -10.199 -10.234 -19.381 1.00 86.94 181 ASP A CA 1
ATOM 1397 C C . ASP A 1 181 ? -10.116 -9.289 -18.156 1.00 86.94 181 ASP A C 1
ATOM 1399 O O . ASP A 1 181 ? -9.014 -8.982 -17.683 1.00 86.94 181 ASP A O 1
ATOM 1403 N N . PRO A 1 182 ? -11.257 -8.851 -17.582 1.00 85.31 182 PRO A N 1
ATOM 1404 C CA . PRO A 1 182 ? -11.277 -7.990 -16.400 1.00 85.31 182 PRO A CA 1
ATOM 1405 C C . PRO A 1 182 ? -10.606 -8.595 -15.161 1.00 85.31 182 PRO A C 1
ATOM 1407 O O . PRO A 1 182 ? -10.075 -7.849 -14.336 1.00 85.31 182 PRO A O 1
ATOM 1410 N N . MET A 1 183 ? -10.622 -9.924 -15.007 1.00 85.44 183 MET A N 1
ATOM 1411 C CA . MET A 1 183 ? -9.986 -10.599 -13.872 1.00 85.44 183 MET A CA 1
ATOM 1412 C C . MET A 1 183 ? -8.464 -10.475 -13.939 1.00 85.44 183 MET A C 1
ATOM 1414 O O . MET A 1 183 ? -7.822 -10.187 -12.928 1.00 85.44 183 MET A O 1
ATOM 1418 N N . VAL A 1 184 ? -7.901 -10.635 -15.139 1.00 87.94 184 VAL A N 1
ATOM 1419 C CA . VAL A 1 184 ? -6.466 -10.465 -15.405 1.00 87.94 184 VAL A CA 1
ATOM 1420 C C . VAL A 1 184 ? -6.038 -9.028 -15.117 1.00 87.94 184 VAL A C 1
ATOM 1422 O O . VAL A 1 184 ? -5.099 -8.824 -14.344 1.00 87.94 184 VAL A O 1
ATOM 1425 N N . ARG A 1 185 ? -6.776 -8.033 -15.636 1.00 87.31 185 ARG A N 1
ATOM 1426 C CA . ARG A 1 185 ? -6.485 -6.610 -15.377 1.00 87.31 185 ARG A CA 1
ATOM 1427 C C . ARG A 1 185 ? -6.470 -6.289 -13.885 1.00 87.31 185 ARG A C 1
ATOM 1429 O O . ARG A 1 185 ? -5.561 -5.622 -13.399 1.00 87.31 185 ARG A O 1
ATOM 1436 N N . ARG A 1 186 ? -7.464 -6.793 -13.145 1.00 84.31 186 ARG A N 1
ATOM 1437 C CA . ARG A 1 186 ? -7.617 -6.528 -11.707 1.00 84.31 186 ARG A CA 1
ATOM 1438 C C . ARG A 1 186 ? -6.503 -7.148 -10.859 1.00 84.31 186 ARG A C 1
ATOM 1440 O O . ARG A 1 186 ? -6.178 -6.598 -9.812 1.00 84.31 186 ARG A O 1
ATOM 1447 N N . ALA A 1 187 ? -5.927 -8.270 -11.288 1.00 90.56 187 ALA A N 1
ATOM 1448 C CA . ALA A 1 187 ? -4.848 -8.944 -10.566 1.00 90.56 187 ALA A CA 1
ATOM 1449 C C . ALA A 1 187 ? -3.456 -8.363 -10.856 1.00 90.56 187 ALA A C 1
ATOM 1451 O O . ALA A 1 187 ? -2.583 -8.418 -9.989 1.00 90.56 187 ALA A O 1
ATOM 1452 N N . ALA A 1 188 ? -3.242 -7.797 -12.047 1.00 91.31 188 ALA A N 1
ATOM 1453 C CA . ALA A 1 188 ? -1.936 -7.297 -12.472 1.00 91.31 188 ALA A CA 1
ATOM 1454 C C . ALA A 1 188 ? -1.372 -6.215 -11.532 1.00 91.31 188 ALA A C 1
ATOM 1456 O O . ALA A 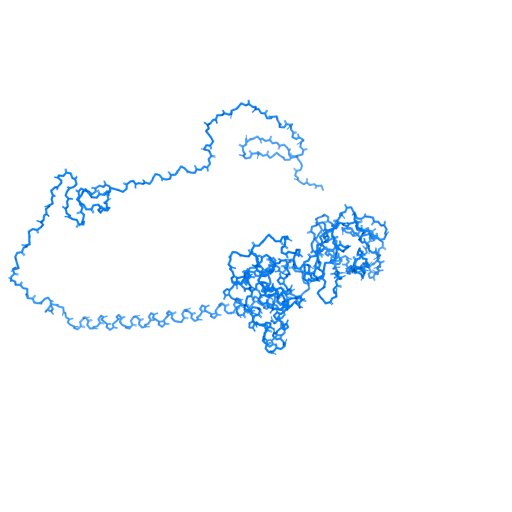1 188 ? -0.227 -6.320 -11.098 1.00 91.31 188 ALA A O 1
ATOM 1457 N N . GLY A 1 189 ? -2.178 -5.217 -11.153 1.00 91.06 189 GLY A N 1
ATOM 1458 C CA . GLY A 1 189 ? -1.739 -4.135 -10.262 1.00 91.06 189 GLY A CA 1
ATOM 1459 C C . GLY A 1 189 ? -1.268 -4.609 -8.878 1.00 91.06 189 GLY A C 1
ATOM 1460 O O . GLY A 1 189 ? -0.128 -4.321 -8.510 1.00 91.06 189 GLY A O 1
ATOM 1461 N N . PRO A 1 190 ? -2.081 -5.379 -8.129 1.00 91.31 190 PRO A N 1
ATOM 1462 C CA . PRO A 1 190 ? -1.670 -5.972 -6.856 1.00 91.31 190 PRO A CA 1
ATOM 1463 C C . PRO A 1 190 ? -0.431 -6.869 -6.964 1.00 91.31 190 PRO A C 1
ATOM 1465 O O . PRO A 1 190 ? 0.436 -6.820 -6.095 1.00 91.31 190 PRO A O 1
ATOM 1468 N N . LEU A 1 191 ? -0.300 -7.656 -8.040 1.00 94.50 191 LEU A N 1
ATOM 1469 C CA . LEU A 1 191 ? 0.895 -8.475 -8.278 1.00 94.50 191 LEU A CA 1
ATOM 1470 C C . LEU A 1 191 ? 2.158 -7.625 -8.449 1.00 94.50 191 LEU A C 1
ATOM 1472 O O . LEU A 1 191 ? 3.200 -7.959 -7.884 1.00 94.50 191 LEU A O 1
ATOM 1476 N N . ILE A 1 192 ? 2.067 -6.528 -9.207 1.00 94.44 192 ILE A N 1
ATOM 1477 C CA . ILE A 1 192 ? 3.172 -5.578 -9.377 1.00 94.44 192 ILE A CA 1
ATOM 1478 C C . ILE A 1 192 ? 3.542 -4.951 -8.029 1.00 94.44 192 ILE A C 1
ATOM 1480 O O . ILE A 1 192 ? 4.722 -4.911 -7.682 1.00 94.44 192 ILE A O 1
ATOM 1484 N N . ALA A 1 193 ? 2.545 -4.513 -7.258 1.00 91.81 193 ALA A N 1
ATOM 1485 C CA . ALA A 1 193 ? 2.743 -3.883 -5.955 1.00 91.81 193 ALA A CA 1
ATOM 1486 C C . ALA A 1 193 ? 3.375 -4.819 -4.914 1.00 91.81 193 ALA A C 1
ATOM 1488 O O . ALA A 1 193 ? 4.263 -4.404 -4.174 1.00 91.81 193 ALA A O 1
ATOM 1489 N N . ALA A 1 194 ? 2.980 -6.095 -4.902 1.00 92.25 194 ALA A N 1
ATOM 1490 C CA . ALA A 1 194 ? 3.578 -7.121 -4.047 1.00 92.25 194 ALA A CA 1
ATOM 1491 C C . ALA A 1 194 ? 4.970 -7.587 -4.536 1.00 92.25 194 ALA A C 1
ATOM 1493 O O . ALA A 1 194 ? 5.631 -8.399 -3.884 1.00 92.25 194 ALA A O 1
ATOM 1494 N N . GLY A 1 195 ? 5.421 -7.128 -5.705 1.00 92.56 195 GLY A N 1
ATOM 1495 C CA . GLY A 1 195 ? 6.690 -7.506 -6.314 1.00 92.56 195 GLY A CA 1
ATOM 1496 C C . GLY A 1 195 ? 7.929 -6.846 -5.695 1.00 92.56 195 GLY A C 1
ATOM 1497 O O . GLY A 1 195 ? 7.874 -6.026 -4.785 1.00 92.56 195 GLY A O 1
ATOM 1498 N N . ARG A 1 196 ? 9.095 -7.179 -6.253 1.00 93.31 196 ARG A N 1
ATOM 1499 C CA . ARG A 1 196 ? 10.387 -6.510 -6.017 1.00 93.31 196 ARG A CA 1
ATOM 1500 C C . ARG A 1 196 ? 10.671 -5.486 -7.115 1.00 93.31 196 ARG A C 1
ATOM 1502 O O . ARG A 1 196 ? 11.757 -5.459 -7.691 1.00 93.31 196 ARG A O 1
ATOM 1509 N N . VAL A 1 197 ? 9.667 -4.682 -7.446 1.00 94.56 197 VAL A N 1
ATOM 1510 C CA . VAL A 1 197 ? 9.791 -3.634 -8.458 1.00 94.56 197 VAL A CA 1
ATOM 1511 C C . VAL A 1 197 ? 10.420 -2.402 -7.817 1.00 94.56 197 VAL A C 1
ATOM 1513 O O . VAL A 1 197 ? 9.923 -1.877 -6.822 1.00 94.56 197 VAL A O 1
ATOM 1516 N N . THR A 1 198 ? 11.538 -1.952 -8.377 1.00 94.44 198 THR A N 1
ATOM 1517 C CA . THR A 1 198 ? 12.199 -0.696 -7.987 1.00 94.44 198 THR A CA 1
ATOM 1518 C C . THR A 1 198 ? 12.144 0.332 -9.107 1.00 94.44 198 THR A C 1
ATOM 1520 O O . THR A 1 198 ? 12.046 1.527 -8.844 1.00 94.44 198 THR A O 1
ATOM 1523 N N . GLN A 1 199 ? 12.140 -0.113 -10.363 1.00 95.00 199 GLN A N 1
ATOM 1524 C CA . GLN A 1 199 ? 12.041 0.763 -11.522 1.00 95.00 199 GLN A CA 1
ATOM 1525 C C . GLN A 1 199 ? 10.574 1.049 -11.834 1.00 95.00 199 GLN A C 1
ATOM 1527 O O . GLN A 1 199 ? 9.925 0.320 -12.577 1.00 95.00 199 GLN A O 1
ATOM 1532 N N . VAL A 1 200 ? 10.053 2.136 -11.267 1.00 96.69 200 VAL A N 1
ATOM 1533 C CA . VAL A 1 200 ? 8.666 2.572 -11.500 1.00 96.69 200 VAL A CA 1
ATOM 1534 C C . VAL A 1 200 ? 8.494 3.420 -12.766 1.00 96.69 200 VAL A C 1
ATOM 1536 O O . VAL A 1 200 ? 7.367 3.721 -13.144 1.00 96.69 200 VAL A O 1
ATOM 1539 N N . GLY A 1 201 ? 9.583 3.765 -13.463 1.00 96.12 201 GLY A N 1
ATOM 1540 C CA . GLY A 1 201 ? 9.560 4.548 -14.707 1.00 96.12 201 GLY A CA 1
ATOM 1541 C C . GLY A 1 201 ? 8.611 3.998 -15.785 1.00 96.12 201 GLY A C 1
ATOM 1542 O O . GLY A 1 201 ? 7.805 4.767 -16.303 1.00 96.12 201 GLY A O 1
ATOM 1543 N N . PRO A 1 202 ? 8.605 2.681 -16.074 1.00 95.44 202 PRO A N 1
ATOM 1544 C CA . PRO A 1 202 ? 7.635 2.084 -16.996 1.00 95.44 202 PRO A CA 1
ATOM 1545 C C . PRO A 1 202 ? 6.170 2.280 -16.572 1.00 95.44 202 PRO A C 1
ATOM 1547 O O . PRO A 1 202 ? 5.304 2.473 -17.421 1.00 95.44 202 PRO A O 1
ATOM 1550 N N . ILE A 1 203 ? 5.885 2.283 -15.264 1.00 96.12 203 ILE A N 1
ATOM 1551 C CA . ILE A 1 203 ? 4.538 2.546 -14.734 1.00 96.12 203 ILE A CA 1
ATOM 1552 C C . ILE A 1 203 ? 4.180 4.022 -14.948 1.00 96.12 203 ILE A C 1
ATOM 1554 O O . ILE A 1 203 ? 3.087 4.332 -15.409 1.00 96.12 203 ILE A O 1
ATOM 1558 N N . VAL A 1 204 ? 5.114 4.938 -14.671 1.00 96.00 204 VAL A N 1
ATOM 1559 C CA . VAL A 1 204 ? 4.930 6.382 -14.900 1.00 96.00 204 VAL A CA 1
ATOM 1560 C C . VAL A 1 204 ? 4.706 6.693 -16.380 1.00 96.00 204 VAL A C 1
ATOM 1562 O O . VAL A 1 204 ? 3.867 7.533 -16.696 1.00 96.00 204 VAL A O 1
ATOM 1565 N N . ALA A 1 205 ? 5.401 6.006 -17.289 1.00 93.94 205 ALA A N 1
ATOM 1566 C CA . ALA A 1 205 ? 5.185 6.149 -18.726 1.00 93.94 205 ALA A CA 1
ATOM 1567 C C . ALA A 1 205 ? 3.751 5.755 -19.119 1.00 93.94 205 ALA A C 1
ATOM 1569 O O . ALA A 1 205 ? 3.085 6.518 -19.813 1.00 93.94 205 ALA A O 1
ATOM 1570 N N . LYS A 1 206 ? 3.239 4.636 -18.584 1.00 92.31 206 LYS A N 1
ATOM 1571 C CA . LYS A 1 206 ? 1.853 4.181 -18.797 1.00 92.31 206 LYS A CA 1
ATOM 1572 C C . LYS A 1 206 ? 0.806 5.176 -18.282 1.00 92.31 206 LYS A C 1
ATOM 1574 O O . LYS A 1 206 ? -0.244 5.325 -18.894 1.00 92.31 206 LYS A O 1
ATOM 1579 N N . VAL A 1 207 ? 1.094 5.909 -17.201 1.00 92.19 207 VAL A N 1
ATOM 1580 C CA . VAL A 1 207 ? 0.222 7.000 -16.709 1.00 92.19 207 VAL A CA 1
ATOM 1581 C C . VAL A 1 207 ? 0.101 8.148 -17.722 1.00 92.19 207 VAL A C 1
ATOM 1583 O O . VAL A 1 207 ? -0.906 8.848 -17.733 1.00 92.19 207 VAL A O 1
ATOM 1586 N N . GLN A 1 208 ? 1.120 8.366 -18.556 1.00 88.12 208 GLN A N 1
ATOM 1587 C CA . GLN A 1 208 ? 1.162 9.456 -19.539 1.00 88.12 208 GLN A CA 1
ATOM 1588 C C . GLN A 1 208 ? 0.591 9.059 -20.907 1.00 88.12 208 GLN A C 1
ATOM 1590 O O . GLN A 1 208 ? 0.561 9.888 -21.819 1.00 88.12 208 GLN A O 1
ATOM 1595 N N . GLU A 1 209 ? 0.156 7.810 -21.075 1.00 87.12 209 GLU A N 1
ATOM 1596 C CA . GLU A 1 209 ? -0.440 7.355 -22.326 1.00 87.12 209 GLU A CA 1
ATOM 1597 C C . GLU A 1 209 ? -1.797 8.024 -22.581 1.00 87.12 209 GLU A C 1
ATOM 1599 O O . GLU A 1 209 ? -2.529 8.391 -21.663 1.00 87.12 209 GLU A O 1
ATOM 1604 N N . ALA A 1 210 ? -2.134 8.197 -23.862 1.00 77.69 210 ALA A N 1
ATOM 1605 C CA . ALA A 1 210 ? -3.367 8.871 -24.266 1.00 77.69 210 ALA A CA 1
ATOM 1606 C C . ALA A 1 210 ? -4.633 8.071 -23.906 1.00 77.69 210 ALA A C 1
ATOM 1608 O O . ALA A 1 210 ? -5.701 8.659 -23.718 1.00 77.69 210 ALA A O 1
ATOM 1609 N N . ASP A 1 211 ? -4.522 6.741 -23.820 1.00 87.44 211 ASP A N 1
ATOM 1610 C CA . ASP A 1 211 ? -5.628 5.877 -23.421 1.00 87.44 211 ASP A CA 1
ATOM 1611 C C . ASP A 1 211 ? -5.893 6.008 -21.912 1.00 87.44 211 ASP A C 1
ATOM 1613 O O . ASP A 1 211 ? -5.118 5.564 -21.062 1.00 87.44 211 ASP A O 1
ATOM 1617 N N . GLN A 1 212 ? -7.042 6.600 -21.586 1.00 85.56 212 GLN A N 1
ATOM 1618 C CA . GLN A 1 212 ? -7.485 6.842 -20.215 1.00 85.56 212 GLN A CA 1
ATOM 1619 C C . GLN A 1 212 ? -7.655 5.556 -19.397 1.00 85.56 212 GLN A C 1
ATOM 1621 O O . GLN A 1 212 ? -7.457 5.579 -18.183 1.00 85.56 212 GLN A O 1
ATOM 1626 N N . SER A 1 213 ? -8.004 4.430 -20.029 1.00 84.31 213 SER A N 1
ATOM 1627 C CA . SER A 1 213 ? -8.123 3.144 -19.336 1.00 84.31 213 SER A CA 1
ATOM 1628 C C . SER A 1 213 ? -6.755 2.650 -18.869 1.00 84.31 213 SER A C 1
ATOM 1630 O O . SER A 1 213 ? -6.615 2.179 -17.737 1.00 84.31 213 SER A O 1
ATOM 1632 N N . VAL A 1 214 ? -5.737 2.797 -19.718 1.00 85.31 214 VAL A N 1
ATOM 1633 C CA . VAL A 1 214 ? -4.358 2.400 -19.406 1.00 85.31 214 VAL A CA 1
ATOM 1634 C C . VAL A 1 214 ? -3.768 3.306 -18.334 1.00 85.31 214 VAL A C 1
ATOM 1636 O O . VAL A 1 214 ? -3.242 2.815 -17.331 1.00 85.31 214 VAL A O 1
ATOM 1639 N N . ALA A 1 215 ? -3.946 4.620 -18.480 1.00 90.06 215 ALA A N 1
ATOM 1640 C CA . ALA A 1 215 ? -3.503 5.594 -17.492 1.00 90.06 215 ALA A CA 1
ATOM 1641 C C . ALA A 1 215 ? -4.151 5.349 -16.117 1.00 90.06 215 ALA A C 1
ATOM 1643 O O . ALA A 1 215 ? -3.460 5.331 -15.093 1.00 90.06 215 ALA A O 1
ATOM 1644 N N . ALA A 1 216 ? -5.461 5.078 -16.078 1.00 87.94 216 ALA A N 1
ATOM 1645 C CA . ALA A 1 216 ? -6.171 4.746 -14.844 1.00 87.94 216 ALA A CA 1
ATOM 1646 C C . ALA A 1 216 ? -5.646 3.453 -14.199 1.00 87.94 216 ALA A C 1
ATOM 1648 O O . ALA A 1 216 ? -5.451 3.413 -12.982 1.00 87.94 216 ALA A O 1
ATOM 1649 N N . GLY A 1 217 ? -5.372 2.415 -14.997 1.00 88.94 217 GLY A N 1
ATOM 1650 C CA . GLY A 1 217 ? -4.756 1.175 -14.524 1.00 88.94 217 GLY A CA 1
ATOM 1651 C C . GLY A 1 217 ? -3.374 1.412 -13.912 1.00 88.94 217 GLY A C 1
ATOM 1652 O O . GLY A 1 217 ? -3.101 0.957 -12.803 1.00 88.94 217 GLY A O 1
ATOM 1653 N N . ALA A 1 218 ? -2.526 2.198 -14.574 1.00 92.62 218 ALA A N 1
ATOM 1654 C CA . ALA A 1 218 ? -1.194 2.534 -14.078 1.00 92.62 218 ALA A CA 1
ATOM 1655 C C . ALA A 1 218 ? -1.233 3.360 -12.777 1.00 92.62 218 ALA A C 1
ATOM 1657 O O . ALA A 1 218 ? -0.468 3.085 -11.851 1.00 92.62 218 ALA A O 1
ATOM 1658 N N . ILE A 1 219 ? -2.173 4.305 -12.642 1.00 92.75 219 ILE A N 1
ATOM 1659 C CA . ILE A 1 219 ? -2.408 5.021 -11.376 1.00 92.75 219 ILE A CA 1
ATOM 1660 C C . ILE A 1 219 ? -2.843 4.061 -10.262 1.00 92.75 219 ILE A C 1
ATOM 1662 O O . ILE A 1 219 ? -2.386 4.202 -9.126 1.00 92.75 219 ILE A O 1
ATOM 1666 N N . GLN A 1 220 ? -3.684 3.063 -10.556 1.00 90.75 220 GLN A N 1
ATOM 1667 C CA . GLN A 1 220 ? -4.044 2.037 -9.570 1.00 90.75 220 GLN A CA 1
ATOM 1668 C C . GLN A 1 220 ? -2.825 1.223 -9.123 1.00 90.75 220 GLN A C 1
ATOM 1670 O O . GLN A 1 220 ? -2.704 0.931 -7.934 1.00 90.75 220 GLN A O 1
ATOM 1675 N N . VAL A 1 221 ? -1.887 0.921 -10.028 1.00 93.50 221 VAL A N 1
ATOM 1676 C CA . VAL A 1 221 ? -0.615 0.278 -9.661 1.00 93.50 221 VAL A CA 1
ATOM 1677 C C . VAL A 1 221 ? 0.205 1.164 -8.723 1.00 93.50 221 VAL A C 1
ATOM 1679 O O . VAL A 1 221 ? 0.680 0.680 -7.699 1.00 93.50 221 VAL A O 1
ATOM 1682 N N . LEU A 1 222 ? 0.339 2.464 -9.012 1.00 94.81 222 LEU A N 1
ATOM 1683 C CA . LEU A 1 222 ? 1.055 3.393 -8.126 1.00 94.81 222 LEU A CA 1
ATOM 1684 C C . LEU A 1 222 ? 0.400 3.500 -6.741 1.00 94.81 222 LEU A C 1
ATOM 1686 O O . LEU A 1 222 ? 1.106 3.537 -5.732 1.00 94.81 222 LEU A O 1
ATOM 1690 N N . ARG A 1 223 ? -0.938 3.497 -6.677 1.00 92.00 223 ARG A N 1
ATOM 1691 C CA . ARG A 1 223 ? -1.691 3.455 -5.411 1.00 92.00 223 ARG A CA 1
ATOM 1692 C C . ARG A 1 223 ? -1.413 2.178 -4.625 1.00 92.00 223 ARG A C 1
ATOM 1694 O O . ARG A 1 223 ? -1.219 2.263 -3.419 1.00 92.00 223 ARG A O 1
ATOM 1701 N N . ALA A 1 224 ? -1.361 1.034 -5.306 1.00 89.69 224 ALA A N 1
ATOM 1702 C CA . ALA A 1 224 ? -1.077 -0.256 -4.687 1.00 89.69 224 ALA A CA 1
ATOM 1703 C C . ALA A 1 224 ? 0.382 -0.371 -4.206 1.00 89.69 224 ALA A C 1
ATOM 1705 O O . ALA A 1 224 ? 0.623 -0.914 -3.137 1.00 89.69 224 ALA A O 1
ATOM 1706 N N . ILE A 1 225 ? 1.359 0.176 -4.945 1.00 92.94 225 ILE A N 1
ATOM 1707 C CA . ILE A 1 225 ? 2.754 0.285 -4.468 1.00 92.94 225 ILE A CA 1
ATOM 1708 C C . ILE A 1 225 ? 2.817 1.145 -3.199 1.00 92.94 225 ILE A C 1
ATOM 1710 O O . ILE A 1 225 ? 3.555 0.843 -2.262 1.00 92.94 225 ILE A O 1
ATOM 1714 N N . GLY A 1 226 ? 2.031 2.219 -3.170 1.00 92.50 226 GLY A N 1
ATOM 1715 C CA . GLY A 1 226 ? 1.830 3.036 -1.989 1.00 92.50 226 GLY A CA 1
ATOM 1716 C C . GLY A 1 226 ? 2.853 4.177 -1.838 1.00 92.50 226 GLY A C 1
ATOM 1717 O O . GLY A 1 226 ? 4.039 4.029 -2.152 1.00 92.50 226 GLY A O 1
ATOM 1718 N N . PRO A 1 227 ? 2.428 5.333 -1.291 1.00 94.81 227 PRO A N 1
ATOM 1719 C CA . PRO A 1 227 ? 3.273 6.511 -1.104 1.00 94.81 227 PRO A CA 1
ATOM 1720 C C . PRO A 1 227 ? 4.538 6.242 -0.295 1.00 94.81 227 PRO A C 1
ATOM 1722 O O . PRO A 1 227 ? 5.598 6.747 -0.644 1.00 94.81 227 PRO A O 1
ATOM 1725 N N . ARG A 1 228 ? 4.450 5.433 0.772 1.00 94.50 228 ARG A N 1
ATOM 1726 C CA . ARG A 1 228 ? 5.605 5.120 1.627 1.00 94.50 228 ARG A CA 1
ATOM 1727 C C . ARG A 1 228 ? 6.729 4.477 0.818 1.00 94.50 228 ARG A C 1
ATOM 1729 O O . ARG A 1 228 ? 7.869 4.932 0.882 1.00 94.50 228 ARG A O 1
ATOM 1736 N N . ARG A 1 229 ? 6.389 3.480 -0.002 1.00 94.50 229 ARG A N 1
ATOM 1737 C CA . ARG A 1 229 ? 7.357 2.780 -0.845 1.00 94.50 229 ARG A CA 1
ATOM 1738 C C . ARG A 1 229 ? 7.925 3.686 -1.934 1.00 94.50 229 ARG A C 1
ATOM 1740 O O . ARG A 1 229 ? 9.123 3.649 -2.194 1.00 94.50 229 ARG A O 1
ATOM 1747 N N . LEU A 1 230 ? 7.095 4.527 -2.547 1.00 97.38 230 LEU A N 1
ATOM 1748 C CA . LEU A 1 230 ? 7.558 5.501 -3.538 1.00 97.38 230 LEU A CA 1
ATOM 1749 C C . LEU A 1 230 ? 8.503 6.544 -2.921 1.00 97.38 230 LEU A C 1
ATOM 1751 O O . LEU A 1 230 ? 9.504 6.895 -3.540 1.00 97.38 230 LEU A O 1
ATOM 1755 N N . VAL A 1 231 ? 8.256 6.989 -1.685 1.00 97.31 231 VAL A N 1
ATOM 1756 C CA . VAL A 1 231 ? 9.188 7.868 -0.964 1.00 97.31 231 VAL A CA 1
ATOM 1757 C C . VAL A 1 231 ? 10.522 7.165 -0.706 1.00 97.31 231 VAL A C 1
ATOM 1759 O O . VAL A 1 231 ? 11.567 7.767 -0.949 1.00 97.31 231 VAL A O 1
ATOM 1762 N N . GLU A 1 232 ? 10.519 5.900 -0.282 1.00 95.75 232 GLU A N 1
ATOM 1763 C CA . GLU A 1 232 ? 11.753 5.115 -0.125 1.00 95.75 232 GLU A CA 1
ATOM 1764 C C . GLU A 1 232 ? 12.537 5.019 -1.442 1.00 95.75 232 GLU A C 1
ATOM 1766 O O . GLU A 1 232 ? 13.733 5.308 -1.471 1.00 95.75 232 GLU A O 1
ATOM 1771 N N . LEU A 1 233 ? 11.860 4.683 -2.547 1.00 96.94 233 LEU A N 1
ATOM 1772 C CA . LEU A 1 233 ? 12.469 4.609 -3.880 1.00 96.94 233 LEU A CA 1
ATOM 1773 C C . LEU A 1 233 ? 12.980 5.973 -4.360 1.00 96.94 233 LEU A C 1
ATOM 1775 O O . LEU A 1 233 ? 14.009 6.050 -5.028 1.00 96.94 233 LEU A O 1
ATOM 1779 N N . SER A 1 234 ? 12.331 7.071 -3.968 1.00 97.06 234 SER A N 1
ATOM 1780 C CA . SER A 1 234 ? 12.814 8.422 -4.273 1.00 97.06 234 SER A CA 1
ATOM 1781 C C . SER A 1 234 ? 14.144 8.756 -3.581 1.00 97.06 234 SER A C 1
ATOM 1783 O O . SER A 1 234 ? 14.763 9.759 -3.923 1.00 97.06 234 SER A O 1
ATOM 1785 N N . GLY A 1 235 ? 14.596 7.947 -2.612 1.00 94.50 235 GLY A N 1
ATOM 1786 C CA . GLY A 1 235 ? 15.898 8.045 -1.940 1.00 94.50 235 GLY A CA 1
ATOM 1787 C C . GLY A 1 235 ? 16.943 7.015 -2.394 1.00 94.50 235 GLY A C 1
ATOM 1788 O O . GLY A 1 235 ? 18.035 6.980 -1.824 1.00 94.50 235 GLY A O 1
ATOM 1789 N N . ASP A 1 236 ? 16.634 6.190 -3.399 1.00 95.94 236 ASP A N 1
ATOM 1790 C CA . ASP A 1 236 ? 17.503 5.126 -3.919 1.00 95.94 236 ASP A CA 1
ATOM 1791 C C . ASP A 1 236 ? 18.902 5.636 -4.348 1.00 95.94 236 ASP A C 1
ATOM 1793 O O . ASP A 1 236 ? 19.046 6.785 -4.769 1.00 95.94 236 ASP A O 1
ATOM 1797 N N . PRO A 1 237 ? 19.982 4.839 -4.260 1.00 94.06 237 PRO A N 1
ATOM 1798 C CA . PRO A 1 237 ? 21.289 5.241 -4.784 1.00 94.06 237 PRO A CA 1
ATOM 1799 C C . PRO A 1 237 ? 21.292 5.612 -6.279 1.00 94.06 237 PRO A C 1
ATOM 1801 O O . PRO A 1 237 ? 22.018 6.534 -6.664 1.00 94.06 237 PRO A O 1
ATOM 1804 N N . ASP A 1 238 ? 20.473 4.959 -7.104 1.00 96.31 238 ASP A N 1
ATOM 1805 C CA . ASP A 1 238 ? 20.353 5.221 -8.539 1.00 96.31 238 ASP A CA 1
ATOM 1806 C C . ASP A 1 238 ? 19.491 6.465 -8.806 1.00 96.31 238 ASP A C 1
ATOM 1808 O O . ASP A 1 238 ? 18.322 6.550 -8.425 1.00 96.31 238 ASP A O 1
ATOM 1812 N N . ALA A 1 239 ? 20.068 7.452 -9.496 1.00 95.75 239 ALA A N 1
ATOM 1813 C CA . ALA A 1 239 ? 19.385 8.699 -9.834 1.00 95.75 239 ALA A CA 1
ATOM 1814 C C . ALA A 1 239 ? 18.151 8.492 -10.728 1.00 95.75 239 ALA A C 1
ATOM 1816 O O . ALA A 1 239 ? 17.180 9.238 -10.604 1.00 95.75 239 ALA A O 1
ATOM 1817 N N . THR A 1 240 ? 18.169 7.474 -11.589 1.00 96.19 240 THR A N 1
ATOM 1818 C CA . THR A 1 240 ? 17.056 7.137 -12.483 1.00 96.19 240 THR A CA 1
ATOM 1819 C C . THR A 1 240 ? 15.863 6.643 -11.675 1.00 96.19 240 THR A C 1
ATOM 1821 O O . THR A 1 240 ? 14.748 7.127 -11.859 1.00 96.19 240 THR A O 1
ATOM 1824 N N . ILE A 1 241 ? 16.108 5.737 -10.720 1.00 97.12 241 ILE A N 1
ATOM 1825 C CA . ILE A 1 241 ? 15.074 5.217 -9.815 1.00 97.12 241 ILE A CA 1
ATOM 1826 C C . ILE A 1 241 ? 14.500 6.351 -8.967 1.00 97.12 241 ILE A C 1
ATOM 1828 O O . ILE A 1 241 ? 13.276 6.500 -8.909 1.00 97.12 241 ILE A O 1
ATOM 1832 N N . ARG A 1 242 ? 15.362 7.198 -8.381 1.00 97.06 242 ARG A N 1
ATOM 1833 C CA . ARG A 1 242 ? 14.904 8.341 -7.577 1.00 97.06 242 ARG A CA 1
ATOM 1834 C C . ARG A 1 242 ? 13.987 9.264 -8.360 1.00 97.06 242 ARG A C 1
ATOM 1836 O O . ARG A 1 242 ? 12.920 9.628 -7.869 1.00 97.06 242 ARG A O 1
ATOM 1843 N N . ARG A 1 243 ? 14.404 9.631 -9.575 1.00 97.19 243 ARG A N 1
ATOM 1844 C CA . ARG A 1 243 ? 13.656 10.545 -10.437 1.00 97.19 243 ARG A CA 1
ATOM 1845 C C . ARG A 1 243 ? 12.306 9.957 -10.836 1.00 97.19 243 ARG A C 1
ATOM 1847 O O . ARG A 1 243 ? 11.293 10.623 -10.660 1.00 97.19 243 ARG A O 1
ATOM 1854 N N . SER A 1 244 ? 12.265 8.701 -11.283 1.00 97.19 244 SER A N 1
ATOM 1855 C CA . SER A 1 244 ? 10.998 8.046 -11.629 1.00 97.19 244 SER A CA 1
ATOM 1856 C C . SER A 1 244 ? 10.059 7.908 -10.428 1.00 97.19 244 SER A C 1
ATOM 1858 O O . SER A 1 244 ? 8.850 8.060 -10.577 1.00 97.19 244 SER A O 1
ATOM 1860 N N . ALA A 1 245 ? 10.583 7.643 -9.229 1.00 97.88 245 ALA A N 1
ATOM 1861 C CA . ALA A 1 245 ? 9.768 7.573 -8.019 1.00 97.88 245 ALA A CA 1
ATOM 1862 C C . ALA A 1 245 ? 9.217 8.946 -7.597 1.00 97.88 245 ALA A C 1
ATOM 1864 O O . ALA A 1 245 ? 8.061 9.042 -7.190 1.00 97.88 245 ALA A O 1
ATOM 1865 N N . ALA A 1 246 ? 10.004 10.014 -7.748 1.00 97.81 246 ALA A N 1
ATOM 1866 C CA . ALA A 1 246 ? 9.543 11.386 -7.548 1.00 97.81 246 ALA A CA 1
ATOM 1867 C C . ALA A 1 246 ? 8.437 11.773 -8.544 1.00 97.81 246 ALA A C 1
ATOM 1869 O O . ALA A 1 246 ? 7.397 12.289 -8.141 1.00 97.81 246 ALA A O 1
ATOM 1870 N N . GLU A 1 247 ? 8.606 11.448 -9.829 1.00 97.50 247 GLU A N 1
ATOM 1871 C CA . GLU A 1 247 ? 7.563 11.641 -10.844 1.00 97.50 247 GLU A CA 1
ATOM 1872 C C . GLU A 1 247 ? 6.293 10.849 -10.500 1.00 97.50 247 GLU A C 1
ATOM 1874 O O . GLU A 1 247 ? 5.189 11.387 -10.586 1.00 97.50 247 GLU A O 1
ATOM 1879 N N . ALA A 1 248 ? 6.432 9.600 -10.043 1.00 97.50 248 ALA A N 1
ATOM 1880 C CA . ALA A 1 248 ? 5.308 8.784 -9.592 1.00 97.50 248 ALA A CA 1
ATOM 1881 C C . ALA A 1 248 ? 4.555 9.420 -8.412 1.00 97.50 248 ALA A C 1
ATOM 1883 O O . ALA A 1 248 ? 3.325 9.424 -8.418 1.00 97.50 248 ALA A O 1
ATOM 1884 N N . LEU A 1 249 ? 5.264 9.990 -7.429 1.00 97.31 249 LEU A N 1
ATOM 1885 C CA . LEU A 1 249 ? 4.654 10.737 -6.322 1.00 97.31 249 LEU A CA 1
ATOM 1886 C C . LEU A 1 249 ? 3.886 11.963 -6.825 1.00 97.31 249 LEU A C 1
ATOM 1888 O O . LEU A 1 249 ? 2.756 12.183 -6.385 1.00 97.31 249 LEU A O 1
ATOM 1892 N N . CYS A 1 250 ? 4.448 12.718 -7.776 1.00 96.50 250 CYS A N 1
ATOM 1893 C CA . CYS A 1 250 ? 3.742 13.846 -8.379 1.00 96.50 250 CYS A CA 1
ATOM 1894 C C . CYS A 1 250 ? 2.441 13.400 -9.052 1.00 96.50 250 CYS A C 1
ATOM 1896 O O . CYS A 1 250 ? 1.402 14.013 -8.833 1.00 96.50 250 CYS A O 1
ATOM 1898 N N . ARG A 1 251 ? 2.468 12.300 -9.816 1.00 95.19 251 ARG A N 1
ATOM 1899 C CA . ARG A 1 251 ? 1.261 11.753 -10.458 1.00 95.19 251 ARG A CA 1
ATOM 1900 C C . ARG A 1 251 ? 0.242 11.231 -9.453 1.00 95.19 251 ARG A C 1
ATOM 1902 O O . ARG A 1 251 ? -0.951 11.446 -9.631 1.00 95.19 251 ARG A O 1
ATOM 1909 N N . LEU A 1 252 ? 0.700 10.557 -8.401 1.00 93.69 252 LEU A N 1
ATOM 1910 C CA . LEU A 1 252 ? -0.170 9.965 -7.389 1.00 93.69 252 LEU A CA 1
ATOM 1911 C C . LEU A 1 252 ? -0.973 11.021 -6.616 1.00 93.69 252 LEU A C 1
ATOM 1913 O O . LEU A 1 252 ? -2.128 10.771 -6.272 1.00 93.69 252 LEU A O 1
ATOM 1917 N N . PHE A 1 253 ? -0.368 12.182 -6.351 1.00 92.62 253 PHE A N 1
ATOM 1918 C CA . PHE A 1 253 ? -0.961 13.262 -5.555 1.00 92.62 253 PHE A CA 1
ATOM 1919 C C . PHE A 1 253 ? -1.389 14.488 -6.364 1.00 92.62 253 PHE A C 1
ATOM 1921 O O . PHE A 1 253 ? -1.709 15.521 -5.771 1.00 92.62 253 PHE A O 1
ATOM 1928 N N . ASP A 1 254 ? -1.407 14.368 -7.693 1.00 91.81 254 ASP A N 1
ATOM 1929 C CA . ASP A 1 254 ? -1.757 15.451 -8.617 1.00 91.81 254 ASP A CA 1
ATOM 1930 C C . ASP A 1 254 ? -0.943 16.735 -8.354 1.00 91.81 254 ASP A C 1
ATOM 1932 O O . ASP A 1 254 ? -1.458 17.851 -8.296 1.00 91.81 254 ASP A O 1
ATOM 1936 N N . LEU A 1 255 ? 0.360 16.562 -8.117 1.00 93.75 255 LEU A N 1
ATOM 1937 C CA . LEU A 1 255 ? 1.309 17.662 -7.980 1.00 93.75 255 LEU A CA 1
ATOM 1938 C C . LEU A 1 255 ? 1.830 18.072 -9.356 1.00 93.75 255 LEU A C 1
ATOM 1940 O O . LEU A 1 255 ? 1.932 17.269 -10.293 1.00 93.75 255 LEU A O 1
ATOM 1944 N N . LYS A 1 256 ? 2.252 19.333 -9.459 1.00 92.88 256 LYS A N 1
ATOM 1945 C CA . LYS A 1 256 ? 2.905 19.843 -10.662 1.00 92.88 256 LYS A CA 1
ATOM 1946 C C . LYS A 1 256 ? 4.148 18.999 -10.972 1.00 92.88 256 LYS A C 1
ATOM 1948 O O . LYS A 1 256 ? 5.056 18.878 -10.159 1.00 92.88 256 LYS A O 1
ATOM 1953 N N . THR A 1 257 ? 4.177 18.393 -12.157 1.00 92.75 257 THR A N 1
ATOM 1954 C CA . THR A 1 257 ? 5.303 17.559 -12.610 1.00 92.75 257 THR A CA 1
ATOM 1955 C C . THR A 1 257 ? 6.270 18.411 -13.437 1.00 92.75 257 THR A C 1
ATOM 1957 O O . THR A 1 257 ? 6.350 18.256 -14.652 1.00 92.75 257 THR A O 1
ATOM 1960 N N . ASP A 1 258 ? 6.946 19.367 -12.796 1.00 95.06 258 ASP A N 1
ATOM 1961 C CA . ASP A 1 258 ? 8.045 20.125 -13.406 1.00 95.06 258 ASP A CA 1
ATOM 1962 C C . ASP A 1 258 ? 9.409 19.667 -12.876 1.00 95.06 258 ASP A C 1
ATOM 1964 O O . ASP A 1 258 ? 9.501 18.974 -11.860 1.00 95.06 258 ASP A O 1
ATOM 1968 N N . ASP A 1 259 ? 10.477 20.039 -13.588 1.00 95.00 259 ASP A N 1
ATOM 1969 C CA . ASP A 1 259 ? 11.841 19.617 -13.252 1.00 95.00 259 ASP A CA 1
ATOM 1970 C C . ASP A 1 259 ? 12.256 20.024 -11.837 1.00 95.00 259 ASP A C 1
ATOM 1972 O O . ASP A 1 259 ? 12.983 19.278 -11.184 1.00 95.00 259 ASP A O 1
ATOM 1976 N N . GLN A 1 260 ? 11.779 21.174 -11.355 1.00 95.50 260 GLN A N 1
ATOM 1977 C CA . GLN A 1 260 ? 12.059 21.645 -10.005 1.00 95.50 260 GLN A CA 1
ATOM 1978 C C . GLN A 1 260 ? 11.415 20.732 -8.955 1.00 95.50 260 GLN A C 1
ATOM 1980 O O . GLN A 1 260 ? 12.126 20.178 -8.121 1.00 95.50 260 GLN A O 1
ATOM 1985 N N . THR A 1 261 ? 10.100 20.515 -9.023 1.00 95.69 261 THR A N 1
ATOM 1986 C CA . THR A 1 261 ? 9.358 19.678 -8.062 1.00 95.69 261 THR A CA 1
ATOM 1987 C C . THR A 1 261 ? 9.894 18.248 -8.060 1.00 95.69 261 THR A C 1
ATOM 1989 O O . THR A 1 261 ? 10.100 17.640 -7.008 1.00 95.69 261 THR A O 1
ATOM 1992 N N . VAL A 1 262 ? 10.181 17.709 -9.248 1.00 96.94 262 VAL A N 1
ATOM 1993 C CA . VAL A 1 262 ? 10.753 16.368 -9.391 1.00 96.94 262 VAL A CA 1
ATOM 1994 C C . VAL A 1 262 ? 12.159 16.305 -8.795 1.00 96.94 262 VAL A C 1
ATOM 1996 O O . VAL A 1 262 ? 12.465 15.345 -8.092 1.00 96.94 262 VAL A O 1
ATOM 1999 N N . ALA A 1 263 ? 13.014 17.305 -9.028 1.00 95.75 263 ALA A N 1
ATOM 2000 C CA . ALA A 1 263 ? 14.350 17.351 -8.438 1.00 95.75 263 ALA A CA 1
ATOM 2001 C C . ALA A 1 263 ? 14.297 17.461 -6.907 1.00 95.75 263 ALA A C 1
ATOM 2003 O O . ALA A 1 263 ? 15.016 16.733 -6.225 1.00 95.75 263 ALA A O 1
ATOM 2004 N N . GLU A 1 264 ? 13.408 18.300 -6.373 1.00 95.56 264 GLU A N 1
ATOM 2005 C CA . GLU A 1 264 ? 13.179 18.451 -4.933 1.00 95.56 264 GLU A CA 1
ATOM 2006 C C . GLU A 1 264 ? 12.731 17.131 -4.285 1.00 95.56 264 GLU A C 1
ATOM 2008 O O . GLU A 1 264 ? 13.230 16.753 -3.222 1.00 95.56 264 GLU A O 1
ATOM 2013 N N . LEU A 1 265 ? 11.827 16.384 -4.925 1.00 96.50 265 LEU A N 1
ATOM 2014 C CA . LEU A 1 265 ? 11.376 15.079 -4.433 1.00 96.50 265 LEU A CA 1
ATOM 2015 C C . LEU A 1 265 ? 12.379 13.945 -4.696 1.00 96.50 265 LEU A C 1
ATOM 2017 O O . LEU A 1 265 ? 12.372 12.960 -3.961 1.00 96.50 265 LEU A O 1
ATOM 2021 N N . ALA A 1 266 ? 13.261 14.062 -5.691 1.00 96.75 266 ALA A N 1
ATOM 2022 C CA . ALA A 1 266 ? 14.313 13.086 -6.010 1.00 96.75 266 ALA A CA 1
ATOM 2023 C C . ALA A 1 266 ? 15.639 13.345 -5.268 1.00 96.75 266 ALA A C 1
ATOM 2025 O O . ALA A 1 266 ? 16.589 12.560 -5.392 1.00 96.75 266 ALA A O 1
ATOM 2026 N N . GLU A 1 267 ? 15.721 14.433 -4.499 1.00 95.56 267 GLU A N 1
ATOM 2027 C CA . GLU A 1 267 ? 16.904 14.796 -3.724 1.00 95.56 267 GLU A CA 1
ATOM 2028 C C . GLU A 1 267 ? 17.267 13.682 -2.735 1.00 95.56 267 GLU A C 1
ATOM 2030 O O . GLU A 1 267 ? 16.401 13.096 -2.082 1.00 95.56 267 GLU A O 1
ATOM 2035 N N . LYS A 1 268 ? 18.556 13.351 -2.623 1.00 94.19 268 LYS A N 1
ATOM 2036 C CA . LYS A 1 268 ? 19.020 12.254 -1.767 1.00 94.19 268 LYS A CA 1
ATOM 2037 C C . LYS A 1 268 ? 19.159 12.717 -0.311 1.00 94.19 268 LYS A C 1
ATOM 2039 O O . LYS A 1 268 ? 20.267 12.891 0.188 1.00 94.19 268 LYS A O 1
ATOM 2044 N N . ILE A 1 269 ? 18.021 12.883 0.351 1.00 94.50 269 ILE A N 1
ATOM 2045 C CA . ILE A 1 269 ? 17.894 13.234 1.775 1.00 94.50 269 ILE A CA 1
ATOM 2046 C C . ILE A 1 269 ? 17.236 12.094 2.567 1.00 94.50 269 ILE A C 1
ATOM 2048 O O . ILE A 1 269 ? 16.807 11.086 1.994 1.00 94.50 269 ILE A O 1
ATOM 2052 N N . ALA A 1 270 ? 17.166 12.231 3.893 1.00 94.50 270 ALA A N 1
ATOM 2053 C CA . ALA A 1 270 ? 16.555 11.226 4.758 1.00 94.50 270 ALA A CA 1
ATOM 2054 C C . ALA A 1 270 ? 15.055 11.041 4.454 1.00 94.50 270 ALA A C 1
ATOM 2056 O O . ALA A 1 270 ? 14.346 11.990 4.121 1.00 94.50 270 ALA A O 1
ATOM 2057 N N . VAL A 1 271 ? 14.542 9.816 4.628 1.00 93.75 271 VAL A N 1
ATOM 2058 C CA . VAL A 1 271 ? 13.133 9.473 4.339 1.00 93.75 271 VAL A CA 1
ATOM 2059 C C . VAL A 1 271 ? 12.153 10.370 5.101 1.00 93.75 271 VAL A C 1
ATOM 2061 O O . VAL A 1 271 ? 11.187 10.843 4.514 1.00 93.75 271 VAL A O 1
ATOM 2064 N N . GLY A 1 272 ? 12.407 10.651 6.383 1.00 93.06 272 GLY A N 1
ATOM 2065 C CA . GLY A 1 272 ? 11.538 11.525 7.181 1.00 93.06 272 GLY A CA 1
ATOM 2066 C C . GLY A 1 272 ? 11.463 12.959 6.646 1.00 93.06 272 GLY A C 1
ATOM 2067 O O . GLY A 1 272 ? 10.387 13.548 6.616 1.00 93.06 272 GLY A O 1
ATOM 2068 N N . GLU A 1 273 ? 12.581 13.492 6.153 1.00 94.62 273 GLU A N 1
ATOM 2069 C CA . GLU A 1 273 ? 12.651 14.835 5.567 1.00 94.62 273 GLU A CA 1
ATOM 2070 C C . GLU A 1 273 ? 11.934 14.896 4.211 1.00 94.62 273 GLU A C 1
ATOM 2072 O O . GLU A 1 273 ? 11.175 15.826 3.948 1.00 94.62 273 GLU A O 1
ATOM 2077 N N . LYS A 1 274 ? 12.061 13.845 3.389 1.00 94.94 274 LYS A N 1
ATOM 2078 C CA . LYS A 1 274 ? 11.244 13.683 2.174 1.00 94.94 274 LYS A CA 1
ATOM 2079 C C . LYS A 1 274 ? 9.755 13.645 2.475 1.00 94.94 274 LYS A C 1
ATOM 2081 O O . LYS A 1 274 ? 8.986 14.277 1.760 1.00 94.94 274 LYS A O 1
ATOM 2086 N N . ILE A 1 275 ? 9.343 12.895 3.500 1.00 95.44 275 ILE A N 1
ATOM 2087 C CA . ILE A 1 275 ? 7.936 12.837 3.915 1.00 95.44 275 ILE A CA 1
ATOM 2088 C C . ILE A 1 275 ? 7.460 14.236 4.312 1.00 95.44 275 ILE A C 1
ATOM 2090 O O . ILE A 1 275 ? 6.396 14.651 3.863 1.00 95.44 275 ILE A O 1
ATOM 2094 N N . ALA A 1 276 ? 8.251 14.981 5.090 1.00 94.00 276 ALA A N 1
ATOM 2095 C CA . ALA A 1 276 ? 7.922 16.352 5.470 1.00 94.00 276 ALA A CA 1
ATOM 2096 C C . ALA A 1 276 ? 7.752 17.263 4.241 1.00 94.00 276 ALA A C 1
ATOM 2098 O O . ALA A 1 276 ? 6.695 17.870 4.087 1.00 94.00 276 ALA A O 1
ATOM 2099 N N . ARG A 1 277 ? 8.719 17.268 3.312 1.00 94.88 277 ARG A N 1
ATOM 2100 C CA . ARG A 1 277 ? 8.648 18.052 2.065 1.00 94.88 277 ARG A CA 1
ATOM 2101 C C . ARG A 1 277 ? 7.446 17.658 1.200 1.00 94.88 277 ARG A C 1
ATOM 2103 O O . ARG A 1 277 ? 6.730 18.513 0.685 1.00 94.88 277 ARG A O 1
ATOM 2110 N N . LEU A 1 278 ? 7.176 16.361 1.060 1.00 95.94 278 LEU A N 1
ATOM 2111 C CA . LEU A 1 278 ? 6.005 15.876 0.328 1.00 95.94 278 LEU A CA 1
ATOM 2112 C C . LEU A 1 278 ? 4.695 16.325 0.994 1.00 95.94 278 LEU A C 1
ATOM 2114 O O . LEU A 1 278 ? 3.750 16.696 0.299 1.00 95.94 278 LEU A O 1
ATOM 2118 N N . ASN A 1 279 ? 4.632 16.313 2.327 1.00 94.81 279 ASN A N 1
ATOM 2119 C CA . ASN A 1 279 ? 3.474 16.789 3.080 1.00 94.81 279 ASN A CA 1
ATOM 2120 C C . ASN A 1 279 ? 3.285 18.303 2.927 1.00 94.81 279 ASN A C 1
ATOM 2122 O O . ASN A 1 279 ? 2.148 18.752 2.825 1.00 94.81 279 ASN A O 1
ATOM 2126 N N . GLU A 1 280 ? 4.364 19.086 2.860 1.00 94.44 280 GLU A N 1
ATOM 2127 C CA . GLU A 1 280 ? 4.302 20.524 2.566 1.00 94.44 280 GLU A CA 1
ATOM 2128 C C . GLU A 1 280 ? 3.673 20.785 1.192 1.00 94.44 280 GLU A C 1
ATOM 2130 O O . GLU A 1 280 ? 2.723 21.564 1.093 1.00 94.44 280 GLU A O 1
ATOM 2135 N N . LEU A 1 281 ? 4.116 20.059 0.159 1.00 93.94 281 LEU A N 1
ATOM 2136 C CA . LEU A 1 281 ? 3.544 20.136 -1.192 1.00 93.94 281 LEU A CA 1
ATOM 2137 C C . LEU A 1 281 ? 2.079 19.678 -1.240 1.00 93.94 281 LEU A C 1
ATOM 2139 O O . LEU A 1 281 ? 1.276 20.218 -1.999 1.00 93.94 281 LEU A O 1
ATOM 2143 N N . CYS A 1 282 ? 1.716 18.691 -0.419 1.00 91.06 282 CYS A N 1
ATOM 2144 C CA . CYS A 1 282 ? 0.362 18.143 -0.350 1.00 91.06 282 CYS A CA 1
ATOM 2145 C C . CYS A 1 282 ? -0.555 18.849 0.655 1.00 91.06 282 CYS A C 1
ATOM 2147 O O . CYS A 1 282 ? -1.686 18.391 0.809 1.00 91.06 282 CYS A O 1
ATOM 2149 N N . ARG A 1 283 ? -0.094 19.944 1.285 1.00 89.62 283 ARG A N 1
ATOM 2150 C CA . ARG A 1 283 ? -0.674 20.595 2.474 1.00 89.62 283 ARG A CA 1
ATOM 2151 C C . ARG A 1 283 ? -0.544 19.712 3.733 1.00 89.62 283 ARG A C 1
ATOM 2153 O O . ARG A 1 283 ? -1.076 18.612 3.770 1.00 89.62 283 ARG A O 1
ATOM 2160 N N . PRO A 1 284 ? 0.112 20.162 4.813 1.00 87.88 284 PRO A N 1
ATOM 2161 C CA . PRO A 1 284 ? 0.230 19.359 6.030 1.00 87.88 284 PRO A CA 1
ATOM 2162 C C . PRO A 1 284 ? -1.035 19.450 6.904 1.00 87.88 284 PRO A C 1
ATOM 2164 O O . PRO A 1 284 ? -1.659 20.511 7.000 1.00 87.88 284 PRO A O 1
ATOM 2167 N N . TRP A 1 285 ? -1.375 18.363 7.608 1.00 88.88 285 TRP A N 1
ATOM 2168 C CA . TRP A 1 285 ? -2.450 18.326 8.615 1.00 88.88 285 TRP A CA 1
ATOM 2169 C C . TRP A 1 285 ? -1.904 17.955 10.002 1.00 88.88 285 TRP A C 1
ATOM 2171 O O . TRP A 1 285 ? -2.141 16.848 10.485 1.00 88.88 285 TRP A O 1
ATOM 2181 N N . PRO A 1 286 ? -1.213 18.880 10.695 1.00 87.06 286 PRO A N 1
ATOM 2182 C CA . PRO A 1 286 ? -0.516 18.581 11.950 1.00 87.06 286 PRO A CA 1
ATOM 2183 C C . PRO A 1 286 ? -1.439 18.095 13.078 1.00 87.06 286 PRO A C 1
ATOM 2185 O O . PRO A 1 286 ? -0.990 17.406 13.979 1.00 87.06 286 PRO A O 1
ATOM 2188 N N . ARG A 1 287 ? -2.732 18.434 13.029 1.00 88.38 287 ARG A N 1
ATOM 2189 C CA . ARG A 1 287 ? -3.741 18.030 14.024 1.00 88.38 287 ARG A CA 1
ATOM 2190 C C . ARG A 1 287 ? -4.420 16.683 13.722 1.00 88.38 287 ARG A C 1
ATOM 2192 O O . ARG A 1 287 ? -5.199 16.202 14.544 1.00 88.38 287 ARG A O 1
ATOM 2199 N N . ALA A 1 288 ? -4.156 16.097 12.553 1.00 89.88 288 ALA A N 1
ATOM 2200 C CA . ALA A 1 288 ? -4.654 14.780 12.153 1.00 89.88 288 ALA A CA 1
ATOM 2201 C C . ALA A 1 288 ? -3.576 13.687 12.267 1.00 89.88 288 ALA A C 1
ATOM 2203 O O . ALA A 1 288 ? -3.866 12.515 12.037 1.00 89.88 288 ALA A O 1
ATOM 2204 N N . VAL A 1 289 ? -2.348 14.065 12.625 1.00 93.44 289 VAL A N 1
ATOM 2205 C CA . VAL A 1 289 ? -1.201 13.172 12.811 1.00 93.44 289 VAL A CA 1
ATOM 2206 C C . VAL A 1 289 ? -0.730 13.212 14.259 1.00 93.44 289 VAL A C 1
ATOM 2208 O O . VAL A 1 289 ? -1.036 14.156 14.979 1.00 93.44 289 VAL A O 1
ATOM 2211 N N . GLY A 1 290 ? 0.021 12.198 14.679 1.00 94.50 290 GLY A N 1
ATOM 2212 C CA . GLY A 1 290 ? 0.569 12.102 16.028 1.00 94.50 290 GLY A CA 1
ATOM 2213 C C . GLY A 1 290 ? 0.043 10.900 16.802 1.00 94.50 290 GLY A C 1
ATOM 2214 O O . GLY A 1 290 ? -0.374 9.894 16.225 1.00 94.50 290 GLY A O 1
ATOM 2215 N N . LEU A 1 291 ? 0.130 10.998 18.125 1.00 96.00 291 LEU A N 1
ATOM 2216 C CA . LEU A 1 291 ? -0.288 9.958 19.056 1.00 96.00 291 LEU A CA 1
ATOM 2217 C C . LEU A 1 291 ? -1.725 10.228 19.507 1.00 96.00 291 LEU A C 1
ATOM 2219 O O . LEU A 1 291 ? -2.044 11.331 19.942 1.00 96.00 291 LEU A O 1
ATOM 2223 N N . PHE A 1 292 ? -2.569 9.208 19.433 1.00 95.69 292 PHE A N 1
ATOM 2224 C CA . PHE A 1 292 ? -3.981 9.283 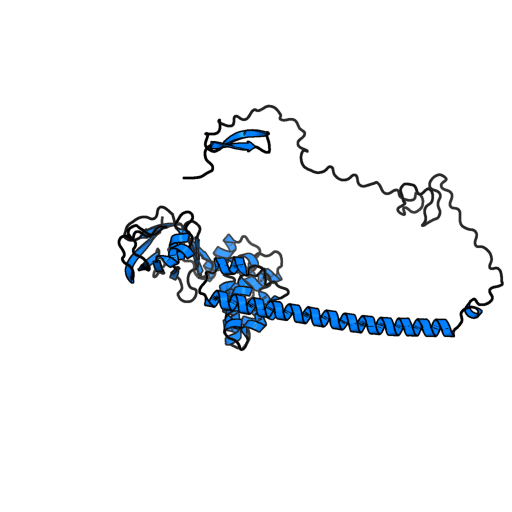19.772 1.00 95.69 292 PHE A CA 1
ATOM 2225 C C . PHE A 1 292 ? -4.356 8.225 20.804 1.00 95.69 292 PHE A C 1
ATOM 2227 O O . PHE A 1 292 ? -3.907 7.075 20.742 1.00 95.69 292 PHE A O 1
ATOM 2234 N N . THR A 1 293 ? -5.233 8.610 21.720 1.00 95.38 293 THR A N 1
ATOM 2235 C CA . THR A 1 293 ? -6.004 7.688 22.546 1.00 95.38 293 THR A CA 1
ATOM 2236 C C . THR A 1 293 ? -7.260 7.295 21.778 1.00 95.38 293 THR A C 1
ATOM 2238 O O . THR A 1 293 ? -7.948 8.151 21.226 1.00 95.38 293 THR A O 1
ATOM 2241 N N . VAL A 1 294 ? -7.543 5.996 21.700 1.00 95.44 294 VAL A N 1
ATOM 2242 C CA . VAL A 1 294 ? -8.730 5.479 21.009 1.00 95.44 294 VAL A CA 1
ATOM 2243 C C . VAL A 1 294 ? -9.817 5.226 22.037 1.00 95.44 294 VAL A C 1
ATOM 2245 O O . VAL A 1 294 ? -9.589 4.481 22.984 1.00 95.44 294 VAL A O 1
ATOM 2248 N N . THR A 1 295 ? -11.005 5.763 21.804 1.00 95.94 295 THR A N 1
ATOM 2249 C CA . THR A 1 295 ? -12.178 5.566 22.654 1.00 95.94 295 THR A CA 1
ATOM 2250 C C . THR A 1 295 ? -13.313 4.975 21.821 1.00 95.94 295 THR A C 1
ATOM 2252 O O . THR A 1 295 ? -13.635 5.502 20.756 1.00 95.94 295 THR A O 1
ATOM 2255 N N . ILE A 1 296 ? -13.926 3.883 22.288 1.00 95.94 296 ILE A N 1
ATOM 2256 C CA . ILE A 1 296 ? -15.112 3.270 21.666 1.00 95.94 296 ILE A CA 1
ATOM 2257 C C . ILE A 1 296 ? -16.227 3.217 22.708 1.00 95.94 296 ILE A C 1
ATOM 2259 O O . ILE A 1 296 ? -16.021 2.654 23.779 1.00 95.94 296 ILE A O 1
ATOM 2263 N N . GLU A 1 297 ? -17.390 3.812 22.422 1.00 94.75 297 GLU A N 1
ATOM 2264 C CA . GLU A 1 297 ? -18.506 3.933 23.388 1.00 94.75 297 GLU A CA 1
ATOM 2265 C C . GLU A 1 297 ? -18.065 4.486 24.761 1.00 94.75 297 GLU A C 1
ATOM 2267 O O . GLU A 1 297 ? -18.479 4.019 25.821 1.00 94.75 297 GLU A O 1
ATOM 2272 N N . GLY A 1 298 ? -17.154 5.464 24.756 1.00 93.00 298 GLY A N 1
ATOM 2273 C CA . GLY A 1 298 ? -16.611 6.062 25.980 1.00 93.00 298 GLY A CA 1
ATOM 2274 C C . GLY A 1 298 ? -15.600 5.192 26.740 1.00 93.00 298 GLY A C 1
ATOM 2275 O O . GLY A 1 298 ? -15.059 5.645 27.745 1.00 93.00 298 GLY A O 1
ATOM 2276 N N . GLN A 1 299 ? -15.310 3.972 26.280 1.00 95.19 299 GLN A N 1
ATOM 2277 C CA . GLN A 1 299 ? -14.269 3.124 26.858 1.00 95.19 299 GLN A CA 1
ATOM 2278 C C . GLN A 1 299 ? -12.928 3.371 26.173 1.00 95.19 299 GLN A C 1
ATOM 2280 O O . GLN A 1 299 ? -12.844 3.351 24.945 1.00 95.19 299 GLN A O 1
ATOM 2285 N N . GLU A 1 300 ? -11.879 3.568 26.969 1.00 94.69 300 GLU A N 1
ATOM 2286 C CA . GLU A 1 300 ? -10.520 3.794 26.479 1.00 94.69 300 GLU A CA 1
ATOM 2287 C C . GLU A 1 300 ? -9.856 2.475 26.060 1.00 94.69 300 GLU A C 1
ATOM 2289 O O . GLU A 1 300 ? -9.819 1.494 26.810 1.00 94.69 300 GLU A O 1
ATOM 2294 N N . CYS A 1 301 ? -9.305 2.458 24.849 1.00 92.69 301 CYS A N 1
ATOM 2295 C CA . CYS A 1 301 ? -8.468 1.378 24.360 1.00 92.69 301 CYS A CA 1
ATOM 2296 C C . CYS A 1 301 ? -7.141 1.387 25.125 1.00 92.69 301 CYS A C 1
ATOM 2298 O O . CYS A 1 301 ? -6.472 2.420 25.170 1.00 92.69 301 CYS A O 1
ATOM 2300 N N . PRO A 1 302 ? -6.667 0.239 25.639 1.00 91.38 302 PRO A N 1
ATOM 2301 C CA . PRO A 1 302 ? -5.383 0.174 26.339 1.00 91.38 302 PRO A CA 1
ATOM 2302 C C . PRO A 1 302 ? -4.176 0.458 25.427 1.00 91.38 302 PRO A C 1
ATOM 2304 O O . PRO A 1 302 ? -3.046 0.569 25.905 1.00 91.38 302 PRO A O 1
ATOM 2307 N N . MET A 1 303 ? -4.388 0.531 24.111 1.00 92.69 303 MET A N 1
ATOM 2308 C CA . MET A 1 303 ? -3.355 0.748 23.107 1.00 92.69 303 MET A CA 1
ATOM 2309 C C . MET A 1 303 ? -3.499 2.142 22.505 1.00 92.69 303 MET A C 1
ATOM 2311 O O . MET A 1 303 ? -4.583 2.537 22.079 1.00 92.69 303 MET A O 1
ATOM 2315 N N . ALA A 1 304 ? -2.381 2.855 22.394 1.00 93.00 304 ALA A N 1
ATOM 2316 C CA . ALA A 1 304 ? -2.351 4.103 21.650 1.00 93.00 304 ALA A CA 1
ATOM 2317 C C . ALA A 1 304 ? -2.351 3.836 20.137 1.00 93.00 304 ALA A C 1
ATOM 2319 O O . ALA A 1 304 ? -1.709 2.898 19.652 1.00 93.00 304 ALA A O 1
ATOM 2320 N N . ALA A 1 305 ? -3.039 4.698 19.400 1.00 95.56 305 ALA A N 1
ATOM 2321 C CA . ALA A 1 305 ? -2.970 4.774 17.952 1.00 95.56 305 ALA A CA 1
ATOM 2322 C C . ALA A 1 305 ? -1.930 5.821 17.538 1.00 95.56 305 ALA A C 1
ATOM 2324 O O . ALA A 1 305 ? -1.811 6.871 18.162 1.00 95.56 305 ALA A O 1
ATOM 2325 N N . VAL A 1 306 ? -1.184 5.559 16.472 1.00 96.69 306 VAL A N 1
ATOM 2326 C CA . VAL A 1 306 ? -0.305 6.549 15.839 1.00 96.69 306 VAL A CA 1
ATOM 2327 C C . VAL A 1 306 ? -0.814 6.799 14.434 1.00 96.69 306 VAL A C 1
ATOM 2329 O O . VAL A 1 306 ? -1.002 5.843 13.685 1.00 96.69 306 VAL A O 1
ATOM 2332 N N . VAL A 1 307 ? -1.028 8.061 14.075 1.00 95.81 307 VAL A N 1
ATOM 2333 C CA . VAL A 1 307 ? -1.398 8.442 12.711 1.00 95.81 307 VAL A CA 1
ATOM 2334 C C . VAL A 1 307 ? -0.255 9.218 12.071 1.00 95.81 307 VAL A C 1
ATOM 2336 O O . VAL A 1 307 ? 0.114 10.285 12.554 1.00 95.81 307 VAL A O 1
ATOM 2339 N N . ASP A 1 308 ? 0.276 8.695 10.968 1.00 94.69 308 ASP A N 1
ATOM 2340 C CA . ASP A 1 308 ? 1.273 9.367 10.131 1.00 94.69 308 ASP A CA 1
ATOM 2341 C C . ASP A 1 308 ? 0.624 9.885 8.838 1.00 94.69 308 ASP A C 1
ATOM 2343 O O . ASP A 1 308 ? -0.335 9.298 8.335 1.00 94.69 308 ASP A O 1
ATOM 2347 N N . GLN A 1 309 ? 1.188 10.942 8.251 1.00 94.12 309 GLN A N 1
ATOM 2348 C CA . GLN A 1 309 ? 0.809 11.461 6.931 1.00 94.12 309 GLN A CA 1
ATOM 2349 C C . GLN A 1 309 ? 1.972 11.288 5.947 1.00 94.12 309 GLN A C 1
ATOM 2351 O O . GLN A 1 309 ? 3.109 11.639 6.266 1.00 94.12 309 GLN A O 1
ATOM 2356 N N . ILE A 1 310 ? 1.677 10.795 4.741 1.00 94.94 310 ILE A N 1
ATOM 2357 C CA . ILE A 1 310 ? 2.591 10.805 3.591 1.00 94.94 310 ILE A CA 1
ATOM 2358 C C . ILE A 1 310 ? 1.813 11.297 2.366 1.00 94.94 310 ILE A C 1
ATOM 2360 O O . ILE A 1 310 ? 0.948 10.594 1.839 1.00 94.94 310 ILE A O 1
ATOM 2364 N N . GLY A 1 311 ? 2.116 12.514 1.919 1.00 93.06 311 GLY A N 1
ATOM 2365 C CA . GLY A 1 311 ? 1.332 13.222 0.913 1.00 93.06 311 GLY A CA 1
ATOM 2366 C C . GLY A 1 311 ? -0.086 13.484 1.417 1.00 93.06 311 GLY A C 1
ATOM 2367 O O . GLY A 1 311 ? -0.266 14.079 2.475 1.00 93.06 311 GLY A O 1
ATOM 2368 N N . ARG A 1 312 ? -1.103 13.021 0.686 1.00 91.44 312 ARG A N 1
ATOM 2369 C CA . ARG A 1 312 ? -2.517 13.080 1.118 1.00 91.44 312 ARG A CA 1
ATOM 2370 C C . ARG A 1 312 ? -3.016 11.801 1.794 1.00 91.44 312 ARG A C 1
ATOM 2372 O O . ARG A 1 312 ? -4.186 11.703 2.154 1.00 91.44 312 ARG A O 1
ATOM 2379 N N . THR A 1 313 ? -2.140 10.815 1.954 1.00 92.88 313 THR A N 1
ATOM 2380 C CA . THR A 1 313 ? -2.480 9.512 2.521 1.00 92.88 313 THR A CA 1
ATOM 2381 C C . THR A 1 313 ? -2.114 9.460 3.997 1.00 92.88 313 THR A C 1
ATOM 2383 O O . THR A 1 313 ? -0.995 9.807 4.379 1.00 92.88 313 THR A O 1
ATOM 2386 N N . PHE A 1 314 ? -3.034 8.967 4.819 1.00 94.31 314 PHE A N 1
ATOM 2387 C CA . PHE A 1 314 ? -2.826 8.764 6.247 1.00 94.31 314 PHE A CA 1
ATOM 2388 C C . PHE A 1 314 ? -2.616 7.283 6.549 1.00 94.31 314 PHE A C 1
ATOM 2390 O O . PHE A 1 314 ? -3.202 6.413 5.904 1.00 94.31 314 PHE A O 1
ATOM 2397 N N . TYR A 1 315 ? -1.773 7.002 7.535 1.00 94.56 315 TYR A N 1
ATOM 2398 C CA . TYR A 1 315 ? -1.462 5.657 8.004 1.00 94.56 315 TYR A CA 1
ATOM 2399 C C . TYR A 1 315 ? -1.776 5.587 9.488 1.00 94.56 315 TYR A C 1
ATOM 2401 O O . TYR A 1 315 ? -1.102 6.229 10.288 1.00 94.56 315 TYR A O 1
ATOM 2409 N N . LEU A 1 316 ? -2.789 4.809 9.847 1.00 95.62 316 LEU A N 1
ATOM 2410 C CA . LEU A 1 316 ? -3.142 4.496 11.221 1.00 95.62 316 LEU A CA 1
ATOM 2411 C C . LEU A 1 316 ? -2.411 3.225 11.642 1.00 95.62 316 LEU A C 1
ATOM 2413 O O . LEU A 1 316 ? -2.632 2.158 11.077 1.00 95.62 316 LEU A O 1
ATOM 2417 N N . ARG A 1 317 ? -1.579 3.322 12.669 1.00 95.69 317 ARG A N 1
ATOM 2418 C CA . ARG A 1 317 ? -0.933 2.184 13.313 1.00 95.69 317 ARG A CA 1
ATOM 2419 C C . ARG A 1 317 ? -1.520 1.985 14.700 1.00 95.69 317 ARG A C 1
ATOM 2421 O O . ARG A 1 317 ? -1.483 2.897 15.523 1.00 95.69 317 ARG A O 1
ATOM 2428 N N . ILE A 1 318 ? -2.029 0.789 14.965 1.00 94.50 318 ILE A N 1
ATOM 2429 C CA . ILE A 1 318 ? -2.601 0.411 16.257 1.00 94.50 318 ILE A CA 1
ATOM 2430 C C . ILE A 1 318 ? -2.254 -1.046 16.550 1.00 94.50 318 ILE A C 1
ATOM 2432 O O . ILE A 1 318 ? -2.472 -1.927 15.721 1.00 94.50 318 ILE A O 1
ATOM 2436 N N . GLY A 1 319 ? -1.651 -1.288 17.714 1.00 91.50 319 GLY A N 1
ATOM 2437 C CA . GLY A 1 319 ? -1.108 -2.598 18.062 1.00 91.50 319 GLY A CA 1
ATOM 2438 C C . GLY A 1 319 ? -0.162 -3.156 17.001 1.00 91.50 319 GLY A C 1
ATOM 2439 O O . GLY A 1 319 ? 0.885 -2.562 16.742 1.00 91.50 319 GLY A O 1
ATOM 2440 N N . SER A 1 320 ? -0.512 -4.305 16.423 1.00 88.44 320 SER A N 1
ATOM 2441 C CA . SER A 1 320 ? 0.258 -4.958 15.353 1.00 88.44 320 SER A CA 1
ATOM 2442 C C . SER A 1 320 ? -0.160 -4.527 13.943 1.00 88.44 320 SER A C 1
ATOM 2444 O O . SER A 1 320 ? 0.556 -4.813 12.984 1.00 88.44 320 SER A O 1
ATOM 2446 N N . GLY A 1 321 ? -1.302 -3.851 13.799 1.00 88.62 321 GLY A N 1
ATOM 2447 C CA . GLY A 1 321 ? -1.881 -3.495 12.509 1.00 88.62 321 GLY A CA 1
ATOM 2448 C C . GLY A 1 321 ? -1.451 -2.120 12.008 1.00 88.62 321 GLY A C 1
ATOM 2449 O O . GLY A 1 321 ? -1.226 -1.187 12.783 1.00 88.62 321 GLY A O 1
ATOM 2450 N N . THR A 1 322 ? -1.376 -1.986 10.684 1.00 91.88 322 THR A N 1
ATOM 2451 C CA . THR A 1 322 ? -1.275 -0.698 9.988 1.00 91.88 322 THR A CA 1
ATOM 2452 C C . THR A 1 322 ? -2.369 -0.634 8.935 1.00 91.88 322 THR A C 1
ATOM 2454 O O . THR A 1 322 ? -2.540 -1.581 8.173 1.00 91.88 322 THR A O 1
ATOM 2457 N N . VAL A 1 323 ? -3.108 0.469 8.905 1.00 91.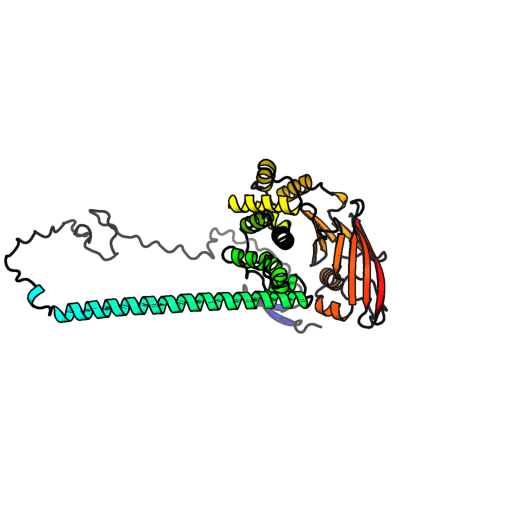94 323 VAL A N 1
ATOM 2458 C CA . VAL A 1 323 ? -4.226 0.694 7.991 1.00 91.94 323 VAL A CA 1
ATOM 2459 C C . VAL A 1 323 ? -4.032 2.021 7.279 1.00 91.94 323 VAL A C 1
ATOM 2461 O O . VAL A 1 323 ? -3.630 3.013 7.886 1.00 91.94 323 VAL A O 1
ATOM 2464 N N . THR A 1 324 ? -4.314 2.045 5.985 1.00 91.81 324 THR A N 1
ATOM 2465 C CA . THR A 1 324 ? -4.143 3.223 5.136 1.00 91.81 324 THR A CA 1
ATOM 2466 C C . THR A 1 324 ? -5.495 3.873 4.852 1.00 91.81 324 THR A C 1
ATOM 2468 O O . THR A 1 324 ? -6.509 3.186 4.733 1.00 91.81 324 THR A O 1
ATOM 2471 N N . SER A 1 325 ? -5.536 5.203 4.779 1.00 90.88 325 SER A N 1
ATOM 2472 C CA . SER A 1 325 ? -6.751 5.933 4.416 1.00 90.88 325 SER A CA 1
ATOM 2473 C C . SER A 1 325 ? -7.121 5.715 2.950 1.00 90.88 325 SER A C 1
ATOM 2475 O O . SER A 1 325 ? -6.243 5.548 2.102 1.00 90.88 325 SER A O 1
ATOM 2477 N N . ASP A 1 326 ? -8.406 5.825 2.636 1.00 83.06 326 ASP A N 1
ATOM 2478 C CA . ASP A 1 326 ? -8.897 5.797 1.262 1.00 83.06 326 ASP A CA 1
ATOM 2479 C C . ASP A 1 326 ? -8.352 6.998 0.460 1.00 83.06 326 ASP A C 1
ATOM 2481 O O . ASP A 1 326 ? -8.357 8.141 0.927 1.00 83.06 326 ASP A O 1
ATOM 2485 N N . PHE A 1 327 ? -7.871 6.732 -0.757 1.00 76.56 327 PHE A N 1
ATOM 2486 C CA . PHE A 1 327 ? -7.418 7.757 -1.701 1.00 76.56 327 PHE A CA 1
ATOM 2487 C C . PHE A 1 327 ? -8.572 8.558 -2.316 1.00 76.56 327 PHE A C 1
ATOM 2489 O O . PHE A 1 327 ? -8.365 9.702 -2.708 1.00 76.56 327 PHE A O 1
ATOM 2496 N N . ALA A 1 328 ? -9.757 7.962 -2.461 1.00 72.44 328 ALA A N 1
ATOM 2497 C CA . ALA A 1 328 ? -10.934 8.603 -3.043 1.00 72.44 328 ALA A CA 1
ATOM 2498 C C . ALA A 1 328 ? -11.695 9.447 -2.013 1.00 72.44 328 ALA A C 1
ATOM 2500 O O . ALA A 1 328 ? -12.191 10.525 -2.334 1.00 72.44 328 ALA A O 1
ATOM 2501 N N . ALA A 1 329 ? -11.762 8.968 -0.772 1.00 71.06 329 ALA A N 1
ATOM 2502 C CA . ALA A 1 329 ? -12.383 9.662 0.348 1.00 71.06 329 ALA A CA 1
ATOM 2503 C C . ALA A 1 329 ? -11.297 10.224 1.276 1.00 71.06 329 ALA A C 1
ATOM 2505 O O . ALA A 1 329 ? -11.128 9.737 2.396 1.00 71.06 329 ALA A O 1
ATOM 2506 N N . GLU A 1 330 ? -10.542 11.223 0.786 1.00 72.38 330 GLU A N 1
ATOM 2507 C CA . GLU A 1 330 ? -9.433 11.869 1.511 1.00 72.38 330 GLU A CA 1
ATOM 2508 C C . GLU A 1 330 ? -9.766 12.037 3.009 1.00 72.38 330 GLU A C 1
ATOM 2510 O O . GLU A 1 330 ? -10.806 12.598 3.361 1.00 72.38 330 GLU A O 1
ATOM 2515 N N . ARG A 1 331 ? -8.868 11.579 3.897 1.00 86.75 331 ARG A N 1
ATOM 2516 C CA . ARG A 1 331 ? -9.037 11.593 5.370 1.00 86.75 331 ARG A CA 1
ATOM 2517 C C . ARG A 1 331 ? -10.148 10.680 5.901 1.00 86.75 331 ARG A C 1
ATOM 2519 O O . ARG A 1 331 ? -10.774 11.000 6.914 1.00 86.75 331 ARG A O 1
ATOM 2526 N N . THR A 1 332 ? -10.348 9.534 5.257 1.00 93.06 332 THR A N 1
ATOM 2527 C CA . THR A 1 332 ? -11.230 8.471 5.750 1.00 93.06 332 THR A CA 1
ATOM 2528 C C . THR A 1 332 ? -10.468 7.158 5.876 1.00 93.06 332 THR A C 1
ATOM 2530 O O . THR A 1 332 ? -9.871 6.694 4.909 1.00 93.06 332 THR A O 1
ATOM 2533 N N . PHE A 1 333 ? -10.497 6.534 7.050 1.00 94.56 333 PHE A N 1
ATOM 2534 C CA . PHE A 1 333 ? -10.123 5.131 7.209 1.00 94.56 333 PHE A CA 1
ATOM 2535 C C . PHE A 1 333 ? -11.377 4.273 7.117 1.00 94.56 333 PHE A C 1
ATOM 2537 O O . PHE A 1 333 ? -12.352 4.548 7.812 1.00 94.56 333 PHE A O 1
ATOM 2544 N N . VAL A 1 334 ? -11.333 3.223 6.299 1.00 93.69 334 VAL A N 1
ATOM 2545 C CA . VAL A 1 334 ? -12.367 2.184 6.242 1.00 93.69 334 VAL A CA 1
ATOM 2546 C C . VAL A 1 334 ? -11.700 0.870 6.615 1.00 93.69 334 VAL A C 1
ATOM 2548 O O . VAL A 1 334 ? -10.923 0.319 5.842 1.00 93.69 334 VAL A O 1
ATOM 2551 N N . ILE A 1 335 ? -11.966 0.398 7.829 1.00 93.81 335 ILE A N 1
ATOM 2552 C CA . ILE A 1 335 ? -11.257 -0.723 8.445 1.00 93.81 335 ILE A CA 1
ATOM 2553 C C . ILE A 1 335 ? -12.240 -1.879 8.639 1.00 93.81 335 ILE A C 1
ATOM 2555 O O . ILE A 1 335 ? -13.189 -1.735 9.412 1.00 93.81 335 ILE A O 1
ATOM 2559 N N . PRO A 1 336 ? -12.060 -3.030 7.975 1.00 93.88 336 PRO A N 1
ATOM 2560 C CA . PRO A 1 336 ? -12.828 -4.233 8.280 1.00 93.88 336 PRO A CA 1
ATOM 2561 C C . PRO A 1 336 ? -12.710 -4.595 9.766 1.00 93.88 336 PRO A C 1
ATOM 2563 O O . PRO A 1 336 ? -11.612 -4.579 10.331 1.00 93.88 336 PRO A O 1
ATOM 2566 N N . ILE A 1 337 ? -13.830 -4.923 10.415 1.00 94.25 337 ILE A N 1
ATOM 2567 C CA . ILE A 1 337 ? -13.851 -5.185 11.866 1.00 94.25 337 ILE A CA 1
ATOM 2568 C C . ILE A 1 337 ? -12.940 -6.356 12.240 1.00 94.25 337 ILE A C 1
ATOM 2570 O O . ILE A 1 337 ? -12.288 -6.315 13.280 1.00 94.25 337 ILE A O 1
ATOM 2574 N N . GLU A 1 338 ? -12.812 -7.365 11.380 1.00 92.12 338 GLU A N 1
ATOM 2575 C CA . GLU A 1 338 ? -11.890 -8.467 11.628 1.00 92.12 338 GLU A CA 1
ATOM 2576 C C . GLU A 1 338 ? -10.420 -8.025 11.672 1.00 92.12 338 GLU A C 1
ATOM 2578 O O . GLU A 1 338 ? -9.650 -8.542 12.480 1.00 92.12 338 GLU A O 1
ATOM 2583 N N . GLN A 1 339 ? -10.040 -7.033 10.859 1.00 91.81 339 GLN A N 1
ATOM 2584 C CA . GLN A 1 339 ? -8.688 -6.478 10.851 1.00 91.81 339 GLN A CA 1
ATOM 2585 C C . GLN A 1 339 ? -8.459 -5.595 12.074 1.00 91.81 339 GLN A C 1
ATOM 2587 O O . GLN A 1 339 ? -7.393 -5.657 12.679 1.00 91.81 339 GLN A O 1
ATOM 2592 N N . TRP A 1 340 ? -9.468 -4.823 12.485 1.00 94.25 340 TRP A N 1
ATOM 2593 C CA . TRP A 1 340 ? -9.413 -4.052 13.726 1.00 94.25 340 TRP A CA 1
ATOM 2594 C C . TRP A 1 340 ? -9.207 -4.953 14.950 1.00 94.25 340 TRP A C 1
ATOM 2596 O O . TRP A 1 340 ? -8.319 -4.712 15.772 1.00 94.25 340 TRP A O 1
ATOM 2606 N N . CYS A 1 341 ? -9.994 -6.023 15.055 1.00 92.94 341 CYS A N 1
ATOM 2607 C CA . CYS A 1 341 ? -9.882 -7.012 16.123 1.00 92.94 341 CYS A CA 1
ATOM 2608 C C . CYS A 1 341 ? -8.519 -7.714 16.119 1.00 92.94 341 CYS A C 1
ATOM 2610 O O . CYS A 1 341 ? -7.922 -7.881 17.179 1.00 92.94 341 CYS A O 1
ATOM 2612 N N . ALA A 1 342 ? -7.997 -8.079 14.945 1.00 91.25 342 ALA A N 1
ATOM 2613 C CA . ALA A 1 342 ? -6.663 -8.666 14.820 1.00 91.25 342 ALA A CA 1
ATOM 2614 C C . ALA A 1 342 ? -5.541 -7.679 15.196 1.00 91.25 342 ALA A C 1
ATOM 2616 O O . ALA A 1 342 ? -4.567 -8.065 15.836 1.00 91.25 342 ALA A O 1
ATOM 2617 N N . ALA A 1 343 ? -5.689 -6.398 14.845 1.00 91.69 343 ALA A N 1
ATOM 2618 C CA . ALA A 1 343 ? -4.712 -5.352 15.149 1.00 91.69 343 ALA A CA 1
ATOM 2619 C C . ALA A 1 343 ? -4.655 -5.004 16.646 1.00 91.69 343 ALA A C 1
ATOM 2621 O O . ALA A 1 343 ? -3.580 -4.730 17.182 1.00 91.69 343 ALA A O 1
ATOM 2622 N N . THR A 1 344 ? -5.810 -5.011 17.317 1.00 93.06 344 THR A N 1
ATOM 2623 C CA . THR A 1 344 ? -5.957 -4.626 18.735 1.00 93.06 344 THR A CA 1
ATOM 2624 C C . THR A 1 344 ? -5.947 -5.813 19.701 1.00 93.06 344 THR A C 1
ATOM 2626 O O . THR A 1 344 ? -5.820 -5.632 20.911 1.00 93.06 344 THR A O 1
ATOM 2629 N N . GLY A 1 345 ? -6.096 -7.036 19.194 1.00 88.06 345 GLY A N 1
ATOM 2630 C CA . GLY A 1 345 ? -6.143 -8.262 19.978 1.00 88.06 345 GLY A CA 1
ATOM 2631 C C . GLY A 1 345 ? -4.814 -9.009 19.994 1.00 88.06 345 GLY A C 1
ATOM 2632 O O . GLY A 1 345 ? -4.140 -9.160 18.979 1.00 88.06 345 GLY A O 1
ATOM 2633 N N . VAL A 1 346 ? -4.438 -9.544 21.155 1.00 81.56 346 VAL A N 1
ATOM 2634 C CA . VAL A 1 346 ? -3.236 -10.380 21.267 1.00 81.56 346 VAL A CA 1
ATOM 2635 C C . VAL A 1 346 ? -3.501 -11.746 20.633 1.00 81.56 346 VAL A C 1
ATOM 2637 O O . VAL A 1 346 ? -4.366 -12.480 21.101 1.00 81.56 346 VAL A O 1
ATOM 2640 N N . ALA A 1 347 ? -2.718 -12.098 19.607 1.00 80.44 347 ALA A N 1
ATOM 2641 C CA . ALA A 1 347 ? -2.770 -13.393 18.913 1.00 80.44 347 ALA A CA 1
ATOM 2642 C C . ALA A 1 347 ? -4.142 -13.733 18.293 1.00 80.44 347 ALA A C 1
ATOM 2644 O O . ALA A 1 347 ? -4.554 -14.892 18.267 1.00 80.44 347 ALA A O 1
ATOM 2645 N N . VAL A 1 348 ? -4.847 -12.717 17.793 1.00 85.31 348 VAL A N 1
ATOM 2646 C CA . VAL A 1 348 ? -6.164 -12.866 17.168 1.00 85.31 348 VAL A CA 1
ATOM 2647 C C . VAL A 1 348 ? -6.007 -12.941 15.653 1.00 85.31 348 VAL A C 1
ATOM 2649 O O . VAL A 1 348 ? -5.493 -12.013 15.035 1.00 85.31 348 VAL A O 1
ATOM 2652 N N . ASP A 1 349 ? -6.464 -14.038 15.051 1.00 86.62 349 ASP A N 1
ATOM 2653 C CA . ASP A 1 349 ? -6.502 -14.204 13.596 1.00 86.62 349 ASP A CA 1
ATOM 2654 C C . ASP A 1 349 ? -7.784 -13.579 13.020 1.00 86.62 349 ASP A C 1
ATOM 2656 O O . ASP A 1 349 ? -8.899 -13.948 13.407 1.00 86.62 349 ASP A O 1
ATOM 2660 N N . ALA A 1 350 ? -7.634 -12.659 12.063 1.00 87.56 350 ALA A N 1
ATOM 2661 C CA . ALA A 1 350 ? -8.747 -12.000 11.382 1.00 87.56 350 ALA A CA 1
ATOM 2662 C C . ALA A 1 350 ? -9.707 -13.010 10.725 1.00 87.56 350 ALA A C 1
ATOM 2664 O O . ALA A 1 350 ? -10.922 -12.794 10.708 1.00 87.56 350 ALA A O 1
ATOM 2665 N N . ARG A 1 351 ? -9.204 -14.153 10.236 1.00 86.88 351 ARG A N 1
ATOM 2666 C CA . ARG A 1 351 ? -10.054 -15.194 9.632 1.00 86.88 351 ARG A CA 1
ATOM 2667 C C . ARG A 1 351 ? -11.029 -15.791 10.643 1.00 86.88 351 ARG A C 1
ATOM 2669 O O . ARG A 1 351 ? -12.199 -15.975 10.318 1.00 86.88 351 ARG A O 1
ATOM 2676 N N . GLN A 1 352 ? -10.575 -16.025 11.874 1.00 88.56 352 GLN A N 1
ATOM 2677 C CA . GLN A 1 352 ? -11.428 -16.536 12.950 1.00 88.56 352 GLN A CA 1
ATOM 2678 C C . GLN A 1 352 ? -12.483 -15.502 13.353 1.00 88.56 352 GLN A C 1
ATOM 2680 O O . GLN A 1 352 ? -13.656 -15.840 13.505 1.00 88.56 352 GLN A O 1
ATOM 2685 N N . VAL A 1 353 ? -12.094 -14.226 13.452 1.00 90.50 353 VAL A N 1
ATOM 2686 C CA . VAL A 1 353 ? -13.024 -13.134 13.785 1.00 90.50 353 VAL A CA 1
ATOM 2687 C C . VAL A 1 353 ? -14.120 -12.990 12.728 1.00 90.50 353 VAL A C 1
ATOM 2689 O O . VAL A 1 353 ? -15.289 -12.823 13.080 1.00 90.50 353 VAL A O 1
ATOM 2692 N N . ARG A 1 354 ? -13.779 -13.139 11.442 1.00 90.81 354 ARG A N 1
ATOM 2693 C CA . ARG A 1 354 ? -14.724 -13.073 10.314 1.00 90.81 354 ARG A CA 1
ATOM 2694 C C . ARG A 1 354 ? -15.831 -14.134 10.384 1.00 90.81 354 ARG A C 1
ATOM 2696 O O . ARG A 1 354 ? -16.893 -13.964 9.780 1.00 90.81 354 ARG A O 1
ATOM 2703 N N . GLU A 1 355 ? -15.628 -15.235 11.104 1.00 90.94 355 GLU A N 1
ATOM 2704 C CA . GLU A 1 355 ? -16.691 -16.216 11.344 1.00 90.94 355 GLU A CA 1
ATOM 2705 C C . GLU A 1 355 ? -17.698 -15.773 12.410 1.00 90.94 355 GLU A C 1
ATOM 2707 O O . GLU A 1 355 ? -18.800 -16.320 12.476 1.00 90.94 355 GLU A O 1
ATOM 2712 N N . TRP A 1 356 ? -17.310 -14.850 13.290 1.00 91.69 356 TRP A N 1
ATOM 2713 C CA . TRP A 1 356 ? -18.088 -14.446 14.463 1.00 91.69 356 TRP A CA 1
ATOM 2714 C C . TRP A 1 356 ? -18.797 -13.124 14.225 1.00 91.69 356 TRP A C 1
ATOM 2716 O O . TRP A 1 356 ? -19.962 -12.979 14.590 1.00 91.69 356 TRP A O 1
ATOM 2726 N N . ILE A 1 357 ? -18.114 -12.184 13.578 1.00 93.38 357 ILE A N 1
ATOM 2727 C CA . ILE A 1 357 ? -18.601 -10.839 13.293 1.00 93.38 357 ILE A CA 1
ATOM 2728 C C . ILE A 1 357 ? -18.189 -10.402 11.894 1.00 93.38 357 ILE A C 1
ATOM 2730 O O . ILE A 1 357 ? -17.170 -10.826 11.354 1.00 93.38 357 ILE A O 1
ATOM 2734 N N . ALA A 1 358 ? -18.998 -9.534 11.306 1.00 94.25 358 ALA A N 1
ATOM 2735 C CA . ALA A 1 358 ? -18.661 -8.792 10.103 1.00 94.25 358 ALA A CA 1
ATOM 2736 C C . ALA A 1 358 ? -19.001 -7.324 10.309 1.00 94.25 358 ALA A C 1
ATOM 2738 O O . ALA A 1 358 ? -19.873 -6.995 11.109 1.00 94.25 358 ALA A O 1
ATOM 2739 N N . GLY A 1 359 ? -18.330 -6.440 9.587 1.00 94.56 359 GLY A N 1
ATOM 2740 C CA . GLY A 1 359 ? -18.579 -5.021 9.734 1.00 94.56 359 GLY A CA 1
ATOM 2741 C C . GLY A 1 359 ? -17.422 -4.165 9.274 1.00 94.56 359 GLY A C 1
ATOM 2742 O O . GLY A 1 359 ? -16.388 -4.668 8.833 1.00 94.56 359 GLY A O 1
ATOM 2743 N N . THR A 1 360 ? -17.594 -2.865 9.442 1.00 95.81 360 THR A N 1
ATOM 2744 C CA . THR A 1 360 ? -16.589 -1.865 9.100 1.00 95.81 360 THR A CA 1
ATOM 2745 C C . THR A 1 360 ? -16.554 -0.770 10.151 1.00 95.81 360 THR A C 1
ATOM 2747 O O . THR A 1 360 ? -17.585 -0.265 10.595 1.00 95.81 360 THR A O 1
ATOM 2750 N N . LEU A 1 361 ? -15.340 -0.394 10.530 1.00 96.12 361 LEU A N 1
ATOM 2751 C CA . LEU A 1 361 ? -15.022 0.777 11.323 1.00 96.12 361 LEU A CA 1
ATOM 2752 C C . LEU A 1 361 ? -14.601 1.892 10.373 1.00 96.12 361 LEU A C 1
ATOM 2754 O O . LEU A 1 361 ? -13.641 1.751 9.620 1.00 96.12 361 LEU A O 1
ATOM 2758 N N . THR A 1 362 ? -15.358 2.983 10.381 1.00 96.00 362 THR A N 1
ATOM 2759 C CA . THR A 1 362 ? -15.094 4.152 9.544 1.00 96.00 362 THR A CA 1
ATOM 2760 C C . THR A 1 362 ? -14.654 5.300 10.431 1.00 96.00 362 THR A C 1
ATOM 2762 O O . THR A 1 362 ? -15.389 5.673 11.338 1.00 96.00 362 THR A O 1
ATOM 2765 N N . LEU A 1 363 ? -13.482 5.872 10.166 1.00 95.44 363 LEU A N 1
ATOM 2766 C CA . LEU A 1 363 ? -12.983 7.065 10.852 1.00 95.44 363 LEU A CA 1
ATOM 2767 C C . LEU A 1 363 ? -12.777 8.174 9.841 1.00 95.44 363 LEU A C 1
ATOM 2769 O O . LEU A 1 363 ? -12.161 7.956 8.806 1.00 95.44 363 LEU A O 1
ATOM 2773 N N . THR A 1 364 ? -13.233 9.371 10.169 1.00 94.38 364 THR A N 1
ATOM 2774 C CA . THR A 1 364 ? -13.101 10.561 9.331 1.00 94.38 364 THR A CA 1
ATOM 2775 C C . THR A 1 364 ? -12.451 11.687 10.121 1.00 94.38 364 THR A C 1
ATOM 2777 O O . THR A 1 364 ? -12.669 11.819 11.326 1.00 94.38 364 THR A O 1
ATOM 2780 N N . SER A 1 365 ? -11.668 12.525 9.442 1.00 91.62 365 SER A N 1
ATOM 2781 C CA . SER A 1 365 ? -11.142 13.771 10.016 1.00 91.62 365 SER A CA 1
ATOM 2782 C C . SER A 1 365 ? -11.686 14.985 9.249 1.00 91.62 365 SER A C 1
ATOM 2784 O O . SER A 1 365 ? -10.976 15.582 8.428 1.00 91.62 365 SER A O 1
ATOM 2786 N N . PRO A 1 366 ? -12.962 15.370 9.468 1.00 74.94 366 PRO A N 1
ATOM 2787 C CA . PRO A 1 366 ? -13.638 16.381 8.649 1.00 74.94 366 PRO A CA 1
ATOM 2788 C C . PRO A 1 366 ? -12.940 17.748 8.712 1.00 74.94 366 PRO A C 1
ATOM 2790 O O . PRO A 1 366 ? -12.688 18.373 7.677 1.00 74.94 366 PRO A O 1
ATOM 2793 N N . PHE A 1 367 ? -12.519 18.168 9.906 1.00 73.94 367 PHE A N 1
ATOM 2794 C CA . PHE A 1 367 ? -11.869 19.465 10.137 1.00 73.94 367 PHE A CA 1
ATOM 2795 C C . PHE A 1 367 ? -10.352 19.366 10.338 1.00 73.94 367 PHE A C 1
ATOM 2797 O O . PHE A 1 367 ? -9.713 20.346 10.715 1.00 73.94 367 PHE A O 1
ATOM 2804 N N . GLY A 1 368 ? -9.766 18.187 10.102 1.00 68.19 368 GLY A N 1
ATOM 2805 C CA . GLY A 1 368 ? -8.347 17.944 10.362 1.00 68.19 368 GLY A CA 1
ATOM 2806 C C . GLY A 1 368 ? -7.983 17.997 11.847 1.00 68.19 368 GLY A C 1
ATOM 2807 O O . GLY A 1 368 ? -6.816 18.195 12.155 1.00 68.19 368 GLY A O 1
ATOM 2808 N N . ALA A 1 369 ? -8.960 17.878 12.751 1.00 73.44 369 ALA A N 1
ATOM 2809 C CA . ALA A 1 369 ? -8.766 17.848 14.195 1.00 73.44 369 ALA A CA 1
ATOM 2810 C C . ALA A 1 369 ? -9.332 16.532 14.732 1.00 73.44 369 ALA A C 1
ATOM 2812 O O . ALA A 1 369 ? -10.544 16.328 14.683 1.00 73.44 369 ALA A O 1
ATOM 2813 N N . GLY A 1 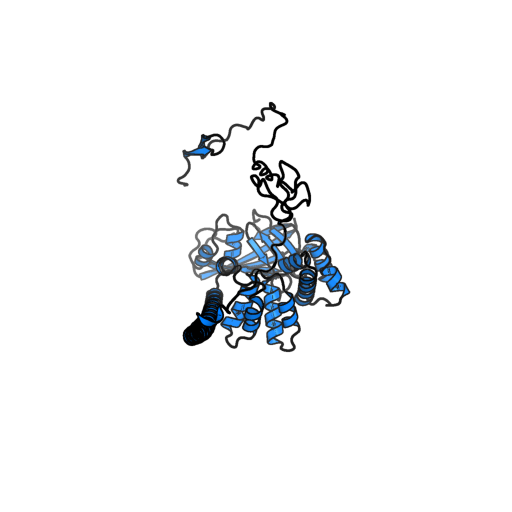370 ? -8.447 15.646 15.196 1.00 84.62 370 GLY A N 1
ATOM 2814 C CA . GLY A 1 370 ? -8.836 14.314 15.658 1.00 84.62 370 GLY A CA 1
ATOM 2815 C C . GLY A 1 370 ? -9.408 13.425 14.553 1.00 84.62 370 GLY A C 1
ATOM 2816 O O . GLY A 1 370 ? -9.499 13.818 13.383 1.00 84.62 370 GLY A O 1
ATOM 2817 N N . TRP A 1 371 ? -9.797 12.212 14.938 1.00 94.50 371 TRP A N 1
ATOM 2818 C CA . TRP A 1 371 ? -10.550 11.310 14.070 1.00 94.50 371 TRP A CA 1
ATOM 2819 C C . TRP A 1 371 ? -11.804 10.843 14.782 1.00 94.50 371 TRP A C 1
ATOM 2821 O O . TRP A 1 371 ? -11.767 10.527 15.966 1.00 94.50 371 TRP A O 1
ATOM 2831 N N . GLN A 1 372 ? -12.913 10.786 14.060 1.00 95.38 372 GLN A N 1
ATOM 2832 C CA . GLN A 1 372 ? -14.191 10.358 14.610 1.00 95.38 372 GLN A CA 1
ATOM 2833 C C . GLN A 1 372 ? -14.971 9.550 13.584 1.00 95.38 372 GLN A C 1
ATOM 2835 O O . GLN A 1 372 ? -14.877 9.790 12.375 1.00 95.38 372 GLN A O 1
ATOM 2840 N N . GLY A 1 373 ? -15.779 8.621 14.060 1.00 95.44 373 GLY A N 1
ATOM 2841 C CA . GLY A 1 373 ? -16.729 7.924 13.218 1.00 95.44 373 GLY A CA 1
ATOM 2842 C C . GLY A 1 373 ? -17.391 6.773 13.946 1.00 95.44 373 GLY A C 1
ATOM 2843 O O . GLY A 1 373 ? -17.668 6.864 15.139 1.00 95.44 373 GLY A O 1
ATOM 2844 N N . GLU A 1 374 ? -17.691 5.714 13.208 1.00 97.06 374 GLU A N 1
ATOM 2845 C CA . GLU A 1 374 ? -18.567 4.650 13.680 1.00 97.06 374 GLU A CA 1
ATOM 2846 C C . GLU A 1 374 ? -18.024 3.272 13.310 1.00 97.06 374 GLU A C 1
ATOM 2848 O O . GLU A 1 374 ? -17.549 3.048 12.194 1.00 97.06 374 GLU A O 1
ATOM 2853 N N . ALA A 1 375 ? -18.163 2.323 14.231 1.00 96.75 375 ALA A N 1
ATOM 2854 C CA . ALA A 1 375 ? -18.008 0.902 13.967 1.00 96.75 375 ALA A CA 1
ATOM 2855 C C . ALA A 1 375 ? -19.383 0.262 13.791 1.00 96.75 375 ALA A C 1
ATOM 2857 O O . ALA A 1 375 ? -20.158 0.168 14.741 1.00 96.75 375 ALA A O 1
ATOM 2858 N N . ARG A 1 376 ? -19.681 -0.195 12.573 1.00 96.94 376 ARG A N 1
ATOM 2859 C CA . ARG A 1 376 ? -20.897 -0.950 12.256 1.00 96.94 376 ARG A CA 1
ATOM 2860 C C . ARG A 1 376 ? -20.564 -2.422 12.246 1.00 96.94 376 ARG A C 1
ATOM 2862 O O . ARG A 1 376 ? -19.729 -2.848 11.454 1.00 96.94 376 ARG A O 1
ATOM 2869 N N . ILE A 1 377 ? -21.208 -3.189 13.113 1.00 96.00 377 ILE A N 1
ATOM 2870 C CA . ILE A 1 377 ? -20.922 -4.608 13.317 1.00 96.00 377 ILE A CA 1
ATOM 2871 C C . ILE A 1 377 ? -22.218 -5.393 13.165 1.00 96.00 377 ILE A C 1
ATOM 2873 O O . ILE A 1 377 ? -23.286 -4.933 13.553 1.00 96.00 377 ILE A O 1
ATOM 2877 N N . THR A 1 378 ? -22.134 -6.590 12.604 1.00 96.19 378 THR A N 1
ATOM 2878 C CA . THR A 1 378 ? -23.208 -7.578 12.530 1.00 96.19 378 THR A CA 1
ATOM 2879 C C . THR A 1 378 ? -22.666 -8.909 13.028 1.00 96.19 378 THR A C 1
ATOM 2881 O O . THR A 1 378 ? -21.651 -9.403 12.529 1.00 96.19 378 THR A O 1
ATOM 2884 N N . ALA A 1 379 ? -23.324 -9.486 14.029 1.00 94.88 379 ALA A N 1
ATOM 2885 C CA . ALA A 1 379 ? -22.933 -10.773 14.581 1.00 94.88 379 ALA A CA 1
ATOM 2886 C C . ALA A 1 379 ? -23.359 -11.915 13.649 1.00 94.88 379 ALA A C 1
ATOM 2888 O O . ALA A 1 379 ? -24.499 -11.986 13.204 1.00 94.88 379 ALA A O 1
ATOM 2889 N N . ARG A 1 380 ? -22.442 -12.837 13.355 1.00 94.00 380 ARG A N 1
ATOM 2890 C CA . ARG A 1 380 ? -22.697 -14.061 12.571 1.00 94.00 380 ARG A CA 1
ATOM 2891 C C . ARG A 1 380 ? -22.986 -15.273 13.457 1.00 94.00 380 ARG A C 1
ATOM 2893 O O . ARG A 1 380 ? -23.544 -16.265 12.990 1.00 94.00 380 ARG A O 1
ATOM 2900 N N . LYS A 1 381 ? -22.602 -15.189 14.730 1.00 93.19 381 LYS A N 1
ATOM 2901 C CA . LYS A 1 381 ? -22.855 -16.167 15.794 1.00 93.19 381 LYS A CA 1
ATOM 2902 C C . LYS A 1 381 ? -23.314 -15.415 17.044 1.00 93.19 381 LYS A C 1
ATOM 2904 O O . LYS A 1 381 ? -23.074 -14.217 17.151 1.00 93.19 381 LYS A O 1
ATOM 2909 N N . ASP A 1 382 ? -23.951 -16.111 17.978 1.00 91.38 382 ASP A N 1
ATOM 2910 C CA . ASP A 1 382 ? -24.306 -15.516 19.268 1.00 91.38 382 ASP A CA 1
ATOM 2911 C C . ASP A 1 382 ? -23.032 -15.180 20.062 1.00 91.38 382 ASP A C 1
ATOM 2913 O O . ASP A 1 382 ? -22.186 -16.045 20.299 1.00 91.38 382 ASP A O 1
ATOM 2917 N N . LEU A 1 383 ? -22.897 -13.918 20.468 1.00 89.50 383 LEU A N 1
ATOM 2918 C CA . LEU A 1 383 ? -21.760 -13.389 21.218 1.00 89.50 383 LEU A CA 1
ATOM 2919 C C . LEU A 1 383 ? -22.162 -13.181 22.677 1.00 89.50 383 LEU A C 1
ATOM 2921 O O . LEU A 1 383 ? -22.670 -12.127 23.059 1.00 89.50 383 LEU A O 1
ATOM 2925 N N . SER A 1 384 ? -21.927 -14.190 23.514 1.00 87.56 384 SER A N 1
ATOM 2926 C CA . SER A 1 384 ? -22.161 -14.088 24.961 1.00 87.56 384 SER A CA 1
ATOM 2927 C C . SER A 1 384 ? -21.124 -13.215 25.679 1.00 87.56 384 SER A C 1
ATOM 2929 O O . SER A 1 384 ? -21.415 -12.669 26.741 1.00 87.56 384 SER A O 1
ATOM 2931 N N . SER A 1 385 ? -19.938 -13.047 25.093 1.00 88.12 385 SER A N 1
ATOM 2932 C CA . SER A 1 385 ? -18.846 -12.202 25.584 1.00 88.12 385 SER A CA 1
ATOM 2933 C C . SER A 1 385 ? -18.367 -11.235 24.496 1.00 88.12 385 SER A C 1
ATOM 2935 O O . SER A 1 385 ? -18.633 -11.485 23.315 1.00 88.12 385 SER A O 1
ATOM 2937 N N . PRO A 1 386 ? -17.625 -10.170 24.859 1.00 86.50 386 PRO A N 1
ATOM 2938 C CA . PRO A 1 386 ? -16.961 -9.325 23.878 1.00 86.50 386 PRO A CA 1
ATOM 2939 C C . PRO A 1 386 ? -16.101 -10.137 22.905 1.00 86.50 386 PRO A C 1
ATOM 2941 O O . PRO A 1 386 ? -15.451 -11.101 23.335 1.00 86.50 386 PRO A O 1
ATOM 2944 N N . PRO A 1 387 ? -16.098 -9.788 21.606 1.00 85.44 387 PRO A N 1
ATOM 2945 C CA . PRO A 1 387 ? -15.207 -10.419 20.652 1.00 85.44 387 PRO A CA 1
ATOM 2946 C C . PRO A 1 387 ? -13.747 -10.062 20.975 1.00 85.44 387 PRO A C 1
ATOM 2948 O O . PRO A 1 387 ? -13.473 -9.091 21.682 1.00 85.44 387 PRO A O 1
ATOM 2951 N N . PRO A 1 388 ? -12.790 -10.854 20.476 1.00 84.75 388 PRO A N 1
ATOM 2952 C CA . PRO A 1 388 ? -11.379 -10.632 20.732 1.00 84.75 388 PRO A CA 1
ATOM 2953 C C . PRO A 1 388 ? -10.907 -9.332 20.061 1.00 84.75 388 PRO A C 1
ATOM 2955 O O . PRO A 1 388 ? -11.401 -8.952 18.999 1.00 84.75 388 PRO A O 1
ATOM 2958 N N . GLY A 1 389 ? -9.942 -8.658 20.689 1.00 86.81 389 GLY A N 1
ATOM 2959 C CA . GLY A 1 389 ? -9.560 -7.288 20.333 1.00 86.81 389 GLY A CA 1
ATOM 2960 C C . GLY A 1 389 ? -10.377 -6.235 21.083 1.00 86.81 389 GLY A C 1
ATOM 2961 O O . GLY A 1 389 ? -11.247 -6.553 21.893 1.00 86.81 389 GLY A O 1
ATOM 2962 N N . PHE A 1 390 ? -10.063 -4.961 20.862 1.00 87.88 390 PHE A N 1
ATOM 2963 C CA . PHE A 1 390 ? -10.750 -3.864 21.536 1.00 87.88 390 PHE A CA 1
ATOM 2964 C C . PHE A 1 390 ? -12.041 -3.504 20.794 1.00 87.88 390 PHE A C 1
ATOM 2966 O O . PHE A 1 390 ? -12.042 -2.683 19.874 1.00 87.88 390 PHE A O 1
ATOM 2973 N N . LEU A 1 391 ? -13.139 -4.151 21.186 1.00 91.88 391 LEU A N 1
ATOM 2974 C CA . LEU A 1 391 ? -14.486 -3.868 20.699 1.00 91.88 391 LEU A CA 1
ATOM 2975 C C . LEU A 1 391 ? -15.490 -4.120 21.842 1.00 91.88 391 LEU A C 1
ATOM 2977 O O . LEU A 1 391 ? -15.820 -5.276 22.119 1.00 91.88 391 LEU A O 1
ATOM 2981 N N . PRO A 1 392 ? -15.960 -3.077 22.546 1.00 89.81 392 PRO A N 1
ATOM 2982 C CA . PRO A 1 392 ? -16.727 -3.219 23.783 1.00 89.81 392 PRO A CA 1
ATOM 2983 C C . PRO A 1 392 ? -18.203 -3.563 23.526 1.00 89.81 392 PRO A C 1
ATOM 2985 O O . PRO A 1 392 ? -19.112 -2.846 23.932 1.00 89.81 392 PRO A O 1
ATOM 2988 N N . VAL A 1 393 ? -18.454 -4.674 22.832 1.00 88.94 393 VAL A N 1
ATOM 2989 C CA . VAL A 1 393 ? -19.799 -5.134 22.472 1.00 88.94 393 VAL A CA 1
ATOM 2990 C C . VAL A 1 393 ? -20.007 -6.555 22.940 1.00 88.94 393 VAL A C 1
ATOM 2992 O O . VAL A 1 393 ? -19.317 -7.458 22.488 1.00 88.94 393 VAL A O 1
ATOM 2995 N N . ALA A 1 394 ? -20.997 -6.766 23.799 1.00 86.69 394 ALA A N 1
ATOM 2996 C CA . ALA A 1 394 ? -21.398 -8.085 24.273 1.00 86.69 394 ALA A CA 1
ATOM 2997 C C . ALA A 1 394 ? -22.905 -8.289 24.098 1.00 86.69 394 ALA A C 1
ATOM 2999 O O . ALA A 1 394 ? -23.664 -7.330 23.967 1.00 86.69 394 ALA A O 1
ATOM 3000 N N . GLY A 1 395 ? -23.343 -9.548 24.124 1.00 90.06 395 GLY A N 1
ATOM 3001 C CA . GLY A 1 395 ? -24.761 -9.901 24.120 1.00 90.06 395 GLY A CA 1
ATOM 3002 C C . GLY A 1 395 ? -25.451 -9.765 22.763 1.00 90.06 395 GLY A C 1
ATOM 3003 O O . GLY A 1 395 ? -26.679 -9.722 22.719 1.00 90.06 395 GLY A O 1
ATOM 3004 N N . LEU A 1 396 ? -24.695 -9.701 21.662 1.00 92.44 396 LEU A N 1
ATOM 3005 C CA . LEU A 1 396 ? -25.280 -9.709 20.323 1.00 92.44 396 LEU A CA 1
ATOM 3006 C C . LEU A 1 396 ? -25.740 -11.113 19.947 1.00 92.44 396 LEU A C 1
ATOM 3008 O O . LEU A 1 396 ? -24.975 -12.073 20.030 1.00 92.44 396 LEU A O 1
ATOM 3012 N N . ARG A 1 397 ? -26.983 -11.222 19.484 1.00 93.75 397 ARG A N 1
ATOM 3013 C CA . ARG A 1 397 ? -27.495 -12.444 18.862 1.00 93.75 397 ARG A CA 1
ATOM 3014 C C . ARG A 1 397 ? -27.076 -12.515 17.400 1.00 93.75 397 ARG A C 1
ATOM 3016 O O . ARG A 1 397 ? -26.784 -11.494 16.780 1.00 93.75 397 ARG A O 1
ATOM 3023 N N . ARG A 1 398 ? -27.090 -13.715 16.831 1.00 94.38 398 ARG A N 1
ATOM 3024 C CA . ARG A 1 398 ? -26.894 -13.928 15.398 1.00 94.38 398 ARG A CA 1
ATOM 3025 C C . ARG A 1 398 ? -27.807 -13.007 14.575 1.00 94.38 398 ARG A C 1
ATOM 3027 O O . ARG A 1 398 ? -28.983 -12.845 14.887 1.00 94.38 398 ARG A O 1
ATOM 3034 N N . ASP A 1 399 ? -27.223 -12.412 13.540 1.00 93.69 399 ASP A N 1
ATOM 3035 C CA . ASP A 1 399 ? -27.811 -11.442 12.610 1.00 93.69 399 ASP A CA 1
ATOM 3036 C C . ASP A 1 399 ? -28.219 -10.097 13.246 1.00 93.69 399 ASP A C 1
ATOM 3038 O O . ASP A 1 399 ? -28.774 -9.227 12.575 1.00 93.69 399 ASP A O 1
ATOM 3042 N N . GLN A 1 400 ? -27.892 -9.871 14.524 1.00 95.62 400 GLN A N 1
ATOM 3043 C CA . GLN A 1 400 ? -28.070 -8.576 15.172 1.00 95.62 400 GLN A CA 1
ATOM 3044 C C . GLN A 1 400 ? -26.939 -7.620 14.783 1.00 95.62 400 GLN A C 1
ATOM 3046 O O . GLN A 1 400 ? -25.757 -7.980 14.809 1.00 95.62 400 GLN A O 1
ATOM 3051 N N . ALA A 1 401 ? -27.310 -6.379 14.468 1.00 95.12 401 ALA A N 1
ATOM 3052 C CA . ALA A 1 401 ? -26.374 -5.301 14.190 1.00 95.12 401 ALA A CA 1
ATOM 3053 C C . ALA A 1 401 ? -26.206 -4.363 15.394 1.00 95.12 401 ALA A C 1
ATOM 3055 O O . ALA A 1 401 ? -27.149 -4.125 16.150 1.00 95.12 401 ALA A O 1
ATOM 3056 N N . ALA A 1 402 ? -25.009 -3.802 15.534 1.00 95.75 402 ALA A N 1
ATOM 3057 C CA . ALA A 1 402 ? -24.684 -2.732 16.467 1.00 95.75 402 ALA A CA 1
ATOM 3058 C C . ALA A 1 402 ? -23.902 -1.634 15.745 1.00 95.75 402 ALA A C 1
ATOM 3060 O O . ALA A 1 402 ? -23.154 -1.904 14.804 1.00 95.75 402 ALA A O 1
ATOM 3061 N N . THR A 1 403 ? -24.076 -0.399 16.204 1.00 97.06 403 THR A N 1
ATOM 3062 C CA . THR A 1 403 ? -23.265 0.746 15.785 1.00 97.06 403 THR A CA 1
ATOM 3063 C C . THR A 1 403 ? -22.636 1.344 17.029 1.00 97.06 403 THR A C 1
ATOM 3065 O O . THR A 1 403 ? -23.344 1.565 18.007 1.00 97.06 403 THR A O 1
ATOM 3068 N N . LEU A 1 404 ? -21.324 1.555 16.989 1.00 96.38 404 LEU A N 1
ATOM 3069 C CA . LEU A 1 404 ? -20.550 2.123 18.087 1.00 96.38 404 LEU A CA 1
ATOM 3070 C C . LEU A 1 404 ? -19.898 3.422 17.640 1.00 96.38 404 LEU A C 1
ATOM 3072 O O . LEU A 1 404 ? -19.315 3.461 16.558 1.00 96.38 404 LEU A O 1
ATOM 3076 N N . SER A 1 405 ? -19.924 4.438 18.488 1.00 96.75 405 SER A N 1
ATOM 3077 C CA . SER A 1 405 ? -19.141 5.656 18.332 1.00 96.75 405 SER A CA 1
ATOM 3078 C C . SER A 1 405 ? -17.665 5.376 18.598 1.00 96.75 405 SER A C 1
ATOM 3080 O O . SER A 1 405 ? -17.311 4.748 19.601 1.00 96.75 405 SER A O 1
ATOM 3082 N N . VAL A 1 406 ? -16.802 5.850 17.700 1.00 96.56 406 VAL A N 1
ATOM 3083 C CA . VAL A 1 406 ? -15.346 5.724 17.792 1.00 96.56 406 VAL A CA 1
ATOM 3084 C C . VAL A 1 406 ? -14.713 7.102 17.670 1.00 96.56 406 VAL A C 1
ATOM 3086 O O . VAL A 1 406 ? -14.982 7.835 16.717 1.00 96.56 406 VAL A O 1
ATOM 3089 N N . VAL A 1 407 ? -13.829 7.436 18.607 1.00 95.69 407 VAL A N 1
ATOM 3090 C CA . VAL A 1 407 ? -13.097 8.706 18.633 1.00 95.69 407 VAL A CA 1
ATOM 3091 C C . VAL A 1 407 ? -11.613 8.441 18.874 1.00 95.69 407 VAL A C 1
ATOM 3093 O O . VAL A 1 407 ? -11.246 7.613 19.704 1.00 95.69 407 VAL A O 1
ATOM 3096 N N . LEU A 1 408 ? -10.755 9.136 18.132 1.00 94.81 408 LEU A N 1
ATOM 3097 C CA . LEU A 1 408 ? -9.320 9.228 18.378 1.00 94.81 408 LEU A CA 1
ATOM 3098 C C . LEU A 1 408 ? -9.027 10.638 18.880 1.00 94.81 408 LEU A C 1
ATOM 3100 O O . LEU A 1 408 ? -9.070 11.608 18.115 1.00 94.81 408 LEU A O 1
ATOM 3104 N N . GLU A 1 409 ? -8.709 10.733 20.163 1.00 92.38 409 GLU A N 1
ATOM 3105 C CA . GLU A 1 409 ? -8.371 11.981 20.837 1.00 92.38 409 GLU A CA 1
ATOM 3106 C C . GLU A 1 409 ? -6.857 12.161 20.844 1.00 92.38 409 GLU A C 1
ATOM 3108 O O . GLU A 1 409 ? -6.113 11.228 21.144 1.00 92.38 409 GLU A O 1
ATOM 3113 N N . HIS A 1 410 ? -6.386 13.346 20.460 1.00 90.69 410 HIS A N 1
ATOM 3114 C CA . HIS A 1 410 ? -4.955 13.627 20.431 1.00 90.69 410 HIS A CA 1
ATOM 3115 C C . HIS A 1 410 ? -4.399 13.613 21.858 1.00 90.69 410 HIS A C 1
ATOM 3117 O O . HIS A 1 410 ? -4.978 14.240 22.747 1.00 90.69 410 HIS A O 1
ATOM 3123 N N . ARG A 1 411 ? -3.285 12.909 22.061 1.00 85.25 411 ARG A N 1
ATOM 3124 C CA . ARG A 1 411 ? -2.629 12.794 23.365 1.00 85.25 411 ARG A CA 1
ATOM 3125 C C . ARG A 1 411 ? -1.701 13.962 23.680 1.00 85.25 411 ARG A C 1
ATOM 3127 O O . ARG A 1 411 ? -1.189 14.586 22.721 1.00 85.25 411 ARG A O 1
#

Foldseek 3Di:
DDPQFQDWDADPPPRDTDGDPDDDDDDDDDPPDPDPDPPPDDDDPPPPPPFDAAPPPRHTDDPPDQADPVQRAGRVPRDGPDDDPDPDDDDDDDPVVPDPVVVVVVVVVVVVVVVVVVVVVVVVVVVVVVVVVVVVVVVLLLVQLVCVVVVDDLVVSLVVLAAVDEPVCLVVLLVQCVDPDPSSVVRSLSSNLSHHYQQLQVLLVQLPDPDPSSVVSSLSSLVSVNLLNLLVQLQDPDLNSVLSSQSSLCSNLVHDPDPVSSCVLSPNDDSVVSQVVLCVRLPHLPQLFAWWFKAKQNRTQPWIWGWDDRRQKIWIQTAQDIFIADSVQRQKTKAWVLRQLVRQFDPRHSVVVVQFKTWIDMWGDPPSHWIWDKTKMFTQAQFQDDDHGPDHDGGHHHRDIDIIIMTIHHD

pLDDT: mean 83.93, std 14.48, range [38.28, 97.88]

Radius of gyration: 35.2 Å; chains: 1; bounding box: 100×61×88 Å

Secondary structure (DSSP, 8-state):
--TTTTPEEE-TTT--EEETTSPPPP---------S----SSPPP------EE-TTT--EE-TT-SB-TTT-BBTTT--B---PPPP--S----GGGTS-HHHHHHHHHHHHHHHHHHHHHHHHHHHHHHHHHHHHHHHHHHHHHHHHHTT--HHHHHHHHTT--BTTTHHHHHHGGG-SSHHHHHHHHHHHHTSB----HHHHHHHTSS-HHHHHHHHHHHHHH-HHHHHHHTT-SSHHHHHHHHHHHHHHTT----HHHHHHHHS---HHHHHHHHHHHT---TTTSEEEEEEETTEEEEEEEEEEEETTEEEEEETTEEEEPPSSSTTEEEEEHHHHHHHHSTT--HHHHHTTEEEEEEEE-TTSSSEEEEEEEEESS-BSSPPSSS-----BPTT-EEEEEEEEEE-